Protein AF-B9XGZ7-F1 (afdb_monomer)

Mean predicted aligned error: 16.56 Å

Radius of gyration: 30.94 Å; Cα contacts (8 Å, |Δi|>4): 360; chains: 1; bounding box: 69×90×91 Å

Solvent-accessible surface area (backbone atoms only — not comparable to full-atom values): 24701 Å² total; per-residue (Å²): 139,69,86,73,66,74,72,62,71,79,73,74,83,82,88,84,80,87,83,79,88,77,85,83,76,73,77,78,79,81,51,74,65,54,72,62,46,52,61,54,53,57,54,57,64,63,63,78,74,72,73,87,71,70,52,71,37,70,64,49,62,44,77,95,45,77,44,45,62,28,33,46,76,46,80,56,97,56,37,34,35,32,38,34,85,92,44,76,50,79,44,51,52,88,45,44,49,60,69,59,31,50,74,74,71,43,76,75,71,73,80,78,74,78,69,74,85,70,87,80,76,94,78,85,84,82,88,83,82,89,86,88,90,82,84,91,77,89,76,84,84,56,76,74,57,52,54,62,68,49,48,57,61,50,52,52,48,54,53,48,51,54,52,48,53,56,54,54,61,59,48,63,67,57,70,76,46,78,81,67,80,84,76,79,79,75,64,62,64,58,51,66,67,66,70,61,56,52,69,60,50,50,75,76,31,82,88,57,83,51,72,66,59,53,49,52,47,36,51,52,53,20,62,74,27,61,60,86,78,61,64,36,8,73,85,78,64,41,65,64,40,34,31,34,36,34,40,34,33,34,26,73,49,74,56,84,81,78,76,46,72,64,60,58,56,40,58,76,66,77,73,66,85,81,82,77,71,65,50,74,51,69,38,51,34,48,44,36,28,19,64,70,59,50,51,52,53,50,52,31,37,55,50,21,56,53,40,44,52,51,20,50,52,40,31,54,54,14,48,53,37,24,52,53,15,47,47,49,43,52,50,29,56,73,72,71,44,82,67,57,66,68,33,52,52,39,21,51,53,8,52,53,34,39,51,52,18,55,49,32,52,56,48,25,59,58,44,58,46,58,76,77,53,46,70,74,50,34,73,76,33,40,83,74,48,74,51,74,78,44,73,44,75,72,77,68,72,71,83,75,74,78,77,86,83,128

Foldseek 3Di:
DDPPPPVVVVVDDPDPPPPPPDDPPPPPPPPPPVVVVVVVVVVVLVVPPDDPDFDWDQWFDFPPDIFGRWTFPDDDLFWTWIQGPVGIDIGTLVRGDQVVCVVVPHDGDDPPPPPPDDPDDDDDDDDDDDDDDDDDDDDDDDVVVVCVVPVVVVVVVVVVVVVVVVVVVLVVVVPVCPPPPPDDQDDLVVVLVVLDFCVVVCVSCVPDDDPVSVLVSQVSLQVVQVDPPDCAALQPRHSQFFFKKKWKKKFWDFPPPPPDVVVVVVVVVVPDPPPRPTDIRMHMGIGTHHPVRVVQLVVLLVVLVVLLSVLVVLLVVLVVLLCQLVVQQVVCVVVVHDRDVVSVVSNVSSVVSNVVSVVSNVVSQVSNDRPSCVSVQHPPIDTDDMDTPDGPPDPPPCVVVPPPDD

Secondary structure (DSSP, 8-state):
--TTTTTGGGS---SS-SS--S---------TTHHHHHHHHHHHHHHTT------EEEEEEETTEEEEEEEEEEE-SSEEEEEETTEEEEEEGGGB-HHHHHHTTPPPPP------------------------PPP-----HHHHHHHHHHHHHHHHHHHHHHHHHHHHHHHHHTTTTTTTS----HHHHHHTT--THHHHHH-TT---HHHHHHHHHHHHHHH--TT--S-TTT--S---EEEEEEEEEEE-------HHHHHHHHTT--------EEEEEEEEEEE-HHHHHHHHHHHHHHHHHHHHHHHHHHHHHHHHHHHHHHHHHHHHHTPPPPHHHHHHHHHHHHHHHHHHHHHHHHHHHHS-GGGGGTS-TT-EEEEEEEEEE------GGGSSS---

pLDDT: mean 76.34, std 19.9, range [31.64, 97.94]

Sequence (406 aa):
MDCVGLLEGLLIIPHFFGLVGQSWAIPSLKCRRLRRILPVVLLLGCIGSAVGANETLPFLQVGAQSYTNVVVTGKTATDIFIRHAQGMATVKVRHLDSATRARLGYPAAEPFKATAMVPTAPQLVTQATADAPTPLSETRNDPVQQLKRFGIPLLLLVIGLQVLKYLTRSKRACDDESTACAEGSPDLKSIIASNRPLKSLKELFPYGITDSSLMEYGKARHRRHTGAEQSHCEICHSTAVSQLQAYRWITMVQPKFTFTSFNFLMLFFGRIGITLQQTEISFETAHCVCQSCAVRTRIRRMLSVVAKGIAFFVLLLSLAVTVMGGGSVVYDSLQGNPVDHEFLWLFFAGLGGLFISWLGHKCERSLRIPSPFRSIGLHPFWLSRVYVIRKCESRVPVSERAGVSG

Structure (mmCIF, N/CA/C/O backbone):
data_AF-B9XGZ7-F1
#
_entry.id   AF-B9XGZ7-F1
#
loop_
_atom_site.group_PDB
_atom_site.id
_atom_site.type_symbol
_atom_site.label_atom_id
_atom_site.label_alt_id
_atom_site.label_comp_id
_atom_site.label_asym_id
_atom_site.label_entity_id
_atom_site.label_seq_id
_atom_site.pdbx_PDB_ins_code
_atom_site.Cartn_x
_atom_site.Cartn_y
_atom_site.Cartn_z
_atom_site.occupancy
_atom_site.B_iso_or_equiv
_atom_site.auth_seq_id
_atom_site.auth_comp_id
_atom_site.auth_asym_id
_atom_site.auth_atom_id
_atom_site.pdbx_PDB_model_num
ATOM 1 N N . MET A 1 1 ? 22.983 22.999 -12.418 1.00 42.03 1 MET A N 1
ATOM 2 C CA . MET A 1 1 ? 21.509 23.173 -12.422 1.00 42.03 1 MET A CA 1
ATOM 3 C C . MET A 1 1 ? 20.985 22.437 -11.211 1.00 42.03 1 MET A C 1
ATOM 5 O O . MET A 1 1 ? 20.908 21.211 -11.201 1.00 42.03 1 MET A O 1
ATOM 9 N N . ASP A 1 2 ? 20.776 23.200 -10.149 1.00 31.64 2 ASP A N 1
ATOM 10 C CA . ASP A 1 2 ? 21.106 22.756 -8.802 1.00 31.64 2 ASP A CA 1
ATOM 11 C C . ASP A 1 2 ? 19.872 22.244 -8.058 1.00 31.64 2 ASP A C 1
ATOM 13 O O . ASP A 1 2 ? 18.816 22.874 -8.030 1.00 31.64 2 ASP A O 1
ATOM 17 N N . CYS A 1 3 ? 20.006 21.065 -7.444 1.00 33.62 3 CYS A N 1
ATOM 18 C CA . CYS A 1 3 ? 18.934 20.358 -6.732 1.00 33.62 3 CYS A CA 1
ATOM 19 C C . CYS A 1 3 ? 18.533 20.999 -5.388 1.00 33.62 3 CYS A C 1
ATOM 21 O O . CYS A 1 3 ? 17.695 20.441 -4.682 1.00 33.62 3 CYS A O 1
ATOM 23 N N . VAL A 1 4 ? 19.088 22.164 -5.042 1.00 39.19 4 VAL A N 1
ATOM 24 C CA . VAL A 1 4 ? 18.777 22.892 -3.801 1.00 39.19 4 VAL A CA 1
ATOM 25 C C . VAL A 1 4 ? 17.492 23.733 -3.940 1.00 39.19 4 VAL A C 1
ATOM 27 O O . VAL A 1 4 ? 16.773 23.911 -2.964 1.00 39.19 4 VAL A O 1
ATOM 30 N N . GLY A 1 5 ? 17.092 24.125 -5.157 1.00 36.06 5 GLY A N 1
ATOM 31 C CA . GLY A 1 5 ? 15.914 24.984 -5.385 1.00 36.06 5 GLY A CA 1
ATOM 32 C C . GLY A 1 5 ? 14.535 24.304 -5.306 1.00 36.06 5 GLY A C 1
ATOM 33 O O . GLY A 1 5 ? 13.512 24.967 -5.438 1.00 36.06 5 GLY A O 1
ATOM 34 N N . LEU A 1 6 ? 14.462 22.983 -5.102 1.00 41.16 6 LEU A N 1
ATOM 35 C CA . LEU A 1 6 ? 13.186 22.243 -5.105 1.00 41.16 6 LEU A CA 1
ATOM 36 C C . LEU A 1 6 ? 12.567 22.049 -3.711 1.00 41.16 6 LEU A C 1
ATOM 38 O O . LEU A 1 6 ? 11.447 21.542 -3.627 1.00 41.16 6 LEU A O 1
ATOM 42 N N . LEU A 1 7 ? 13.256 22.462 -2.638 1.00 38.62 7 LEU A N 1
ATOM 43 C CA . LEU A 1 7 ? 12.672 22.525 -1.292 1.00 38.62 7 LEU A CA 1
ATOM 44 C C . LEU A 1 7 ? 12.052 23.895 -0.963 1.00 38.62 7 LEU A C 1
ATOM 46 O O . LEU A 1 7 ? 11.140 23.945 -0.145 1.00 38.62 7 LEU A O 1
ATOM 50 N N . GLU A 1 8 ? 12.462 24.977 -1.632 1.00 39.44 8 GLU A N 1
ATOM 51 C CA . GLU A 1 8 ? 11.914 26.323 -1.375 1.00 39.44 8 GLU A CA 1
ATOM 52 C C . GLU A 1 8 ? 10.613 26.618 -2.148 1.00 39.44 8 GLU A C 1
ATOM 54 O O . GLU A 1 8 ? 9.780 27.401 -1.699 1.00 39.44 8 GLU A O 1
ATOM 59 N N . GLY A 1 9 ? 10.346 25.910 -3.251 1.00 39.94 9 GLY A N 1
ATOM 60 C CA . GLY A 1 9 ? 9.131 26.095 -4.063 1.00 39.94 9 GLY A CA 1
ATOM 61 C C . GLY A 1 9 ? 7.823 25.546 -3.466 1.00 39.94 9 GLY A C 1
ATOM 62 O O . GLY A 1 9 ? 6.781 25.639 -4.107 1.00 39.94 9 GLY A O 1
ATOM 63 N N . LEU A 1 10 ? 7.851 24.955 -2.265 1.00 39.53 10 LEU A N 1
ATOM 64 C CA . LEU A 1 10 ? 6.659 24.472 -1.544 1.00 39.53 10 LEU A CA 1
ATOM 65 C C . LEU A 1 10 ? 6.195 25.425 -0.428 1.00 39.53 10 LEU A C 1
ATOM 67 O O . LEU A 1 10 ? 5.205 25.135 0.238 1.00 39.53 10 LEU A O 1
ATOM 71 N N . LEU A 1 11 ? 6.873 26.566 -0.253 1.00 40.47 11 LEU A N 1
ATOM 72 C CA . LEU A 1 11 ? 6.546 27.599 0.740 1.00 40.47 11 LEU A CA 1
ATOM 73 C C . LEU A 1 11 ? 5.981 28.898 0.137 1.00 40.47 11 LEU A C 1
ATOM 75 O O . LEU A 1 11 ? 5.771 29.862 0.866 1.00 40.47 11 LEU A O 1
ATOM 79 N N . ILE A 1 12 ? 5.669 28.932 -1.162 1.00 39.91 12 ILE A N 1
ATOM 80 C CA . ILE A 1 12 ? 5.136 30.130 -1.828 1.00 39.91 12 ILE A CA 1
ATOM 81 C C . ILE A 1 12 ? 3.737 29.837 -2.393 1.00 39.91 12 ILE A C 1
ATOM 83 O O . ILE A 1 12 ? 3.544 29.632 -3.586 1.00 39.91 12 ILE A O 1
ATOM 87 N N . ILE A 1 13 ? 2.747 29.826 -1.496 1.00 40.75 13 ILE A N 1
ATOM 88 C CA . ILE A 1 13 ? 1.373 30.253 -1.799 1.00 40.75 13 ILE A CA 1
ATOM 89 C C . ILE A 1 13 ? 1.067 31.440 -0.869 1.00 40.75 13 ILE A C 1
ATOM 91 O O . ILE A 1 13 ? 0.486 31.240 0.198 1.00 40.75 13 ILE A O 1
ATOM 95 N N . PRO A 1 14 ? 1.466 32.679 -1.198 1.00 44.47 14 PRO A N 1
ATOM 96 C CA . PRO A 1 14 ? 0.854 33.857 -0.611 1.00 44.47 14 PRO A CA 1
ATOM 97 C C . PRO A 1 14 ? -0.347 34.276 -1.481 1.00 44.47 14 PRO A C 1
ATOM 99 O O . PRO A 1 14 ? -0.341 34.065 -2.688 1.00 44.47 14 PRO A O 1
ATOM 102 N N . HIS A 1 15 ? -1.358 34.889 -0.859 1.00 38.91 15 HIS A N 1
ATOM 103 C CA . HIS A 1 15 ? -2.527 35.560 -1.469 1.00 38.91 15 HIS A CA 1
ATOM 104 C C . HIS A 1 15 ? -3.888 34.846 -1.582 1.00 38.91 15 HIS A C 1
ATOM 106 O O . HIS A 1 15 ? -4.751 35.337 -2.301 1.00 38.91 15 HIS A O 1
ATOM 112 N N . PHE A 1 16 ? -4.185 33.810 -0.788 1.00 38.50 16 PHE A N 1
ATOM 113 C CA . PHE A 1 16 ? -5.597 33.402 -0.578 1.00 38.50 16 PHE A CA 1
ATOM 114 C C . PHE A 1 16 ? -6.035 33.261 0.891 1.00 38.50 16 PHE A C 1
ATOM 116 O O . PHE A 1 16 ? -7.076 32.684 1.184 1.00 38.50 16 PHE A O 1
ATOM 123 N N . PHE A 1 17 ? -5.271 33.840 1.823 1.00 38.56 17 PHE A N 1
ATOM 124 C CA . PHE A 1 17 ? -5.575 33.883 3.263 1.00 38.56 17 PHE A CA 1
ATOM 125 C C . PHE A 1 17 ? -5.781 35.327 3.762 1.00 38.56 17 PHE A C 1
ATOM 127 O O . PHE A 1 17 ? -5.252 35.738 4.787 1.00 38.56 17 PHE A O 1
ATOM 134 N N . GLY A 1 18 ? -6.528 36.128 2.999 1.00 38.75 18 GLY A N 1
ATOM 135 C CA . GLY A 1 18 ? -6.755 37.550 3.287 1.00 38.75 18 GLY A CA 1
ATOM 136 C C . GLY A 1 18 ? -7.991 37.888 4.128 1.00 38.75 18 GLY A C 1
ATOM 137 O O . GLY A 1 18 ? -8.233 39.068 4.330 1.00 38.75 18 GLY A O 1
ATOM 138 N N . LEU A 1 19 ? -8.787 36.913 4.595 1.00 38.47 19 LEU A N 1
ATOM 139 C CA . LEU A 1 19 ? -10.054 37.180 5.310 1.00 38.47 19 LEU A CA 1
ATOM 140 C C . LEU A 1 19 ? -10.392 36.173 6.433 1.00 38.47 19 LEU A C 1
ATOM 142 O O . LEU A 1 19 ? -11.555 35.921 6.722 1.00 38.47 19 LEU A O 1
ATOM 146 N N . VAL A 1 20 ? -9.386 35.613 7.114 1.00 43.28 20 VAL A N 1
ATOM 147 C CA . VAL A 1 20 ? -9.585 34.937 8.419 1.00 43.28 20 VAL A CA 1
ATOM 148 C C . VAL A 1 20 ? -8.588 35.504 9.430 1.00 43.28 20 VAL A C 1
ATOM 150 O O . VAL A 1 20 ? -7.778 34.805 10.031 1.00 43.28 20 VAL A O 1
ATOM 153 N N . GLY A 1 21 ? -8.600 36.827 9.559 1.00 42.28 21 GLY A N 1
ATOM 154 C CA . GLY A 1 21 ? -7.929 37.537 10.636 1.00 42.28 21 GLY A CA 1
ATOM 155 C C . GLY A 1 21 ? -8.921 37.789 11.759 1.00 42.28 21 GLY A C 1
ATOM 156 O O . GLY A 1 21 ? -9.564 38.828 11.743 1.00 42.28 21 GLY A O 1
ATOM 157 N N . GLN A 1 22 ? -9.054 36.834 12.685 1.00 39.59 22 GLN A N 1
ATOM 158 C CA . GLN A 1 22 ? -9.253 37.062 14.125 1.00 39.59 22 GLN A CA 1
ATOM 159 C C . GLN A 1 22 ? -9.395 35.716 14.869 1.00 39.59 22 GLN A C 1
ATOM 161 O O . GLN A 1 22 ? -10.287 34.919 14.603 1.00 39.59 22 GLN A O 1
ATOM 166 N N . SER A 1 23 ? -8.484 35.503 15.824 1.00 39.34 23 SER A N 1
ATOM 167 C CA . SER A 1 23 ? -8.624 34.616 16.990 1.00 39.34 23 SER A CA 1
ATOM 168 C C . SER A 1 23 ? -8.671 33.094 16.782 1.00 39.34 23 SER A C 1
ATOM 170 O O . SER A 1 23 ? -9.621 32.433 17.182 1.00 39.34 23 SER A O 1
ATOM 172 N N . TRP A 1 24 ? -7.553 32.506 16.344 1.00 33.31 24 TRP A N 1
ATOM 173 C CA . TRP A 1 24 ? -7.137 31.181 16.839 1.00 33.31 24 TRP A CA 1
ATOM 174 C C . TRP A 1 24 ? -5.839 31.337 17.627 1.00 33.31 24 TRP A C 1
ATOM 176 O O . TRP A 1 24 ? -4.754 30.958 17.188 1.00 33.31 24 TRP A O 1
ATOM 186 N N . ALA A 1 25 ? -5.945 31.953 18.805 1.00 33.97 25 ALA A N 1
ATOM 187 C CA . ALA A 1 25 ? -4.917 31.811 19.820 1.00 33.97 25 ALA A CA 1
ATOM 188 C C . ALA A 1 25 ? -4.903 30.333 20.226 1.00 33.97 25 ALA A C 1
ATOM 190 O O . ALA A 1 25 ? -5.811 29.866 20.909 1.00 33.97 25 ALA A O 1
ATOM 191 N N . ILE A 1 26 ? -3.903 29.583 19.759 1.00 39.78 26 ILE A N 1
ATOM 192 C CA . ILE A 1 26 ? -3.613 28.242 20.266 1.00 39.78 26 ILE A CA 1
ATOM 193 C C . ILE A 1 26 ? -3.423 28.418 21.778 1.00 39.78 26 ILE A C 1
ATOM 195 O O . ILE A 1 26 ? -2.483 29.123 22.164 1.00 39.78 26 ILE A O 1
ATOM 199 N N . PRO A 1 27 ? -4.299 27.864 22.639 1.00 41.34 27 PRO A N 1
ATOM 200 C CA . PRO A 1 27 ? -4.150 28.019 24.074 1.00 41.34 27 PRO A CA 1
ATOM 201 C C . PRO A 1 27 ? -2.769 27.489 24.439 1.00 41.34 27 PRO A C 1
ATOM 203 O O . PRO A 1 27 ? -2.427 26.333 24.186 1.00 41.34 27 PRO A O 1
ATOM 206 N N . SER A 1 28 ? -1.935 28.390 24.951 1.00 45.59 28 SER A N 1
ATOM 207 C CA . SER A 1 28 ? -0.572 28.113 25.369 1.00 45.59 28 SER A CA 1
ATOM 208 C C . SER A 1 28 ? -0.582 26.895 26.291 1.00 45.59 28 SER A C 1
ATOM 210 O O . SER A 1 28 ? -1.031 26.985 27.434 1.00 45.59 28 SER A O 1
ATOM 212 N N . LEU A 1 29 ? -0.106 25.754 25.795 1.00 41.97 29 LEU A N 1
ATOM 213 C CA . LEU A 1 29 ? 0.056 24.534 26.577 1.00 41.97 29 LEU A CA 1
ATOM 214 C C . LEU A 1 29 ? 1.109 24.807 27.663 1.00 41.97 29 LEU A C 1
ATOM 216 O O . LEU A 1 29 ? 2.308 24.626 27.457 1.00 41.97 29 LEU A O 1
ATOM 220 N N . LYS A 1 30 ? 0.664 25.262 28.841 1.00 43.72 30 LYS A N 1
ATOM 221 C CA . LYS A 1 30 ? 1.490 25.547 30.031 1.00 43.72 30 LYS A CA 1
ATOM 222 C C . LYS A 1 30 ? 2.044 24.283 30.712 1.00 43.72 30 LYS A C 1
ATOM 224 O O . LYS A 1 30 ? 2.612 24.358 31.798 1.00 43.72 30 LYS A O 1
ATOM 229 N N . CYS A 1 31 ? 1.974 23.115 30.076 1.00 47.34 31 CYS A N 1
ATOM 230 C CA . CYS A 1 31 ? 2.605 21.898 30.577 1.00 47.34 31 CYS A CA 1
ATOM 231 C C . CYS A 1 31 ? 4.091 21.840 30.180 1.00 47.34 31 CYS A C 1
ATOM 233 O O . CYS A 1 31 ? 4.482 21.162 29.228 1.00 47.34 31 CYS A O 1
ATOM 235 N N . ARG A 1 32 ? 4.958 22.503 30.965 1.00 51.16 32 ARG A N 1
ATOM 236 C CA . ARG A 1 32 ? 6.437 22.421 30.852 1.00 51.16 32 ARG A CA 1
ATOM 237 C C . ARG A 1 32 ? 6.970 20.978 30.813 1.00 51.16 32 ARG A C 1
ATOM 239 O O . ARG A 1 32 ? 8.037 20.749 30.248 1.00 51.16 32 ARG A O 1
ATOM 246 N N . ARG A 1 33 ? 6.242 20.011 31.389 1.00 54.75 33 ARG A N 1
ATOM 247 C CA . ARG A 1 33 ? 6.605 18.583 31.364 1.00 54.75 33 ARG A CA 1
ATOM 248 C C . ARG A 1 33 ? 6.368 17.937 29.991 1.00 54.75 33 ARG A C 1
ATOM 250 O O . ARG A 1 33 ? 7.224 17.189 29.535 1.00 54.75 33 ARG A O 1
ATOM 257 N N . LEU A 1 34 ? 5.299 18.295 29.275 1.00 47.88 34 LEU A N 1
ATOM 258 C CA . LEU A 1 34 ? 4.948 17.673 27.990 1.00 47.88 34 LEU A CA 1
ATOM 259 C C . LEU A 1 34 ? 5.917 18.068 26.859 1.00 47.88 34 LEU A C 1
ATOM 261 O O . LEU A 1 34 ? 6.274 17.238 26.026 1.00 47.88 34 LEU A O 1
ATOM 265 N N . ARG A 1 35 ? 6.444 19.302 26.894 1.00 57.25 35 ARG A N 1
ATOM 266 C CA . ARG A 1 35 ? 7.463 19.789 25.940 1.00 57.25 35 ARG A CA 1
ATOM 267 C C . ARG A 1 35 ? 8.789 19.019 26.026 1.00 57.25 35 ARG A C 1
ATOM 269 O O . ARG A 1 35 ? 9.514 18.969 25.039 1.00 57.25 35 ARG A O 1
ATOM 276 N N . ARG A 1 36 ? 9.104 18.414 27.179 1.00 68.88 36 ARG A N 1
ATOM 277 C CA . ARG A 1 36 ? 10.299 17.567 27.351 1.00 68.88 36 ARG A CA 1
ATOM 278 C C . ARG A 1 36 ? 10.056 16.111 26.949 1.00 68.88 36 ARG A C 1
ATOM 280 O O . ARG A 1 36 ? 10.988 15.454 26.508 1.00 68.88 36 ARG A O 1
ATOM 287 N N . ILE A 1 37 ? 8.819 15.625 27.056 1.00 70.44 37 ILE A N 1
ATOM 288 C CA . ILE A 1 37 ? 8.468 14.228 26.755 1.00 70.44 37 ILE A CA 1
ATOM 289 C C . ILE A 1 37 ? 8.286 14.015 25.244 1.00 70.44 37 ILE A C 1
ATOM 291 O O . ILE A 1 37 ? 8.704 12.988 24.720 1.00 70.44 37 ILE A O 1
ATOM 295 N N . LEU A 1 38 ? 7.740 14.999 24.521 1.00 68.12 38 LEU A N 1
ATOM 2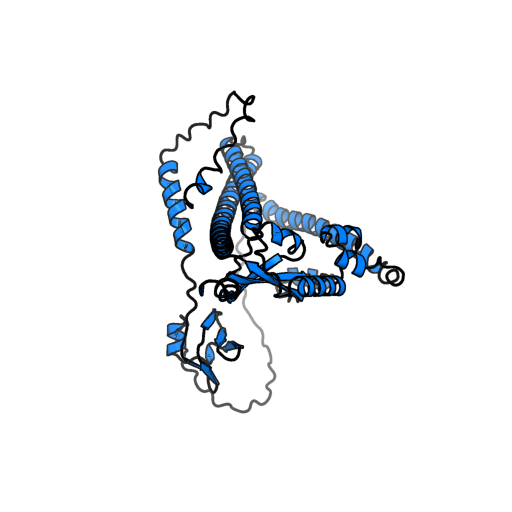96 C CA . LEU A 1 38 ? 7.467 14.891 23.084 1.00 68.12 38 LEU A CA 1
ATOM 297 C C . LEU A 1 38 ? 8.695 14.519 22.218 1.00 68.12 38 LEU A C 1
ATOM 299 O O . LEU A 1 38 ? 8.574 13.578 21.436 1.00 68.12 38 LEU A O 1
ATOM 303 N N . PRO A 1 39 ? 9.876 15.167 22.341 1.00 72.94 39 PRO A N 1
ATOM 304 C CA . PRO A 1 39 ? 11.040 14.772 21.549 1.00 72.94 39 PRO A CA 1
ATOM 305 C C . PRO A 1 39 ? 11.573 13.393 21.948 1.00 72.94 39 PRO A C 1
ATOM 307 O O . PRO A 1 39 ? 12.024 12.663 21.077 1.00 72.94 39 PRO A O 1
ATOM 310 N N . VAL A 1 40 ? 11.474 13.000 23.224 1.00 77.31 40 VAL A N 1
ATOM 311 C CA . VAL A 1 40 ? 11.923 11.680 23.705 1.00 77.31 40 VAL A CA 1
ATOM 312 C C . VAL A 1 40 ? 11.030 10.565 23.162 1.00 77.31 40 VAL A C 1
ATOM 314 O O . VAL A 1 40 ? 11.542 9.554 22.697 1.00 77.31 40 VAL A O 1
ATOM 317 N N . VAL A 1 41 ? 9.708 10.763 23.144 1.00 73.88 41 VAL A N 1
ATOM 318 C CA . VAL A 1 41 ? 8.752 9.807 22.558 1.00 73.88 41 VAL A CA 1
ATOM 319 C C . VAL A 1 41 ? 8.927 9.713 21.039 1.00 73.88 41 VAL A C 1
ATOM 321 O O . VAL A 1 41 ? 8.900 8.613 20.489 1.00 73.88 41 VAL 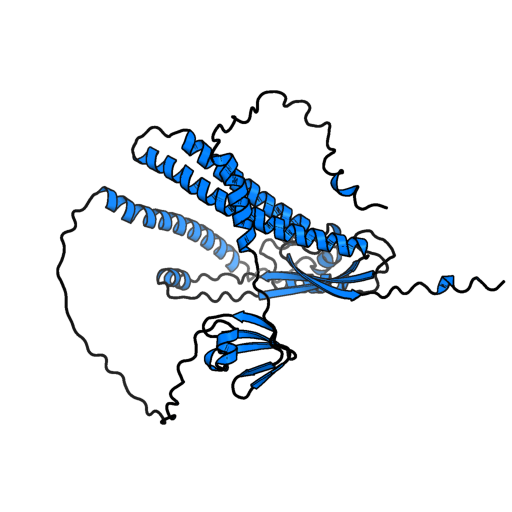A O 1
ATOM 324 N N . LEU A 1 42 ? 9.175 10.843 20.364 1.00 69.19 42 LEU A N 1
ATOM 325 C CA . LEU A 1 42 ? 9.473 10.865 18.929 1.00 69.19 42 LEU A CA 1
ATOM 326 C C . LEU A 1 42 ? 10.799 10.146 18.613 1.00 69.19 42 LEU A C 1
ATOM 328 O O . LEU A 1 42 ? 10.878 9.422 17.624 1.00 69.19 42 LEU A O 1
ATOM 332 N N . LEU A 1 43 ? 11.820 10.297 19.467 1.00 69.75 43 LEU A N 1
ATOM 333 C CA . LEU A 1 43 ? 13.107 9.608 19.328 1.00 69.75 43 LEU A CA 1
ATOM 334 C C . LEU A 1 43 ? 12.974 8.097 19.591 1.00 69.75 43 LEU A C 1
ATOM 336 O O . LEU A 1 43 ? 13.521 7.304 18.830 1.00 69.75 43 LEU A O 1
ATOM 340 N N . LEU A 1 44 ? 12.211 7.689 20.615 1.00 67.38 44 LEU A N 1
ATOM 341 C CA . LEU A 1 44 ? 11.964 6.274 20.935 1.00 67.38 44 LEU A CA 1
ATOM 342 C C . LEU A 1 44 ? 11.176 5.555 19.829 1.00 67.38 44 LEU A C 1
ATOM 344 O O . LEU A 1 44 ? 11.468 4.399 19.527 1.00 67.38 44 LEU A O 1
ATOM 348 N N . GLY A 1 45 ? 10.220 6.235 19.186 1.00 58.00 45 GLY A N 1
ATOM 349 C CA . GLY A 1 45 ? 9.445 5.674 18.072 1.00 58.00 45 GLY A CA 1
ATOM 350 C C . GLY A 1 45 ? 10.293 5.328 16.839 1.00 58.00 45 GLY A C 1
ATOM 351 O O . GLY A 1 45 ? 9.967 4.395 16.106 1.00 58.00 45 GLY A O 1
ATOM 352 N N . CYS A 1 46 ? 11.418 6.018 16.635 1.00 54.97 46 CYS A N 1
ATOM 353 C CA . CYS A 1 46 ? 12.326 5.770 15.512 1.00 54.97 46 CYS A CA 1
ATOM 354 C C . CYS A 1 46 ? 13.245 4.551 15.716 1.00 54.97 46 CYS A C 1
ATOM 356 O O . CYS A 1 46 ? 13.740 3.998 1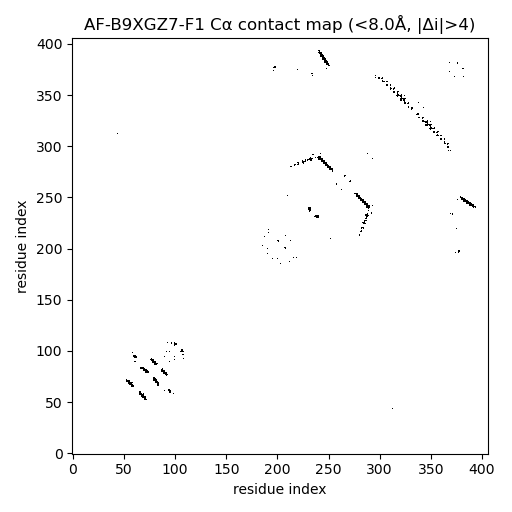4.734 1.00 54.97 46 CYS A O 1
ATOM 358 N N . ILE A 1 47 ? 13.456 4.093 16.956 1.00 58.19 47 ILE A N 1
ATOM 359 C CA . ILE A 1 47 ? 14.418 3.018 17.270 1.00 58.19 47 ILE A CA 1
ATOM 360 C C . ILE A 1 47 ? 13.843 1.620 16.949 1.00 58.19 47 ILE A C 1
ATOM 362 O O . ILE A 1 47 ? 14.590 0.699 16.633 1.00 58.19 47 ILE A O 1
ATOM 366 N N . GLY A 1 48 ? 12.514 1.458 16.920 1.00 53.81 48 GLY A N 1
ATOM 367 C CA . GLY A 1 48 ? 11.858 0.156 16.709 1.00 53.81 48 GLY A CA 1
ATOM 368 C C . GLY A 1 48 ? 11.770 -0.348 15.261 1.00 53.81 48 GLY A C 1
ATOM 369 O O . GLY A 1 48 ? 11.243 -1.432 15.034 1.00 53.81 48 GLY A O 1
ATOM 370 N N . SER A 1 49 ? 12.248 0.410 14.266 1.00 48.41 49 SER A N 1
ATOM 371 C CA . SER A 1 49 ? 12.153 0.014 12.842 1.00 48.41 49 SER A CA 1
ATOM 372 C C . SER A 1 49 ? 13.430 -0.635 12.296 1.00 48.41 49 SER A C 1
ATOM 374 O O . SER A 1 49 ? 13.540 -0.900 11.096 1.00 48.41 49 SER A O 1
ATOM 376 N N . ALA A 1 50 ? 14.414 -0.875 13.161 1.00 45.06 50 ALA A N 1
ATOM 377 C CA . ALA A 1 50 ? 15.691 -1.438 12.779 1.00 45.06 50 ALA A CA 1
ATOM 378 C C . ALA A 1 50 ? 15.618 -2.975 12.697 1.00 45.06 50 ALA A C 1
ATOM 380 O O . ALA A 1 50 ? 15.602 -3.673 13.701 1.00 45.06 50 ALA A O 1
ATOM 381 N N . VAL A 1 51 ? 15.697 -3.467 11.456 1.00 46.88 51 VAL A N 1
ATOM 382 C CA . VAL A 1 51 ? 16.451 -4.677 11.091 1.00 46.88 51 VAL A CA 1
ATOM 383 C C . VAL A 1 51 ? 15.744 -6.020 11.330 1.00 46.88 51 VAL A C 1
ATOM 385 O O . VAL A 1 51 ? 16.031 -6.765 12.257 1.00 46.88 51 VAL A O 1
ATOM 388 N N . GLY A 1 52 ? 14.940 -6.422 10.345 1.00 51.91 52 GLY A N 1
ATOM 389 C CA . GLY A 1 52 ? 15.003 -7.799 9.852 1.00 51.91 52 GLY A CA 1
ATOM 390 C C . GLY A 1 52 ? 16.060 -7.859 8.751 1.00 51.91 52 GLY A C 1
ATOM 391 O O . GLY A 1 52 ? 15.717 -7.785 7.573 1.00 51.91 52 GLY A O 1
ATOM 392 N N . ALA A 1 53 ? 17.350 -7.872 9.106 1.00 59.88 53 ALA A N 1
ATOM 393 C CA . ALA A 1 53 ? 18.393 -8.118 8.112 1.00 59.88 53 ALA A CA 1
ATOM 394 C C . ALA A 1 53 ? 18.140 -9.509 7.530 1.00 59.88 53 ALA A C 1
ATOM 396 O O . ALA A 1 53 ? 18.081 -10.487 8.270 1.00 59.88 53 ALA A O 1
ATOM 397 N N . ASN A 1 54 ? 17.960 -9.591 6.212 1.00 79.00 54 ASN A N 1
ATOM 398 C CA . ASN A 1 54 ? 17.871 -10.879 5.540 1.00 79.00 54 ASN A CA 1
ATOM 399 C C . ASN A 1 54 ? 19.203 -11.607 5.755 1.00 79.00 54 ASN A C 1
ATOM 401 O O . ASN A 1 54 ? 20.223 -11.226 5.178 1.00 79.00 54 ASN A O 1
ATOM 405 N N . GLU A 1 55 ? 19.202 -12.617 6.620 1.00 88.81 55 GLU A N 1
ATOM 406 C CA . GLU A 1 55 ? 20.373 -13.441 6.887 1.00 88.81 55 GLU A CA 1
ATOM 407 C C . GLU A 1 55 ? 20.688 -14.264 5.634 1.00 88.81 55 GLU A C 1
ATOM 409 O O . GLU A 1 55 ? 19.833 -14.978 5.098 1.00 88.81 55 GLU A O 1
ATOM 414 N N . THR A 1 56 ? 21.920 -14.131 5.147 1.00 95.31 56 THR A N 1
ATOM 415 C CA . THR A 1 56 ? 22.417 -14.905 4.009 1.00 95.31 56 THR A CA 1
ATOM 416 C C . THR A 1 56 ? 23.345 -16.005 4.506 1.00 95.31 56 THR A C 1
ATOM 418 O O . THR A 1 56 ? 24.210 -15.786 5.357 1.00 95.31 56 THR A O 1
ATOM 421 N N . LEU A 1 57 ? 23.130 -17.211 3.995 1.00 96.25 57 LEU A N 1
ATOM 422 C CA . LEU A 1 57 ? 23.914 -18.401 4.278 1.00 96.25 57 LEU A CA 1
ATOM 423 C C . LEU A 1 57 ? 24.501 -18.882 2.945 1.00 96.25 57 LEU A C 1
ATOM 425 O O . LEU A 1 57 ? 23.743 -19.133 2.005 1.00 96.25 57 LEU A O 1
ATOM 429 N N . PRO A 1 58 ? 25.833 -19.011 2.817 1.00 96.44 58 PRO A N 1
ATOM 430 C CA . PRO A 1 58 ? 26.436 -19.464 1.564 1.00 96.44 58 PRO A CA 1
ATOM 431 C C . PRO A 1 58 ? 25.994 -20.892 1.213 1.00 96.44 58 PRO A C 1
ATOM 433 O O . PRO A 1 58 ? 25.779 -21.208 0.042 1.00 96.44 58 PRO A O 1
ATOM 436 N N . PHE A 1 59 ? 25.793 -21.723 2.237 1.00 96.81 59 PHE A N 1
ATOM 437 C CA . PHE A 1 59 ? 25.401 -23.119 2.128 1.00 96.81 59 PHE A CA 1
ATOM 438 C C . PHE A 1 59 ? 24.469 -23.497 3.285 1.00 96.81 59 PHE A C 1
ATOM 440 O O . PHE A 1 59 ? 24.677 -23.048 4.413 1.00 96.81 59 PHE A O 1
ATO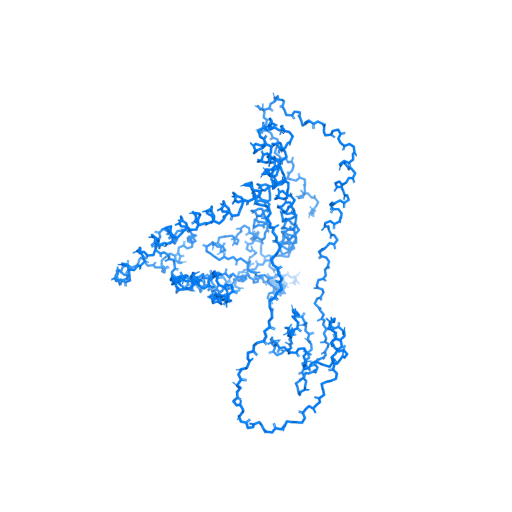M 447 N N . LEU A 1 60 ? 23.449 -24.307 3.003 1.00 97.38 60 LEU A N 1
ATOM 448 C CA . LEU A 1 60 ? 22.502 -24.835 3.982 1.00 97.38 60 LEU A CA 1
ATOM 449 C C . LEU A 1 60 ? 22.236 -26.312 3.683 1.00 97.38 60 LEU A C 1
ATOM 451 O O . LEU A 1 60 ? 21.709 -26.639 2.617 1.00 97.38 60 LEU A O 1
ATOM 455 N N . GLN A 1 61 ? 22.563 -27.191 4.627 1.00 96.50 61 GLN A N 1
ATOM 456 C CA . GLN A 1 61 ? 22.302 -28.623 4.513 1.00 96.50 61 GLN A CA 1
ATOM 457 C C . GLN A 1 61 ? 21.078 -29.007 5.346 1.00 96.50 61 GLN A C 1
ATOM 459 O O . GLN A 1 61 ? 20.960 -28.638 6.511 1.00 96.50 61 GLN A O 1
ATOM 464 N N . VAL A 1 62 ? 20.150 -29.735 4.729 1.00 96.50 62 VAL A N 1
ATOM 465 C CA . VAL A 1 62 ? 18.869 -30.130 5.320 1.00 96.50 62 VAL A CA 1
ATOM 466 C C . VAL A 1 62 ? 18.664 -31.616 5.061 1.00 96.50 62 VAL A C 1
ATOM 468 O O . VAL A 1 62 ? 18.168 -32.022 4.007 1.00 96.50 62 VAL A O 1
ATOM 471 N N . GLY A 1 63 ? 19.082 -32.450 6.011 1.00 91.69 63 GLY A N 1
ATOM 472 C CA . GLY A 1 63 ? 19.145 -33.897 5.799 1.00 91.69 63 GLY A CA 1
ATOM 473 C C . GLY A 1 63 ? 20.010 -34.242 4.579 1.00 91.69 63 GLY A C 1
ATOM 474 O O . GLY A 1 63 ? 21.198 -33.933 4.553 1.00 91.69 63 GLY A O 1
ATOM 475 N N . ALA A 1 64 ? 19.404 -34.859 3.560 1.00 93.94 64 ALA A N 1
ATOM 476 C CA . ALA A 1 64 ? 20.079 -35.239 2.315 1.00 93.94 64 ALA A CA 1
ATOM 477 C C . ALA A 1 64 ? 20.116 -34.128 1.244 1.00 93.94 64 ALA A C 1
ATOM 479 O O . ALA A 1 64 ? 20.737 -34.307 0.200 1.00 93.94 64 ALA A O 1
ATOM 480 N N . GLN A 1 65 ? 19.441 -32.996 1.465 1.00 96.88 65 GLN A N 1
ATOM 481 C CA . GLN A 1 65 ? 19.366 -31.901 0.495 1.00 96.88 65 GLN A CA 1
ATOM 482 C C . GLN A 1 65 ? 20.348 -30.783 0.845 1.00 96.88 65 GLN A C 1
ATOM 484 O O . GLN A 1 65 ? 20.500 -30.418 2.011 1.00 96.88 65 GLN A O 1
ATOM 489 N N . SER A 1 66 ? 20.980 -30.202 -0.172 1.00 97.06 66 SER A N 1
ATOM 490 C CA . SER A 1 66 ? 21.905 -29.078 -0.027 1.00 97.06 66 SER A CA 1
ATOM 491 C C . SER A 1 66 ? 21.442 -27.874 -0.840 1.00 97.06 66 SER A C 1
ATOM 493 O O . SER A 1 66 ? 21.160 -28.000 -2.031 1.00 97.06 66 SER A O 1
ATOM 495 N N . TYR A 1 67 ? 21.427 -26.701 -0.216 1.00 97.81 67 TYR A N 1
ATOM 496 C CA . TYR A 1 67 ? 21.042 -25.436 -0.833 1.00 97.81 67 TYR A CA 1
ATOM 497 C C . TYR A 1 67 ? 22.226 -24.459 -0.824 1.00 97.81 67 TYR A C 1
ATOM 499 O O . TYR A 1 67 ? 22.931 -24.345 0.176 1.00 97.81 67 TYR A O 1
ATOM 507 N N . THR A 1 68 ? 22.435 -23.724 -1.920 1.00 97.81 68 THR A N 1
ATOM 508 C CA . THR A 1 68 ? 23.503 -22.715 -2.067 1.00 97.81 68 THR A CA 1
ATOM 509 C C . THR A 1 68 ? 22.930 -21.310 -2.257 1.00 97.81 68 THR A C 1
ATOM 511 O O . THR A 1 68 ? 21.826 -21.143 -2.787 1.00 97.81 68 THR A O 1
ATOM 514 N N . ASN A 1 69 ? 23.692 -20.290 -1.836 1.00 96.94 69 ASN A N 1
ATOM 515 C CA . ASN A 1 69 ? 23.311 -18.870 -1.902 1.00 96.94 69 ASN A CA 1
ATOM 516 C C . ASN A 1 69 ? 21.945 -18.599 -1.260 1.00 96.94 69 ASN A C 1
ATOM 518 O O . ASN A 1 69 ? 21.054 -17.981 -1.849 1.00 96.94 69 ASN A O 1
ATOM 522 N N . VAL A 1 70 ? 21.776 -19.124 -0.052 1.00 97.62 70 VAL A N 1
ATOM 523 C CA . VAL A 1 70 ? 20.510 -19.123 0.663 1.00 97.62 70 VAL A CA 1
ATOM 524 C C . VAL A 1 70 ? 20.278 -17.766 1.313 1.00 97.62 70 VAL A C 1
ATOM 526 O O . VAL A 1 70 ? 21.105 -17.264 2.065 1.00 97.62 70 VAL A O 1
ATOM 529 N N . VAL A 1 71 ? 19.115 -17.182 1.053 1.00 97.25 71 VAL A N 1
ATOM 530 C CA . VAL A 1 71 ? 18.614 -15.985 1.727 1.00 97.25 71 VAL A CA 1
ATOM 531 C C . VAL A 1 71 ? 17.385 -16.388 2.527 1.00 97.25 71 VAL A C 1
ATOM 533 O O . VAL A 1 71 ? 16.382 -16.815 1.949 1.00 97.25 71 VAL A O 1
ATOM 536 N N . VAL A 1 72 ? 17.444 -16.261 3.851 1.00 96.75 72 VAL A N 1
ATOM 537 C CA . VAL A 1 72 ? 16.290 -16.539 4.713 1.00 96.75 72 VAL A CA 1
ATOM 538 C C . VAL A 1 72 ? 15.310 -15.374 4.595 1.00 96.75 72 VAL A C 1
ATOM 540 O O . VAL A 1 72 ? 15.622 -14.244 4.956 1.00 96.75 72 VAL A O 1
ATOM 543 N N . THR A 1 73 ? 14.128 -15.651 4.050 1.00 95.25 73 THR A N 1
ATOM 544 C CA . THR A 1 73 ? 13.077 -14.650 3.793 1.00 95.25 73 THR A CA 1
ATOM 545 C C . THR A 1 73 ? 12.033 -14.580 4.905 1.00 95.25 73 THR A C 1
ATOM 547 O O . THR A 1 73 ? 11.372 -13.557 5.058 1.00 95.25 73 THR A O 1
ATOM 550 N N . GLY A 1 74 ? 11.890 -15.648 5.696 1.00 93.56 74 GLY A N 1
ATOM 551 C CA . GLY A 1 74 ? 10.974 -15.707 6.831 1.00 93.56 74 GLY A CA 1
ATOM 552 C C . GLY A 1 74 ? 11.282 -16.883 7.755 1.00 93.56 74 GLY A C 1
ATOM 553 O O . GLY A 1 74 ? 11.820 -17.901 7.315 1.00 93.56 74 GLY A O 1
ATOM 554 N N . LYS A 1 75 ? 10.936 -16.734 9.035 1.00 95.62 75 LYS A N 1
ATOM 555 C CA . LYS A 1 75 ? 11.137 -17.726 10.100 1.00 95.62 75 LYS A CA 1
ATOM 556 C C . LYS A 1 75 ? 9.803 -17.959 10.818 1.00 95.62 75 LYS A C 1
ATOM 558 O O . LYS A 1 75 ? 9.110 -17.001 11.148 1.00 95.62 75 LYS A O 1
ATOM 563 N N . THR A 1 76 ? 9.446 -19.215 11.059 1.00 95.19 76 THR A N 1
ATOM 564 C CA . THR A 1 76 ? 8.330 -19.631 11.930 1.00 95.19 76 THR A CA 1
ATOM 565 C C . THR A 1 76 ? 8.853 -20.612 12.977 1.00 95.19 76 THR A C 1
ATOM 567 O O . THR A 1 76 ? 10.013 -21.009 12.904 1.00 95.19 76 THR A O 1
ATOM 570 N N . ALA A 1 77 ? 8.036 -21.022 13.950 1.00 94.75 77 ALA A N 1
ATOM 571 C CA . ALA A 1 77 ? 8.472 -21.965 14.985 1.00 94.75 77 ALA A CA 1
ATOM 572 C C . ALA A 1 77 ? 8.923 -23.327 14.416 1.00 94.75 77 ALA A C 1
ATOM 574 O O . ALA A 1 77 ? 9.836 -23.947 14.958 1.00 94.75 77 ALA A O 1
ATOM 575 N N . THR A 1 78 ? 8.309 -23.785 13.321 1.00 96.25 78 THR A N 1
ATOM 576 C CA . THR A 1 78 ? 8.547 -25.117 12.742 1.00 96.25 78 THR A CA 1
ATOM 577 C C . THR A 1 78 ? 9.289 -25.093 11.421 1.00 96.25 78 THR A C 1
ATOM 579 O O . THR A 1 78 ? 9.932 -26.088 11.092 1.00 96.25 78 THR A O 1
ATOM 582 N N . ASP A 1 79 ? 9.227 -23.985 10.680 1.00 97.25 79 ASP A N 1
ATOM 583 C CA . ASP A 1 79 ? 9.699 -23.898 9.299 1.00 97.25 79 ASP A CA 1
ATOM 584 C C . ASP A 1 79 ? 10.436 -22.581 9.015 1.00 97.25 79 ASP A C 1
ATOM 586 O O . ASP A 1 79 ? 10.106 -21.524 9.563 1.00 97.25 79 ASP A O 1
ATOM 590 N N . ILE A 1 80 ? 11.403 -22.634 8.102 1.00 97.00 80 ILE A N 1
ATOM 591 C CA . ILE A 1 80 ? 12.061 -21.467 7.512 1.00 97.00 80 ILE A CA 1
ATOM 592 C C . ILE A 1 80 ? 11.727 -21.381 6.020 1.00 97.00 80 ILE A C 1
ATOM 594 O O . ILE A 1 80 ? 11.670 -22.392 5.316 1.00 97.00 80 ILE A O 1
ATOM 598 N N . PHE A 1 81 ? 11.523 -20.159 5.531 1.00 97.12 81 PHE A N 1
ATOM 599 C CA . PHE A 1 81 ? 11.290 -19.873 4.118 1.00 97.12 81 PHE A CA 1
ATOM 600 C C . PHE A 1 81 ? 12.567 -19.319 3.510 1.00 97.12 81 PHE A C 1
ATOM 602 O O . PHE A 1 81 ? 13.012 -18.221 3.865 1.00 97.12 81 PHE A O 1
ATOM 609 N N . ILE A 1 82 ? 13.151 -20.066 2.584 1.00 97.75 82 ILE A N 1
ATOM 610 C CA . ILE A 1 82 ? 14.427 -19.721 1.969 1.00 97.75 82 ILE A CA 1
ATOM 611 C C . ILE A 1 82 ? 14.267 -19.408 0.486 1.00 97.75 82 ILE A C 1
ATOM 613 O O . ILE A 1 82 ? 13.487 -20.047 -0.218 1.00 97.75 82 ILE A O 1
ATOM 617 N N . ARG A 1 83 ? 15.056 -18.445 0.005 1.00 96.88 83 ARG A N 1
ATOM 618 C CA . ARG A 1 83 ? 15.318 -18.227 -1.419 1.00 96.88 83 ARG A CA 1
ATOM 619 C C . ARG A 1 83 ? 16.729 -18.708 -1.727 1.00 96.88 83 ARG A C 1
ATOM 621 O O . ARG A 1 83 ? 17.668 -18.243 -1.093 1.00 96.88 83 ARG A O 1
ATOM 628 N N . HIS A 1 84 ? 16.882 -19.605 -2.686 1.00 97.56 84 HIS A N 1
ATOM 629 C CA . HIS A 1 84 ? 18.165 -20.161 -3.120 1.00 97.56 84 HIS A CA 1
ATOM 630 C C . HIS A 1 84 ? 18.277 -20.098 -4.649 1.00 97.56 84 HIS A C 1
ATOM 632 O O . HIS A 1 84 ? 17.361 -19.629 -5.326 1.00 97.56 84 HIS A O 1
ATOM 638 N N . ALA A 1 85 ? 19.393 -20.571 -5.210 1.00 92.00 85 ALA A N 1
ATOM 639 C CA . ALA A 1 85 ? 19.651 -20.492 -6.652 1.00 92.00 85 ALA A CA 1
ATOM 640 C C . ALA A 1 85 ? 18.587 -21.180 -7.538 1.00 92.00 85 ALA A C 1
ATOM 642 O O . ALA A 1 85 ? 18.375 -20.743 -8.664 1.00 92.00 85 ALA A O 1
ATOM 643 N N . GLN A 1 86 ? 17.902 -22.221 -7.042 1.00 94.62 86 GLN A N 1
ATOM 644 C CA . GLN A 1 86 ? 16.882 -22.959 -7.808 1.00 94.62 86 GLN A CA 1
ATOM 645 C C . GLN A 1 86 ? 15.439 -22.508 -7.507 1.00 94.62 86 GLN A C 1
ATOM 647 O O . GLN A 1 86 ? 14.508 -23.055 -8.090 1.00 94.62 86 GLN A O 1
ATOM 652 N N . GLY A 1 87 ? 15.223 -21.526 -6.622 1.00 95.06 87 GLY A N 1
ATOM 653 C CA . GLY A 1 87 ? 13.884 -21.006 -6.328 1.00 95.06 87 GLY A CA 1
ATOM 654 C C . GLY A 1 87 ? 13.618 -20.717 -4.851 1.00 95.06 87 GLY A C 1
ATOM 655 O O . GLY A 1 87 ? 14.506 -20.313 -4.099 1.00 95.06 87 GLY A O 1
ATOM 656 N N . MET A 1 88 ? 12.351 -20.860 -4.456 1.00 96.19 88 MET A N 1
ATOM 657 C CA . MET A 1 88 ? 11.891 -20.743 -3.071 1.00 96.19 88 MET A CA 1
ATOM 658 C C . MET A 1 88 ? 11.645 -22.143 -2.508 1.00 96.19 88 MET A C 1
ATOM 660 O O . MET A 1 88 ? 10.983 -22.947 -3.162 1.00 96.19 88 MET A O 1
ATOM 664 N N . ALA A 1 89 ? 12.114 -22.410 -1.293 1.00 97.50 89 ALA A N 1
ATOM 665 C CA . ALA A 1 89 ? 11.865 -23.668 -0.595 1.00 97.50 89 ALA A CA 1
ATOM 666 C C . ALA A 1 89 ? 11.442 -23.422 0.859 1.00 97.50 89 ALA A C 1
ATOM 668 O O . ALA A 1 89 ? 11.808 -22.415 1.476 1.00 97.50 89 ALA A O 1
ATOM 669 N N . THR A 1 90 ? 10.673 -24.362 1.405 1.00 97.75 90 THR A N 1
ATOM 670 C CA . THR A 1 90 ? 10.291 -24.392 2.819 1.00 97.75 90 THR A CA 1
ATOM 671 C C . THR A 1 90 ? 11.019 -25.544 3.493 1.00 97.75 90 THR A C 1
ATOM 673 O O . THR A 1 90 ? 10.872 -26.698 3.096 1.00 97.75 90 THR A O 1
ATOM 676 N N . VAL A 1 91 ? 11.810 -25.227 4.513 1.00 97.69 91 VAL A N 1
ATOM 677 C CA . VAL A 1 91 ? 12.643 -26.190 5.239 1.00 97.69 91 VAL A CA 1
ATOM 678 C C . VAL A 1 91 ? 12.146 -26.299 6.673 1.00 97.69 91 VAL A C 1
ATOM 680 O O . VAL A 1 91 ? 12.034 -25.285 7.360 1.00 97.69 91 VAL A O 1
ATOM 683 N N . LYS A 1 92 ? 11.895 -27.521 7.158 1.00 97.38 92 LYS A N 1
ATOM 684 C CA . LYS A 1 92 ? 11.498 -27.721 8.559 1.00 97.38 92 LYS A CA 1
ATOM 685 C C . LYS A 1 92 ? 12.701 -27.565 9.488 1.00 97.38 92 LYS A C 1
ATOM 687 O O . LYS A 1 92 ? 13.732 -28.201 9.278 1.00 97.38 92 LYS A O 1
ATOM 692 N N . VAL A 1 93 ? 12.535 -26.821 10.578 1.00 96.94 93 VAL A N 1
ATOM 693 C CA . VAL A 1 93 ? 13.562 -26.527 11.596 1.00 96.94 93 VAL A CA 1
ATOM 694 C C . VAL A 1 93 ? 14.135 -27.798 12.232 1.00 96.94 93 VAL A C 1
ATOM 696 O O . VAL A 1 93 ? 15.303 -27.841 12.603 1.00 96.94 93 VAL A O 1
ATOM 699 N N . ARG A 1 94 ? 13.349 -28.878 12.312 1.00 94.81 94 ARG A N 1
ATOM 700 C CA . ARG A 1 94 ? 13.812 -30.184 12.816 1.00 94.81 94 ARG A CA 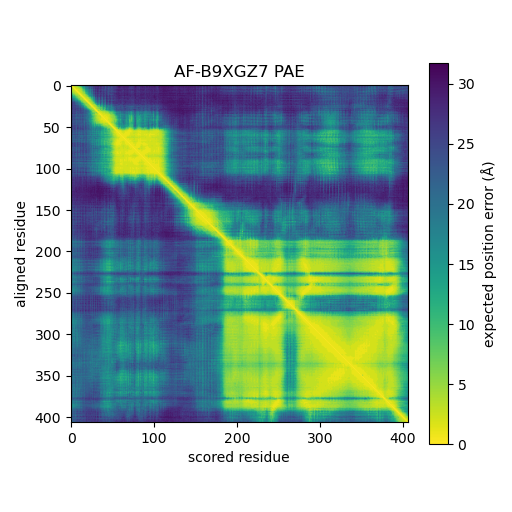1
ATOM 701 C C . ARG A 1 94 ? 14.842 -30.886 11.921 1.00 94.81 94 ARG A C 1
ATOM 703 O O . ARG A 1 94 ? 15.488 -31.813 12.384 1.00 94.81 94 ARG A O 1
ATOM 710 N N . HIS A 1 95 ? 14.958 -30.483 10.655 1.00 95.50 95 HIS A N 1
ATOM 711 C CA . HIS A 1 95 ? 15.923 -31.041 9.702 1.00 95.50 95 HIS A CA 1
ATOM 712 C C . HIS A 1 95 ? 17.166 -30.154 9.531 1.00 95.50 95 HIS A C 1
ATOM 714 O O . HIS A 1 95 ? 18.039 -30.494 8.738 1.00 95.50 95 HIS A O 1
ATOM 720 N N . LEU A 1 96 ? 17.235 -29.029 10.252 1.00 95.88 96 LEU A N 1
ATOM 721 C CA . LEU A 1 96 ? 18.409 -28.164 10.300 1.00 95.88 96 LEU A CA 1
ATOM 722 C C . LEU A 1 96 ? 19.443 -28.718 11.275 1.00 95.88 96 LEU A C 1
ATOM 724 O O . LEU A 1 96 ? 19.089 -29.229 12.341 1.00 95.88 96 LEU A O 1
ATOM 728 N N . ASP A 1 97 ? 20.716 -28.543 10.938 1.00 94.25 97 ASP A N 1
ATOM 729 C CA . ASP A 1 97 ? 21.808 -28.805 11.861 1.00 94.25 97 ASP A CA 1
ATOM 730 C C . ASP A 1 97 ? 21.748 -27.860 13.077 1.00 94.25 97 ASP A C 1
ATOM 732 O O . ASP A 1 97 ? 21.176 -26.762 13.040 1.00 94.25 97 ASP A O 1
ATOM 736 N N . SER A 1 98 ? 22.325 -28.302 14.193 1.00 93.50 98 SER A N 1
ATOM 737 C CA . SER A 1 98 ? 22.282 -27.568 15.460 1.00 93.50 98 SER A CA 1
ATOM 738 C C . SER A 1 98 ? 22.972 -26.201 15.377 1.00 93.50 98 SER A C 1
ATOM 740 O O . SER A 1 98 ? 22.484 -25.246 15.987 1.00 93.50 98 SER A O 1
ATOM 742 N N . ALA A 1 99 ? 24.049 -26.075 14.595 1.00 93.62 99 ALA A N 1
ATOM 743 C CA . ALA A 1 99 ? 24.788 -24.825 14.436 1.00 93.62 99 ALA A CA 1
ATOM 744 C C . ALA A 1 99 ? 23.973 -23.787 13.649 1.00 93.62 99 ALA A C 1
ATOM 746 O O . ALA A 1 99 ? 23.859 -22.633 14.070 1.00 93.62 99 ALA A O 1
ATOM 747 N N . THR A 1 100 ? 23.324 -24.198 12.559 1.00 95.81 100 THR A N 1
ATOM 748 C CA . THR A 1 100 ? 22.416 -23.335 11.801 1.00 95.81 100 THR A CA 1
ATOM 749 C C . THR A 1 100 ? 21.201 -22.945 12.634 1.00 95.81 100 THR A C 1
ATOM 751 O O . THR A 1 100 ? 20.809 -21.779 12.613 1.00 95.81 100 THR A O 1
ATOM 754 N N . ARG A 1 101 ? 20.620 -23.862 13.422 1.00 95.94 101 ARG A N 1
ATOM 755 C CA . ARG A 1 101 ? 19.517 -23.522 14.341 1.00 95.94 101 ARG A CA 1
ATOM 756 C C . ARG A 1 101 ? 19.908 -22.412 15.310 1.00 95.94 101 ARG A C 1
ATOM 758 O O . ARG A 1 101 ? 19.168 -21.435 15.416 1.00 95.94 101 ARG A O 1
ATOM 765 N N . ALA A 1 102 ? 21.073 -22.533 15.945 1.00 94.75 102 ALA A N 1
ATOM 766 C CA . ALA A 1 102 ? 21.587 -21.515 16.856 1.00 94.75 102 ALA A CA 1
ATOM 767 C C . ALA A 1 102 ? 21.800 -20.173 16.138 1.00 94.75 102 ALA A C 1
ATOM 769 O O . ALA A 1 102 ? 21.355 -19.136 16.626 1.00 94.75 102 ALA A O 1
ATOM 770 N N . ARG A 1 103 ? 22.389 -20.194 14.933 1.00 94.38 103 ARG A N 1
ATOM 771 C CA . ARG A 1 103 ? 22.607 -18.987 14.119 1.00 94.38 103 ARG A CA 1
ATOM 772 C C . ARG A 1 103 ? 21.303 -18.292 13.725 1.00 94.38 103 ARG A C 1
ATOM 774 O O . ARG A 1 103 ? 21.268 -17.070 13.657 1.00 94.38 103 ARG A O 1
ATOM 781 N N . LEU A 1 104 ? 20.241 -19.059 13.481 1.00 94.94 104 LEU A N 1
ATOM 782 C CA . LEU A 1 104 ? 18.927 -18.526 13.131 1.00 94.94 104 LEU A CA 1
ATOM 783 C C . LEU A 1 104 ? 18.082 -18.116 14.354 1.00 94.94 104 LEU A C 1
ATOM 785 O O . LEU A 1 104 ? 16.995 -17.572 14.146 1.00 94.94 104 LEU A O 1
ATOM 789 N N . GLY A 1 105 ? 18.558 -18.340 15.586 1.00 95.38 105 GLY A N 1
ATOM 790 C CA . GLY A 1 105 ? 17.858 -17.992 16.828 1.00 95.38 105 GLY A CA 1
ATOM 791 C C . GLY A 1 105 ? 16.850 -19.039 17.316 1.00 95.38 105 GLY A C 1
ATOM 792 O O . GLY A 1 105 ? 15.961 -18.712 18.099 1.00 95.38 105 GLY A O 1
ATOM 793 N N . TYR A 1 106 ? 16.953 -20.289 16.858 1.00 95.75 106 TYR A N 1
ATOM 794 C CA . TYR A 1 106 ? 16.137 -21.393 17.365 1.00 95.75 106 TYR A CA 1
ATOM 795 C C . TYR A 1 106 ? 16.777 -22.035 18.601 1.00 95.75 106 TYR A C 1
ATOM 797 O O . TYR A 1 106 ? 18.005 -22.149 18.655 1.00 95.75 106 TYR A O 1
ATOM 805 N N . PRO A 1 107 ? 15.974 -22.530 19.565 1.00 93.50 107 PRO A N 1
ATOM 806 C CA . PRO A 1 107 ? 16.504 -23.298 20.686 1.00 93.50 107 PRO A CA 1
ATOM 807 C C . PRO A 1 107 ? 17.260 -24.528 20.170 1.00 93.50 107 PRO A C 1
ATOM 809 O O . PRO A 1 107 ? 16.909 -25.082 19.116 1.00 93.50 107 PRO A O 1
ATOM 812 N N . ALA A 1 108 ? 18.296 -24.954 20.897 1.00 88.56 108 ALA A N 1
ATOM 813 C CA . ALA A 1 108 ? 19.045 -26.164 20.575 1.00 88.56 108 ALA A CA 1
ATOM 814 C C . ALA A 1 108 ? 18.072 -27.343 20.434 1.00 88.56 108 ALA A C 1
ATOM 816 O O . ALA A 1 108 ? 17.139 -27.488 21.223 1.00 88.56 108 ALA A O 1
ATOM 817 N N . ALA A 1 109 ? 18.230 -28.139 19.374 1.00 82.88 109 ALA A N 1
ATOM 818 C CA . ALA A 1 109 ? 17.422 -29.338 19.218 1.00 82.88 109 ALA A CA 1
ATOM 819 C C . ALA A 1 109 ? 17.728 -30.269 20.392 1.00 82.88 109 ALA A C 1
ATOM 821 O O . ALA A 1 109 ? 18.894 -30.603 20.604 1.00 82.88 109 ALA A O 1
ATOM 822 N N . GLU A 1 110 ? 16.708 -30.706 21.126 1.00 81.44 110 GLU A N 1
ATOM 823 C CA . GLU A 1 110 ? 16.891 -31.878 21.972 1.00 81.44 110 GLU A CA 1
ATOM 824 C C . GLU A 1 110 ? 17.307 -33.039 21.060 1.00 81.44 110 GLU A C 1
ATOM 826 O O . GLU A 1 110 ? 16.732 -33.182 19.970 1.00 81.44 110 GLU A O 1
ATOM 831 N N . PRO A 1 111 ? 18.345 -33.813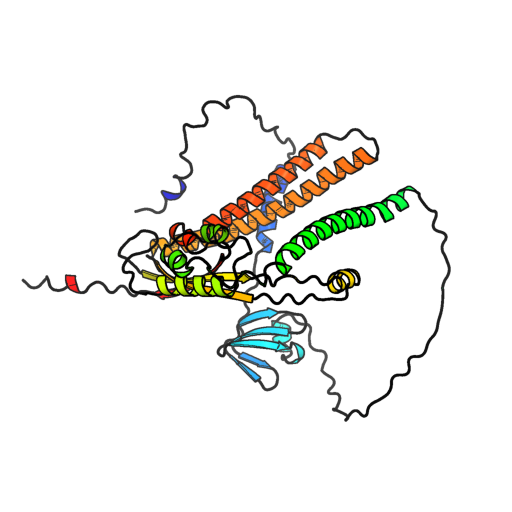 21.431 1.00 73.50 111 PRO A N 1
ATOM 832 C CA . PRO A 1 111 ? 18.842 -34.897 20.602 1.00 73.50 111 PRO A CA 1
ATOM 833 C C . PRO A 1 111 ? 17.665 -35.806 20.285 1.00 73.50 111 PRO A C 1
ATOM 835 O O . PRO A 1 111 ? 17.053 -36.378 21.189 1.00 73.50 111 PRO A O 1
ATOM 838 N N . PHE A 1 112 ? 17.309 -35.881 18.999 1.00 65.31 112 PHE A N 1
ATOM 839 C CA . PHE A 1 112 ? 16.225 -36.731 18.540 1.00 65.31 112 PHE A CA 1
ATOM 840 C C . PHE A 1 112 ? 16.625 -38.153 18.905 1.00 65.31 112 PHE A C 1
ATOM 842 O O . PHE A 1 112 ? 17.483 -38.750 18.254 1.00 65.31 112 PHE A O 1
ATOM 849 N N . LYS A 1 113 ? 16.070 -38.658 20.011 1.00 67.25 113 LYS A N 1
ATOM 850 C CA . LYS A 1 113 ? 16.286 -40.021 20.470 1.00 67.25 113 LYS A CA 1
ATOM 851 C C . LYS A 1 113 ? 15.737 -40.878 19.347 1.00 67.25 113 LYS A C 1
ATOM 853 O O . LYS A 1 113 ? 14.518 -40.937 19.178 1.00 67.25 113 LYS A O 1
ATOM 858 N N . ALA A 1 114 ? 16.643 -41.401 18.519 1.00 59.38 114 ALA A N 1
ATOM 859 C CA . ALA A 1 114 ? 16.335 -42.185 17.338 1.00 59.38 114 ALA A CA 1
ATOM 860 C C . ALA A 1 114 ? 15.502 -43.369 17.808 1.00 59.38 114 ALA A C 1
ATOM 862 O O . ALA A 1 114 ? 16.015 -44.386 18.267 1.00 59.38 114 ALA A O 1
ATOM 863 N N . THR A 1 115 ? 14.190 -43.171 17.801 1.00 60.19 115 THR A N 1
ATOM 864 C CA . THR A 1 115 ? 13.245 -44.203 18.156 1.00 60.19 115 THR A CA 1
ATOM 865 C C . THR A 1 115 ? 13.266 -45.079 16.931 1.00 60.19 115 THR A C 1
ATOM 867 O O . THR A 1 115 ? 12.734 -44.698 15.887 1.00 60.19 115 THR A O 1
ATOM 870 N N . ALA A 1 116 ? 14.034 -46.166 17.028 1.00 55.94 116 ALA A N 1
ATOM 871 C CA . ALA A 1 116 ? 14.071 -47.212 16.032 1.00 55.94 116 ALA A CA 1
ATOM 872 C C . ALA A 1 116 ? 12.629 -47.472 15.601 1.00 55.94 116 ALA A C 1
ATOM 874 O O . ALA A 1 116 ? 11.746 -47.687 16.432 1.00 55.94 116 ALA A O 1
ATOM 875 N N . MET A 1 117 ? 12.397 -47.310 14.307 1.00 47.19 117 MET A N 1
ATOM 876 C CA . MET A 1 117 ? 11.100 -47.414 13.670 1.00 47.19 117 MET A CA 1
ATOM 877 C C . MET A 1 117 ? 10.606 -48.855 13.844 1.00 47.19 117 MET A C 1
ATOM 879 O O . MET A 1 117 ? 10.934 -49.732 13.053 1.00 47.19 117 MET A O 1
ATOM 883 N N . VAL A 1 118 ? 9.875 -49.108 14.932 1.00 57.91 118 VAL A N 1
ATOM 884 C CA . VAL A 1 118 ? 9.156 -50.362 15.165 1.00 57.91 118 VAL A CA 1
ATOM 885 C C . VAL A 1 118 ? 7.897 -50.326 14.286 1.00 57.91 118 VAL A C 1
ATOM 887 O O . VAL A 1 118 ? 7.145 -49.348 14.356 1.00 57.91 118 VAL A O 1
ATOM 890 N N . PRO A 1 119 ? 7.646 -51.343 13.440 1.00 52.44 119 PRO A N 1
ATOM 891 C CA . PRO A 1 119 ? 6.444 -51.400 12.615 1.00 52.44 119 PRO A CA 1
ATOM 892 C C . PRO A 1 119 ? 5.211 -51.436 13.526 1.00 52.44 119 PRO A C 1
ATOM 894 O O . PRO A 1 119 ? 5.068 -52.322 14.365 1.00 52.44 119 PRO A O 1
ATOM 897 N N . THR A 1 120 ? 4.341 -50.436 13.397 1.00 48.03 120 THR A N 1
ATOM 898 C CA . THR A 1 120 ? 3.160 -50.262 14.252 1.00 48.03 120 THR A CA 1
ATOM 899 C C . THR A 1 120 ? 1.998 -51.108 13.730 1.00 48.03 120 THR A C 1
ATOM 901 O O . THR A 1 120 ? 1.494 -50.860 12.637 1.00 48.03 120 THR A O 1
ATOM 904 N N . ALA A 1 121 ? 1.565 -52.086 14.530 1.00 47.41 121 ALA A N 1
ATOM 905 C CA . ALA A 1 121 ? 0.251 -52.721 14.434 1.00 47.41 121 ALA A CA 1
ATOM 906 C C . ALA A 1 121 ? -0.828 -51.815 15.081 1.00 47.41 121 ALA A C 1
ATOM 908 O O . ALA A 1 121 ? -0.510 -51.064 16.007 1.00 47.41 121 ALA A O 1
ATOM 909 N N . PRO A 1 122 ? -2.092 -51.848 14.621 1.00 54.31 122 PRO A N 1
ATOM 910 C CA . PRO A 1 122 ? -3.122 -50.903 15.052 1.00 54.31 122 PRO A CA 1
ATOM 911 C C . PRO A 1 122 ? -3.635 -51.230 16.462 1.00 54.31 122 PRO A C 1
ATOM 913 O O . PRO A 1 122 ? -4.161 -52.318 16.691 1.00 54.31 122 PRO A O 1
ATOM 916 N N . GLN A 1 123 ? -3.527 -50.280 17.398 1.00 41.09 123 GLN A N 1
ATOM 917 C CA . GLN A 1 123 ? -4.207 -50.365 18.692 1.00 41.09 123 GLN A CA 1
ATOM 918 C C . GLN A 1 123 ? -5.373 -49.381 18.810 1.00 41.09 123 GLN A C 1
ATOM 920 O O . GLN A 1 123 ? -5.265 -48.182 18.555 1.00 41.09 123 GLN A O 1
ATOM 925 N N . LEU A 1 124 ? -6.487 -49.984 19.216 1.00 55.19 124 LEU A N 1
ATOM 926 C CA . LEU A 1 124 ? -7.773 -49.448 19.626 1.00 55.19 124 LEU A CA 1
ATOM 927 C C . LEU A 1 124 ? -7.618 -48.708 20.965 1.00 55.19 124 LEU A C 1
ATOM 929 O O . LEU A 1 124 ? -7.150 -49.292 21.941 1.00 55.19 124 LEU A O 1
ATOM 933 N N . VAL A 1 125 ? -8.007 -47.434 21.018 1.00 51.88 125 VAL A N 1
ATOM 934 C CA . VAL A 1 125 ? -7.963 -46.629 22.246 1.00 51.88 125 VAL A CA 1
ATOM 935 C C . VAL A 1 125 ? -9.324 -46.673 22.934 1.00 51.88 125 VAL A C 1
ATOM 937 O O . VAL A 1 125 ? -10.296 -46.092 22.454 1.00 51.88 125 VAL A O 1
ATOM 940 N N . THR A 1 126 ? -9.358 -47.342 24.083 1.00 39.25 126 THR A N 1
ATOM 941 C CA . THR A 1 126 ? -10.424 -47.277 25.086 1.00 39.25 126 THR A CA 1
ATOM 942 C C . THR A 1 126 ? -10.193 -46.046 25.967 1.00 39.25 126 THR A C 1
ATOM 944 O O . THR A 1 126 ? -9.152 -45.936 26.612 1.00 39.25 126 THR A O 1
ATOM 947 N N . GLN A 1 127 ? -11.145 -45.111 25.995 1.00 43.72 127 GLN A N 1
ATOM 948 C CA . GLN A 1 127 ? -11.178 -44.012 26.967 1.00 43.72 127 GLN A CA 1
ATOM 949 C C . GLN A 1 127 ? -11.868 -44.480 28.252 1.00 43.72 127 GLN A C 1
ATOM 951 O O . GLN A 1 127 ? -12.977 -45.008 28.199 1.00 43.72 127 GLN A O 1
ATOM 956 N N . ALA A 1 128 ? -11.215 -44.250 29.392 1.00 43.28 128 ALA A N 1
ATOM 957 C CA . ALA A 1 128 ? -11.764 -44.447 30.728 1.00 43.28 128 ALA A CA 1
ATOM 958 C C . ALA A 1 128 ? -11.826 -43.116 31.498 1.00 43.28 128 ALA A C 1
ATOM 960 O O . ALA A 1 128 ? -11.013 -42.212 31.305 1.00 43.28 128 ALA A O 1
ATOM 961 N N . THR A 1 129 ? -12.866 -43.054 32.319 1.00 44.31 129 THR A N 1
ATOM 962 C CA . THR A 1 129 ? -13.508 -41.975 33.082 1.00 44.31 129 THR A CA 1
ATOM 963 C C . THR A 1 129 ? -12.893 -41.681 34.463 1.00 44.31 129 THR A C 1
ATOM 965 O O . THR A 1 129 ? -12.104 -42.480 34.959 1.00 44.31 129 THR A O 1
ATOM 968 N N . ALA A 1 130 ? -13.428 -40.609 35.089 1.00 44.69 130 ALA A N 1
ATOM 969 C CA . ALA A 1 130 ? -13.486 -40.269 36.532 1.00 44.69 130 ALA A CA 1
ATOM 970 C C . ALA A 1 130 ? -12.253 -39.569 37.150 1.00 44.69 130 ALA A C 1
ATOM 972 O O . ALA A 1 130 ? -11.126 -39.865 36.780 1.00 44.69 130 ALA A O 1
ATOM 973 N N . ASP A 1 131 ? -12.335 -38.654 38.126 1.00 40.78 131 ASP A N 1
ATOM 974 C CA . ASP A 1 131 ? -13.406 -37.900 38.813 1.00 40.78 131 ASP A CA 1
ATOM 975 C C . ASP A 1 131 ? -12.720 -36.821 39.692 1.00 40.78 131 ASP A C 1
ATOM 977 O O . ASP A 1 131 ? -11.555 -36.996 40.051 1.00 40.78 131 ASP A O 1
ATOM 981 N N . ALA A 1 132 ? -13.438 -35.745 40.061 1.00 39.28 132 ALA A N 1
ATOM 982 C CA . ALA A 1 132 ? -13.520 -35.166 41.427 1.00 39.28 132 ALA A CA 1
ATOM 983 C C . ALA A 1 132 ? -13.965 -33.677 41.425 1.00 39.28 132 ALA A C 1
ATOM 985 O O . ALA A 1 132 ? -13.316 -32.845 40.786 1.00 39.28 132 ALA A O 1
ATOM 986 N N . PRO A 1 133 ? -15.025 -33.303 42.176 1.00 55.12 133 PRO A N 1
ATOM 987 C CA . PRO A 1 133 ? -15.461 -31.918 42.361 1.00 55.12 133 PRO A CA 1
ATOM 988 C C . PRO A 1 133 ? -14.930 -31.299 43.673 1.00 55.12 133 PRO A C 1
ATOM 990 O O . PRO A 1 133 ? -14.712 -31.983 44.670 1.00 55.12 133 PRO A O 1
ATOM 993 N N . THR A 1 134 ? -14.739 -29.977 43.693 1.00 43.50 134 THR A N 1
ATOM 994 C CA . THR A 1 134 ? -14.288 -29.178 44.858 1.00 43.50 134 THR A CA 1
ATOM 995 C C . THR A 1 134 ? -15.164 -27.909 44.950 1.00 43.50 134 THR A C 1
ATOM 997 O O . THR A 1 134 ? -15.695 -27.482 43.922 1.00 43.50 134 THR A O 1
ATOM 1000 N N . PRO A 1 135 ? -15.430 -27.361 46.156 1.00 47.62 135 PRO A N 1
ATOM 1001 C CA . PRO A 1 135 ? -16.741 -26.828 46.509 1.00 47.62 135 PRO A CA 1
ATOM 1002 C C . PRO A 1 135 ? -16.961 -25.357 46.144 1.00 47.62 135 PRO A C 1
ATOM 1004 O O . PRO A 1 135 ? -16.037 -24.564 45.968 1.00 47.62 135 PRO A O 1
ATOM 1007 N N . LEU A 1 136 ? -18.251 -25.034 46.067 1.00 47.72 136 LEU A N 1
ATOM 1008 C CA . LEU A 1 136 ? -18.843 -23.740 45.756 1.00 47.72 136 LEU A CA 1
ATOM 1009 C C . LEU A 1 136 ? -18.450 -22.666 46.779 1.00 47.72 136 LEU A C 1
ATOM 1011 O O . LEU A 1 136 ? -18.758 -22.784 47.964 1.00 47.72 136 LEU A O 1
ATOM 1015 N N . SER A 1 137 ? -17.834 -21.589 46.290 1.00 45.88 137 SER A N 1
ATOM 1016 C CA . SER A 1 137 ? -17.729 -20.312 46.990 1.00 45.88 137 SER A CA 1
ATOM 1017 C C . SER A 1 137 ? -18.880 -19.391 46.571 1.00 45.88 137 SER A C 1
ATOM 1019 O O . SER A 1 137 ? -19.156 -19.165 45.391 1.00 45.88 137 SER A O 1
ATOM 1021 N N . GLU A 1 138 ? -19.585 -18.890 47.579 1.00 44.81 138 GLU A N 1
ATOM 1022 C CA . GLU A 1 138 ? -20.759 -18.035 47.466 1.00 44.81 138 GLU A CA 1
ATOM 1023 C C . GLU A 1 138 ? -20.365 -16.645 46.950 1.00 44.81 138 GLU A C 1
ATOM 1025 O O . GLU A 1 138 ? -19.687 -15.863 47.618 1.00 44.81 138 GLU A O 1
ATOM 1030 N N . THR A 1 139 ? -20.755 -16.351 45.710 1.00 44.03 139 THR A N 1
ATOM 1031 C CA . THR A 1 139 ? -20.506 -15.064 45.058 1.00 44.03 139 THR A CA 1
ATOM 1032 C C . THR A 1 139 ? -21.713 -14.155 45.253 1.00 44.03 139 THR A C 1
ATOM 1034 O O . THR A 1 139 ? -22.781 -14.344 44.673 1.00 44.03 139 THR A O 1
ATOM 1037 N N . ARG A 1 140 ? -21.521 -13.143 46.102 1.00 47.12 140 ARG A N 1
ATOM 1038 C CA . ARG A 1 140 ? -22.436 -12.024 46.328 1.00 47.12 140 ARG A CA 1
ATOM 1039 C C . ARG A 1 140 ? -22.680 -11.290 45.003 1.00 47.12 140 ARG A C 1
ATOM 1041 O O . ARG A 1 140 ? -21.763 -10.704 44.436 1.00 47.12 140 ARG A O 1
ATOM 1048 N N . ASN A 1 141 ? -23.910 -11.364 44.500 1.00 46.53 141 ASN A N 1
ATOM 1049 C CA . ASN A 1 141 ? -24.320 -10.761 43.234 1.00 46.53 141 ASN A CA 1
ATOM 1050 C C . ASN A 1 141 ? -24.478 -9.239 43.370 1.00 46.53 141 ASN A C 1
ATOM 1052 O O . ASN A 1 141 ? -25.486 -8.767 43.891 1.00 46.53 141 ASN A O 1
ATOM 1056 N N . ASP A 1 142 ? -23.512 -8.482 42.844 1.00 50.19 142 ASP A N 1
ATOM 1057 C CA . ASP A 1 142 ? -23.663 -7.045 42.602 1.00 50.19 142 ASP A CA 1
ATOM 1058 C C . ASP A 1 142 ? -24.498 -6.809 41.326 1.00 50.19 142 ASP A C 1
ATOM 1060 O O . ASP A 1 142 ? -24.081 -7.212 40.230 1.00 50.19 142 ASP A O 1
ATOM 1064 N N . PRO A 1 143 ? -25.651 -6.114 41.399 1.00 55.34 143 PRO A N 1
ATOM 1065 C CA . PRO A 1 143 ? -26.527 -5.886 40.243 1.00 55.34 143 PRO A CA 1
ATOM 1066 C C . PRO A 1 143 ? -25.849 -5.079 39.119 1.00 55.34 143 PRO A C 1
ATOM 1068 O O . PRO A 1 143 ? -26.213 -5.198 37.949 1.00 55.34 143 PRO A O 1
ATOM 1071 N N . VAL A 1 144 ? -24.787 -4.328 39.434 1.00 56.25 144 VAL A N 1
ATOM 1072 C CA . VAL A 1 144 ? -24.002 -3.547 38.462 1.00 56.25 144 VAL A CA 1
ATOM 1073 C C . VAL A 1 144 ? -23.103 -4.435 37.578 1.00 56.25 144 VAL A C 1
ATOM 1075 O O . VAL A 1 144 ? -22.804 -4.074 36.436 1.00 56.25 144 VAL A O 1
ATOM 1078 N N . GLN A 1 145 ? -22.709 -5.633 38.033 1.00 54.38 145 GLN A N 1
ATOM 1079 C CA . GLN A 1 145 ? -21.937 -6.579 37.210 1.00 54.38 145 GLN A CA 1
ATOM 1080 C C . GLN A 1 145 ? -22.804 -7.342 36.201 1.00 54.38 145 GLN A C 1
ATOM 1082 O O . GLN A 1 145 ? -22.311 -7.692 35.125 1.00 54.38 145 GLN A O 1
ATOM 1087 N N . GLN A 1 146 ? -24.093 -7.559 36.489 1.00 55.56 146 GLN A N 1
ATOM 1088 C CA . GLN A 1 146 ? -24.984 -8.245 35.549 1.00 55.56 146 GLN A CA 1
ATOM 1089 C C . GLN A 1 146 ? -25.243 -7.411 34.287 1.00 55.56 146 GLN A C 1
ATOM 1091 O O . GLN A 1 146 ? -25.196 -7.950 33.182 1.00 55.56 146 GLN A O 1
ATOM 1096 N N . LEU A 1 147 ? -25.386 -6.086 34.407 1.00 50.97 147 LEU A N 1
ATOM 1097 C CA . LEU A 1 147 ? -25.602 -5.223 33.239 1.00 50.97 147 LEU A CA 1
ATOM 1098 C C . LEU A 1 147 ? -24.375 -5.179 32.302 1.00 50.97 147 LEU A C 1
ATOM 1100 O O . LEU A 1 147 ? -24.528 -5.156 31.081 1.00 50.97 147 LEU A O 1
ATOM 1104 N N . LYS A 1 148 ? -23.150 -5.278 32.847 1.00 50.16 148 LYS A N 1
ATOM 1105 C CA . LYS A 1 148 ? -21.915 -5.406 32.045 1.00 50.16 148 LYS A CA 1
ATOM 1106 C C . LYS A 1 148 ? -21.780 -6.776 31.372 1.00 50.16 148 LYS A C 1
ATOM 1108 O O . LYS A 1 148 ? -21.249 -6.850 30.265 1.00 50.16 148 LYS A O 1
ATOM 1113 N N . ARG A 1 149 ? -22.282 -7.848 32.000 1.00 57.44 149 ARG A N 1
ATOM 1114 C CA . ARG A 1 149 ? -22.241 -9.214 31.446 1.00 57.44 149 ARG A CA 1
ATOM 1115 C C . ARG A 1 149 ? -23.196 -9.413 30.267 1.00 57.44 149 ARG A C 1
ATOM 1117 O O . ARG A 1 149 ? -22.868 -10.187 29.376 1.00 57.44 149 ARG A O 1
ATOM 1124 N N . PHE A 1 150 ? -24.324 -8.698 30.228 1.00 60.88 150 PHE A N 1
ATOM 1125 C CA . PHE A 1 150 ? -25.334 -8.850 29.168 1.00 60.88 150 PHE A CA 1
ATOM 1126 C C . PHE A 1 150 ? -25.366 -7.710 28.140 1.00 60.88 150 PHE A C 1
ATOM 1128 O O . PHE A 1 150 ? -25.736 -7.951 26.991 1.00 60.88 150 PHE A O 1
ATOM 1135 N N . GLY A 1 151 ? -24.919 -6.498 28.487 1.00 63.81 151 GLY A N 1
ATOM 1136 C CA . GLY A 1 151 ? -24.955 -5.351 27.571 1.00 63.81 151 GLY A CA 1
ATOM 1137 C C . GLY A 1 151 ? -24.026 -5.489 26.360 1.00 63.81 151 GLY A C 1
ATOM 1138 O O . GLY A 1 151 ? -24.422 -5.182 25.238 1.00 63.81 151 GLY A O 1
ATOM 1139 N N . ILE A 1 152 ? -22.807 -6.005 26.557 1.00 63.53 152 ILE A N 1
ATOM 1140 C CA . ILE A 1 152 ? -21.820 -6.152 25.472 1.00 63.53 152 ILE A CA 1
ATOM 1141 C C . ILE A 1 152 ? -22.220 -7.260 24.475 1.00 63.53 152 ILE A C 1
ATOM 1143 O O . ILE A 1 152 ? -22.207 -6.987 23.273 1.00 63.53 152 ILE A O 1
ATOM 1147 N N . PRO A 1 153 ? -22.638 -8.472 24.904 1.00 66.94 153 PRO A N 1
ATOM 1148 C CA . PRO A 1 153 ? -23.137 -9.492 23.980 1.00 66.94 153 PRO A CA 1
ATOM 1149 C C . PRO A 1 153 ? -24.373 -9.036 23.202 1.00 66.94 153 PRO A C 1
ATOM 1151 O O . PRO A 1 153 ? -24.459 -9.291 22.004 1.00 66.94 153 PRO A O 1
ATOM 1154 N N . LEU A 1 154 ? -25.307 -8.331 23.851 1.00 72.94 154 LEU A N 1
ATOM 1155 C CA . LEU A 1 154 ? -26.528 -7.851 23.204 1.00 72.94 154 LEU A CA 1
ATOM 1156 C C . LEU A 1 154 ? -26.222 -6.768 22.159 1.00 72.94 154 LEU A C 1
ATOM 1158 O O . LEU A 1 154 ? -26.755 -6.817 21.053 1.00 72.94 154 LEU A O 1
ATOM 1162 N N . LEU A 1 155 ? -25.313 -5.835 22.466 1.00 68.62 155 LEU A N 1
ATOM 1163 C CA . LEU A 1 155 ? -24.865 -4.812 21.518 1.00 68.62 155 LEU A CA 1
ATOM 1164 C C . LEU A 1 155 ? -24.156 -5.438 20.306 1.00 68.62 155 LEU A C 1
ATOM 1166 O O . LEU A 1 155 ? -24.458 -5.084 19.167 1.00 68.62 155 LEU A O 1
ATOM 1170 N N . LEU A 1 156 ? -23.262 -6.407 20.532 1.00 68.06 156 LEU A N 1
ATOM 1171 C CA . LEU A 1 156 ? -22.597 -7.148 19.454 1.00 68.06 156 LEU A CA 1
ATOM 1172 C C . LEU A 1 156 ? -23.590 -7.969 18.620 1.00 68.06 156 LEU A C 1
ATOM 1174 O O . LEU A 1 156 ? -23.438 -8.046 17.403 1.00 68.06 156 LEU A O 1
ATOM 1178 N N . LEU A 1 157 ? -24.630 -8.531 19.242 1.00 78.38 157 LEU A N 1
ATOM 1179 C CA . LEU A 1 157 ? -25.692 -9.268 18.559 1.00 78.38 157 LEU A CA 1
ATOM 1180 C C . LEU A 1 157 ? -26.562 -8.341 17.698 1.00 78.38 157 LEU A C 1
ATOM 1182 O O . LEU A 1 157 ? -26.852 -8.677 16.553 1.00 78.38 157 LEU A O 1
ATOM 1186 N N . VAL A 1 158 ? -26.908 -7.144 18.183 1.00 75.38 158 VAL A N 1
ATOM 1187 C CA . VAL A 1 158 ? -27.647 -6.136 17.401 1.00 75.38 158 VAL A CA 1
ATOM 1188 C C . VAL A 1 158 ? -26.815 -5.641 16.214 1.00 75.38 158 VAL A C 1
ATOM 1190 O O . VAL A 1 158 ? -27.323 -5.601 15.091 1.00 75.38 158 VAL A O 1
ATOM 1193 N N . ILE A 1 159 ? -25.529 -5.331 16.419 1.00 74.50 159 ILE A N 1
ATOM 1194 C CA . ILE A 1 159 ? -24.613 -4.943 15.331 1.00 74.50 159 ILE A CA 1
ATOM 1195 C C . ILE A 1 159 ? -24.462 -6.097 14.325 1.00 74.50 159 ILE A C 1
ATOM 1197 O O . ILE A 1 159 ? -24.576 -5.884 13.117 1.00 74.50 159 ILE A O 1
ATOM 1201 N N . GLY A 1 160 ? -24.283 -7.329 14.809 1.00 77.00 160 GLY A N 1
ATOM 1202 C CA . GLY A 1 160 ? -24.183 -8.531 13.983 1.00 77.00 160 GLY A CA 1
ATOM 1203 C C . GLY A 1 160 ? -25.433 -8.785 13.136 1.00 77.00 160 GLY A C 1
ATOM 1204 O O . GLY A 1 160 ? -25.314 -9.066 11.944 1.00 77.00 160 GLY A O 1
ATOM 1205 N N . LEU A 1 161 ? -26.632 -8.614 13.703 1.00 79.56 161 LEU A N 1
ATOM 1206 C CA . LEU A 1 161 ? -27.903 -8.760 12.983 1.00 79.56 161 LEU A CA 1
ATOM 1207 C C . LEU A 1 161 ? -28.090 -7.694 11.895 1.00 79.56 161 LEU A C 1
ATOM 1209 O O . LEU A 1 161 ? -28.611 -8.010 10.823 1.00 79.56 161 LEU A O 1
ATOM 1213 N N . GLN A 1 162 ? -27.646 -6.454 12.125 1.00 74.06 162 GLN A N 1
ATOM 1214 C CA . GLN A 1 162 ? -27.704 -5.400 11.104 1.00 74.06 162 GLN A CA 1
ATOM 1215 C C . GLN A 1 162 ? -26.740 -5.675 9.945 1.00 74.06 162 GLN A C 1
ATOM 1217 O O . GLN A 1 162 ? -27.121 -5.553 8.778 1.00 74.06 162 GLN A O 1
ATOM 1222 N N . VAL A 1 163 ? -25.520 -6.131 10.247 1.00 66.62 163 VAL A N 1
ATOM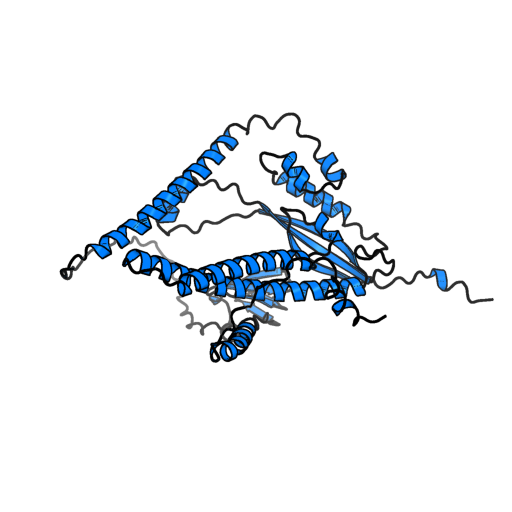 1223 C CA . VAL A 1 163 ? -24.553 -6.556 9.223 1.00 66.62 163 VAL A CA 1
ATOM 1224 C C . VAL A 1 163 ? -25.084 -7.768 8.449 1.00 66.62 163 VAL A C 1
ATOM 1226 O O . VAL A 1 163 ? -25.012 -7.788 7.222 1.00 66.62 163 VAL A O 1
ATOM 1229 N N . LEU A 1 164 ? -25.705 -8.744 9.119 1.00 69.94 164 LEU A N 1
ATOM 1230 C CA . LEU A 1 164 ? -26.287 -9.922 8.468 1.00 69.94 164 LEU A CA 1
ATOM 1231 C C . LEU A 1 164 ? -27.467 -9.563 7.549 1.00 69.94 164 LEU A C 1
ATOM 1233 O O . LEU A 1 164 ? -27.563 -10.089 6.437 1.00 69.94 164 LEU A O 1
ATOM 1237 N N . LYS A 1 165 ? -28.342 -8.633 7.957 1.00 73.75 165 LYS A N 1
ATOM 1238 C CA . LYS A 1 165 ? -29.406 -8.095 7.087 1.00 73.75 165 LYS A CA 1
ATOM 1239 C C . LYS A 1 165 ? -28.832 -7.388 5.858 1.00 73.75 165 LYS A C 1
ATOM 1241 O O . LYS A 1 165 ? -29.342 -7.582 4.757 1.00 73.75 165 LYS A O 1
ATOM 1246 N N . TYR A 1 166 ? -27.759 -6.615 6.023 1.00 70.12 166 TYR A N 1
ATOM 1247 C CA . TYR A 1 166 ? -27.080 -5.953 4.908 1.00 70.12 166 TYR A CA 1
ATOM 1248 C C . TYR A 1 166 ? -26.472 -6.968 3.922 1.00 70.12 166 TYR A C 1
ATOM 1250 O O . TYR A 1 166 ? -26.687 -6.873 2.714 1.00 70.12 166 TYR A O 1
ATOM 1258 N N . LEU A 1 167 ? -25.791 -7.998 4.434 1.00 57.88 167 LEU A N 1
ATOM 1259 C CA . LEU A 1 167 ? -25.157 -9.038 3.616 1.00 57.88 167 LEU A CA 1
ATOM 1260 C C . LEU A 1 167 ? -26.175 -9.941 2.899 1.00 57.88 167 LEU A C 1
ATOM 1262 O O . LEU A 1 167 ? -25.993 -10.270 1.729 1.00 57.88 167 LEU A O 1
ATOM 1266 N N . THR A 1 168 ? -27.273 -10.316 3.560 1.00 63.03 168 THR A N 1
ATOM 1267 C CA . THR A 1 168 ? -28.316 -11.165 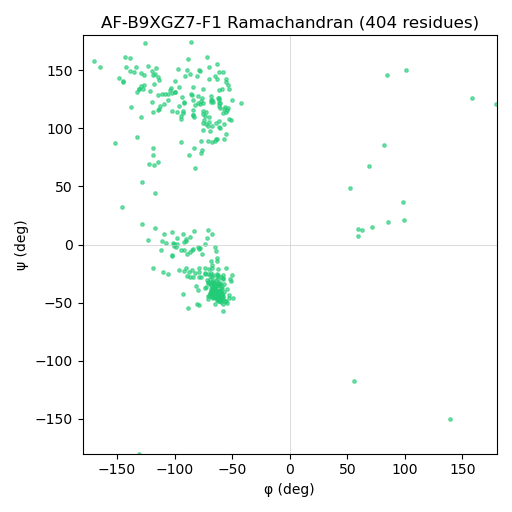2.950 1.00 63.03 168 THR A CA 1
ATOM 1268 C C . THR A 1 168 ? -29.106 -10.438 1.865 1.00 63.03 168 THR A C 1
ATOM 1270 O O . THR A 1 168 ? -29.467 -11.056 0.862 1.00 63.03 168 THR A O 1
ATOM 1273 N N . ARG A 1 169 ? -29.313 -9.120 1.999 1.00 66.75 169 ARG A N 1
ATOM 1274 C CA . ARG A 1 169 ? -29.935 -8.292 0.953 1.00 66.75 169 ARG A CA 1
ATOM 1275 C C . ARG A 1 169 ? -29.054 -8.186 -0.297 1.00 66.75 169 ARG A C 1
ATOM 1277 O O . ARG A 1 169 ? -29.587 -8.155 -1.398 1.00 66.75 169 ARG A O 1
ATOM 1284 N N . SER A 1 170 ? -27.728 -8.222 -0.134 1.00 44.88 170 SER A N 1
ATOM 1285 C CA . SER A 1 170 ? -26.776 -8.251 -1.254 1.00 44.88 170 SER A CA 1
ATOM 1286 C C . SER A 1 170 ? -26.768 -9.580 -2.017 1.00 44.88 170 SER A C 1
ATOM 1288 O O . SER A 1 170 ? -26.393 -9.587 -3.183 1.00 44.88 170 SER A O 1
ATOM 1290 N N . LYS A 1 171 ? -27.148 -10.700 -1.383 1.00 46.53 171 LYS A N 1
ATOM 1291 C CA . LYS A 1 171 ? -27.079 -12.033 -2.003 1.00 46.53 171 LYS A CA 1
ATOM 1292 C C . LYS A 1 171 ? -28.239 -12.311 -2.961 1.00 46.53 171 LYS A C 1
ATOM 1294 O O . LYS A 1 171 ? -28.000 -12.857 -4.028 1.00 46.53 171 LYS A O 1
ATOM 1299 N N . ARG A 1 172 ? -29.466 -11.887 -2.627 1.00 51.00 172 ARG A N 1
ATOM 1300 C CA . ARG A 1 172 ? -30.636 -12.101 -3.508 1.00 51.00 172 ARG A CA 1
ATOM 1301 C C . ARG A 1 172 ? -30.504 -11.394 -4.859 1.00 51.00 172 ARG A C 1
ATOM 1303 O O . ARG A 1 172 ? -31.041 -11.881 -5.835 1.00 51.00 172 ARG A O 1
ATOM 1310 N N . ALA A 1 173 ? -29.735 -10.309 -4.925 1.00 50.19 173 ALA A N 1
ATOM 1311 C CA . ALA A 1 173 ? -29.430 -9.643 -6.188 1.00 50.19 173 ALA A CA 1
ATOM 1312 C C . ALA A 1 173 ? -28.499 -10.463 -7.107 1.00 50.19 173 ALA A C 1
ATOM 1314 O O . ALA A 1 173 ? -28.481 -10.221 -8.302 1.00 50.19 173 ALA A O 1
ATOM 1315 N N . CYS A 1 174 ? -27.727 -11.419 -6.575 1.00 46.50 174 CYS A N 1
ATOM 1316 C CA . CYS A 1 174 ? -26.773 -12.202 -7.367 1.00 46.50 174 CYS A CA 1
ATOM 1317 C C . CYS A 1 174 ? -27.372 -13.479 -7.971 1.00 46.50 174 CYS A C 1
ATOM 1319 O O . CYS A 1 174 ? -26.850 -13.960 -8.975 1.00 46.50 174 CYS A O 1
ATOM 1321 N N . ASP A 1 175 ? -28.406 -14.052 -7.348 1.00 47.66 175 ASP A N 1
ATOM 1322 C CA . ASP A 1 175 ? -28.940 -15.361 -7.749 1.00 47.66 175 ASP A CA 1
ATOM 1323 C C . ASP A 1 175 ? -29.943 -15.240 -8.920 1.00 47.66 175 ASP A C 1
ATOM 1325 O O . ASP A 1 175 ? -29.994 -16.134 -9.762 1.00 47.66 175 ASP A O 1
ATOM 1329 N N . ASP A 1 176 ? -30.644 -14.106 -9.058 1.00 51.56 176 ASP A N 1
ATOM 1330 C CA . ASP A 1 176 ? -31.588 -13.857 -10.166 1.00 51.56 176 ASP A CA 1
ATOM 1331 C C . ASP A 1 176 ? -30.895 -13.525 -11.510 1.00 51.56 176 ASP A C 1
ATOM 1333 O O . ASP A 1 176 ? -31.540 -13.476 -12.557 1.00 51.56 176 ASP A O 1
ATOM 1337 N N . GLU A 1 177 ? -29.571 -13.330 -11.518 1.00 44.56 177 GLU A N 1
ATOM 1338 C CA . GLU A 1 177 ? -28.847 -12.735 -12.652 1.00 44.56 177 GLU A CA 1
ATOM 1339 C C . GLU A 1 177 ? -27.906 -13.695 -13.400 1.00 44.56 177 GLU A C 1
ATOM 1341 O O . GLU A 1 177 ? -27.378 -13.375 -14.467 1.00 44.56 177 GLU A O 1
ATOM 1346 N N . SER A 1 178 ? -27.746 -14.932 -12.917 1.00 49.94 178 SER A N 1
ATOM 1347 C CA . SER A 1 178 ? -26.967 -15.958 -13.632 1.00 49.94 178 SER A CA 1
ATOM 1348 C C . SER A 1 178 ? -27.573 -16.340 -14.992 1.00 49.94 178 SER A C 1
ATOM 1350 O O . SER A 1 178 ? -26.893 -16.974 -15.800 1.00 49.94 178 SER A O 1
ATOM 1352 N N . THR A 1 179 ? -28.823 -15.963 -15.257 1.00 53.69 179 THR A N 1
ATOM 1353 C CA . THR A 1 179 ? -29.567 -16.346 -16.466 1.00 53.69 179 THR A CA 1
ATOM 1354 C C . THR A 1 179 ? -29.642 -15.227 -17.515 1.00 53.69 179 THR A C 1
ATOM 1356 O O . THR A 1 179 ? -30.031 -15.498 -18.645 1.00 53.69 179 THR A O 1
ATOM 1359 N N . ALA A 1 180 ? -29.238 -13.988 -17.190 1.00 51.00 180 ALA A N 1
ATOM 1360 C CA . ALA A 1 180 ? -29.397 -12.820 -18.073 1.00 51.00 180 ALA A CA 1
ATOM 1361 C C . ALA A 1 180 ? -28.111 -12.380 -18.813 1.00 51.00 180 ALA A C 1
ATOM 1363 O O . ALA A 1 180 ? -28.166 -11.546 -19.711 1.00 51.00 180 ALA A O 1
ATOM 1364 N N . CYS A 1 181 ? -26.944 -12.945 -18.487 1.00 48.38 181 CYS A N 1
ATOM 1365 C CA . CYS A 1 181 ? -25.642 -12.470 -18.988 1.00 48.38 181 CYS A CA 1
ATOM 1366 C C . CYS A 1 181 ? -25.223 -12.982 -20.385 1.00 48.38 181 CYS A C 1
ATOM 1368 O O . CYS A 1 181 ? -24.055 -12.836 -20.751 1.00 48.38 181 CYS A O 1
ATOM 1370 N N . ALA A 1 182 ? -26.114 -13.603 -21.163 1.00 51.56 182 ALA A N 1
ATOM 1371 C CA . ALA A 1 182 ? -25.730 -14.252 -22.422 1.00 51.56 182 ALA A CA 1
ATOM 1372 C C . ALA A 1 182 ? -25.792 -13.350 -23.670 1.00 51.56 182 ALA A C 1
ATOM 1374 O O . ALA A 1 182 ? -25.109 -13.652 -24.646 1.00 51.56 182 ALA A O 1
ATOM 1375 N N . GLU A 1 183 ? -26.523 -12.231 -23.666 1.00 48.03 183 GLU A N 1
ATOM 1376 C CA . GLU A 1 183 ? -26.707 -11.429 -24.884 1.00 48.03 183 GLU A CA 1
ATOM 1377 C C . GLU A 1 183 ? -26.384 -9.945 -24.662 1.00 48.03 183 GLU A C 1
ATOM 1379 O O . GLU A 1 183 ? -27.114 -9.213 -24.004 1.00 48.03 183 GLU A O 1
ATOM 1384 N N . GLY A 1 184 ? -25.268 -9.492 -25.250 1.00 55.62 184 GLY A N 1
ATOM 1385 C CA . GLY A 1 184 ? -25.036 -8.067 -25.518 1.00 55.62 184 GLY A CA 1
ATOM 1386 C C . GLY A 1 184 ? -24.175 -7.285 -24.522 1.00 55.62 184 GLY A C 1
ATOM 1387 O O . GLY A 1 184 ? -24.433 -6.103 -24.308 1.00 55.62 184 GLY A O 1
ATOM 1388 N N . SER A 1 185 ? -23.127 -7.880 -23.939 1.00 56.38 185 SER A N 1
ATOM 1389 C CA . SER A 1 185 ? -22.136 -7.091 -23.187 1.00 56.38 185 SER A CA 1
ATOM 1390 C C . SER A 1 185 ? -21.444 -6.077 -24.122 1.00 56.38 185 SER A C 1
ATOM 1392 O O . SER A 1 185 ? -20.895 -6.495 -25.148 1.00 56.38 185 SER A O 1
ATOM 1394 N N . PRO A 1 186 ? -21.464 -4.763 -23.816 1.00 60.12 186 PRO A N 1
ATOM 1395 C CA . PRO A 1 186 ? -20.794 -3.743 -24.619 1.00 60.12 186 PRO A CA 1
ATOM 1396 C C . PRO A 1 186 ? -19.319 -4.104 -24.820 1.00 60.12 186 PRO A C 1
ATOM 1398 O O . PRO A 1 186 ? -18.656 -4.556 -23.888 1.00 60.12 186 PRO A O 1
ATOM 1401 N N . ASP A 1 187 ? -18.818 -3.916 -26.045 1.00 76.38 187 ASP A N 1
ATOM 1402 C CA . ASP A 1 187 ? -17.532 -4.444 -26.508 1.00 76.38 187 ASP A CA 1
ATOM 1403 C C . ASP A 1 187 ? -16.369 -4.022 -25.592 1.00 76.38 187 ASP A C 1
ATOM 1405 O O . ASP A 1 187 ? -15.796 -2.938 -25.728 1.00 76.38 187 ASP A O 1
ATOM 1409 N N . LEU A 1 188 ? -16.010 -4.890 -24.642 1.00 75.06 188 LEU A N 1
ATOM 1410 C CA . LEU A 1 188 ? -14.926 -4.705 -23.673 1.00 75.06 188 LEU A CA 1
ATOM 1411 C C . LEU A 1 188 ? -13.613 -4.315 -24.369 1.00 75.06 188 LEU A C 1
ATOM 1413 O O . LEU A 1 188 ? -12.824 -3.531 -23.833 1.00 75.06 188 LEU A O 1
ATOM 1417 N N . LYS A 1 189 ? -13.409 -4.798 -25.601 1.00 79.62 189 LYS A N 1
ATOM 1418 C CA . LYS A 1 189 ? -12.247 -4.474 -26.431 1.00 79.62 189 LYS A CA 1
ATOM 1419 C C . LYS A 1 189 ? -12.199 -2.992 -26.780 1.00 79.62 189 LYS A C 1
ATOM 1421 O O . LYS A 1 189 ? -11.125 -2.397 -26.697 1.00 79.62 189 LYS A O 1
ATOM 1426 N N . SER A 1 190 ? -13.338 -2.374 -27.087 1.00 82.81 190 SER A N 1
ATOM 1427 C CA . SER A 1 190 ? -13.425 -0.937 -27.370 1.00 82.81 190 SER A CA 1
ATOM 1428 C C . SER A 1 190 ? -13.016 -0.089 -26.158 1.00 82.81 190 SER A C 1
ATOM 1430 O O . SER A 1 190 ? -12.260 0.876 -26.290 1.00 82.81 190 SER A O 1
ATOM 1432 N N . ILE A 1 191 ? -13.409 -0.492 -24.945 1.00 75.88 191 ILE A N 1
ATOM 1433 C CA . ILE A 1 191 ? -13.056 0.220 -23.710 1.00 75.88 191 ILE A CA 1
ATOM 1434 C C . ILE A 1 191 ? -11.572 0.043 -23.392 1.00 75.88 191 ILE A C 1
ATOM 1436 O O . ILE A 1 191 ? -10.881 1.023 -23.101 1.00 75.88 191 ILE A O 1
ATOM 1440 N N . ILE A 1 192 ? -11.061 -1.182 -23.516 1.00 78.56 192 ILE A N 1
ATOM 1441 C CA . ILE A 1 192 ? -9.636 -1.495 -23.379 1.00 78.56 192 ILE A CA 1
ATOM 1442 C C . ILE A 1 192 ? -8.799 -0.673 -24.380 1.00 78.56 192 ILE A C 1
ATOM 1444 O O . ILE A 1 192 ? -7.743 -0.123 -24.027 1.00 78.56 192 ILE A O 1
ATOM 1448 N N . ALA A 1 193 ? -9.292 -0.521 -25.611 1.00 80.75 193 ALA A N 1
ATOM 1449 C CA . ALA A 1 193 ? -8.658 0.296 -26.636 1.00 80.75 193 ALA A CA 1
ATOM 1450 C C . ALA A 1 193 ? -8.678 1.790 -26.270 1.00 80.75 193 ALA A C 1
ATOM 1452 O O . ALA A 1 193 ? -7.631 2.436 -26.357 1.00 80.75 193 ALA A O 1
ATOM 1453 N N . SER A 1 194 ? -9.810 2.299 -25.766 1.00 80.75 194 SER A N 1
ATOM 1454 C CA . SER A 1 194 ? -10.090 3.727 -25.516 1.00 80.75 194 SER A CA 1
ATOM 1455 C C . SER A 1 194 ? -9.222 4.416 -24.454 1.00 80.75 194 SER A C 1
ATOM 1457 O O . SER A 1 194 ? -9.379 5.610 -24.210 1.00 80.75 194 SER A O 1
ATOM 1459 N N . ASN A 1 195 ? -8.315 3.690 -23.792 1.00 74.69 195 ASN A N 1
ATOM 1460 C CA . ASN A 1 195 ? -7.444 4.208 -22.730 1.00 74.69 195 ASN A CA 1
ATOM 1461 C C . ASN A 1 195 ? -8.194 4.799 -21.521 1.00 74.69 195 ASN A C 1
ATOM 1463 O O . ASN A 1 195 ? -7.555 5.346 -20.619 1.00 74.69 195 ASN A O 1
ATOM 1467 N N . ARG A 1 196 ? -9.525 4.658 -21.471 1.00 77.00 196 ARG A N 1
ATOM 1468 C CA . ARG A 1 196 ? -10.356 5.215 -20.412 1.00 77.00 196 ARG A CA 1
ATOM 1469 C C . ARG A 1 196 ? -9.973 4.631 -19.053 1.00 77.00 196 ARG A C 1
ATOM 1471 O O . ARG A 1 196 ? -9.524 3.482 -18.955 1.00 77.00 196 ARG A O 1
ATOM 1478 N N . PRO A 1 197 ? -10.125 5.422 -17.981 1.00 72.19 197 PRO A N 1
ATOM 1479 C CA . PRO A 1 197 ? -9.817 4.950 -16.651 1.00 72.19 197 PRO A CA 1
ATOM 1480 C C . PRO A 1 197 ? -10.764 3.818 -16.246 1.00 72.19 197 PRO A C 1
ATOM 1482 O O . PRO A 1 197 ? -11.956 3.879 -16.533 1.00 72.19 197 PRO A O 1
ATOM 1485 N N . LEU A 1 198 ? -10.267 2.833 -15.493 1.00 71.50 198 LEU A N 1
ATOM 1486 C CA . LEU A 1 198 ? -11.050 1.692 -15.005 1.00 71.50 198 LEU A CA 1
ATOM 1487 C C . LEU A 1 198 ? -12.302 2.081 -14.206 1.00 71.50 198 LEU A C 1
ATOM 1489 O O . LEU A 1 198 ? -13.236 1.300 -14.092 1.00 71.50 198 LEU A O 1
ATOM 1493 N N . LYS A 1 199 ? -12.358 3.309 -13.680 1.00 72.06 199 LYS A N 1
ATOM 1494 C CA . LYS A 1 199 ? -13.569 3.843 -13.050 1.00 72.06 199 LYS A CA 1
ATOM 1495 C C . LYS A 1 199 ? -14.771 3.828 -14.010 1.00 72.06 199 LYS A C 1
ATOM 1497 O O . LYS A 1 199 ? -15.870 3.540 -13.560 1.00 72.06 199 LYS A O 1
ATOM 1502 N N . SER A 1 200 ? -14.540 4.042 -15.308 1.00 74.69 200 SER A N 1
ATOM 1503 C CA . SER A 1 200 ? -15.572 3.927 -16.351 1.00 74.69 200 SER A CA 1
ATOM 1504 C C . SER A 1 200 ? -16.031 2.484 -16.587 1.00 74.69 200 SER A C 1
ATOM 1506 O O . SER A 1 200 ? -17.181 2.264 -16.939 1.00 74.69 200 SER A O 1
ATOM 1508 N N . LEU A 1 201 ? -15.188 1.481 -16.306 1.00 71.62 201 LEU A N 1
ATOM 1509 C CA . LEU A 1 201 ? -15.608 0.074 -16.343 1.00 71.62 201 LEU A CA 1
ATOM 1510 C C . LEU A 1 201 ? -16.618 -0.237 -15.232 1.00 71.62 201 LEU A C 1
ATOM 1512 O O . LEU A 1 201 ? -17.472 -1.090 -15.422 1.00 71.62 201 LEU A O 1
ATOM 1516 N N . LYS A 1 202 ? -16.589 0.477 -14.098 1.00 75.62 202 LYS A N 1
ATOM 1517 C CA . LYS A 1 202 ? -17.601 0.291 -13.046 1.00 75.62 202 LYS A CA 1
ATOM 1518 C C . LYS A 1 202 ? -19.004 0.694 -13.512 1.00 75.62 202 LYS A C 1
ATOM 1520 O O . LYS A 1 202 ? -19.974 0.089 -13.078 1.00 75.62 202 LYS A O 1
ATOM 1525 N N . GLU A 1 203 ? -19.102 1.697 -14.382 1.00 80.94 203 GLU A N 1
ATOM 1526 C CA . GLU A 1 203 ? -20.379 2.129 -14.968 1.00 80.94 203 GLU A CA 1
ATOM 1527 C C . GLU A 1 203 ? -20.928 1.081 -15.945 1.00 80.94 203 GLU A C 1
ATOM 1529 O O . GLU A 1 203 ? -22.136 0.932 -16.070 1.00 80.94 203 GLU A O 1
ATOM 1534 N N . LEU A 1 204 ? -20.038 0.323 -16.589 1.00 74.88 204 LEU A N 1
ATOM 1535 C CA . LEU A 1 204 ? -20.380 -0.708 -17.570 1.00 74.88 204 LEU A CA 1
ATOM 1536 C C . LEU A 1 204 ? -20.657 -2.078 -16.942 1.00 74.88 204 LEU A C 1
ATOM 1538 O O . LEU A 1 204 ? -21.358 -2.891 -17.531 1.00 74.88 204 LEU A O 1
ATOM 1542 N N . PHE A 1 205 ? -20.116 -2.328 -15.749 1.00 77.69 205 PHE A N 1
ATOM 1543 C CA . PHE A 1 205 ? -20.290 -3.573 -15.004 1.00 77.69 205 PHE A CA 1
ATOM 1544 C C . PHE A 1 205 ? -20.903 -3.290 -13.624 1.00 77.69 205 PHE A C 1
ATOM 1546 O O . PHE A 1 205 ? -20.213 -3.434 -12.605 1.00 77.69 205 PHE A O 1
ATOM 1553 N N . PRO A 1 206 ? -22.187 -2.881 -13.558 1.00 76.06 206 PRO A N 1
ATOM 1554 C CA . PRO A 1 206 ? -22.858 -2.578 -12.290 1.00 76.06 206 PRO A CA 1
ATOM 1555 C C . PRO A 1 206 ? -22.869 -3.773 -11.322 1.00 76.06 206 PRO A C 1
ATOM 1557 O O . PRO A 1 206 ? -22.825 -3.582 -10.107 1.00 76.06 206 PRO A O 1
ATOM 1560 N N . TYR A 1 207 ? -22.813 -4.992 -11.860 1.00 77.19 207 TYR A N 1
ATOM 1561 C CA . TYR A 1 207 ? -22.869 -6.260 -11.123 1.00 77.19 207 TYR A CA 1
ATOM 1562 C C . TYR A 1 207 ? -21.495 -6.833 -10.740 1.00 77.19 207 TYR A C 1
ATOM 1564 O O . TYR A 1 207 ? -21.383 -7.942 -10.218 1.00 77.19 207 TYR A O 1
ATOM 1572 N N . GLY A 1 208 ? -20.433 -6.052 -10.947 1.00 79.19 208 GLY A N 1
ATOM 1573 C CA . GLY A 1 208 ? -19.064 -6.425 -10.611 1.00 79.19 208 GLY A CA 1
ATOM 1574 C C . GLY A 1 208 ? -18.257 -6.892 -11.819 1.00 79.19 208 GLY A C 1
ATOM 1575 O O . GLY A 1 208 ? -18.770 -7.433 -12.794 1.00 79.19 208 GLY A O 1
ATOM 1576 N N . ILE A 1 209 ? -16.951 -6.649 -11.756 1.00 83.94 209 ILE A N 1
ATOM 1577 C CA . ILE A 1 209 ? -16.014 -7.001 -12.822 1.00 83.94 209 ILE A CA 1
ATOM 1578 C C . ILE A 1 209 ? -15.623 -8.469 -12.639 1.00 83.94 209 ILE A C 1
ATOM 1580 O O . ILE A 1 209 ? -15.141 -8.838 -11.568 1.00 83.94 209 ILE A O 1
ATOM 1584 N N . THR A 1 210 ? -15.810 -9.298 -13.667 1.00 87.88 210 THR A N 1
ATOM 1585 C CA . THR A 1 210 ? -15.389 -10.706 -13.615 1.00 87.88 210 THR A CA 1
ATOM 1586 C C . THR A 1 210 ? -13.862 -10.837 -13.643 1.00 87.88 210 THR A C 1
ATOM 1588 O O . THR A 1 210 ? -13.160 -10.012 -14.238 1.00 87.88 210 THR A O 1
ATOM 1591 N N . ASP A 1 211 ? -13.338 -11.915 -13.059 1.00 88.88 211 ASP A N 1
ATOM 1592 C CA . ASP A 1 211 ? -11.907 -12.253 -13.061 1.00 88.88 211 ASP A CA 1
ATOM 1593 C C . ASP A 1 211 ? -11.341 -12.299 -14.486 1.00 88.88 211 ASP A C 1
ATOM 1595 O O . ASP A 1 211 ? -10.233 -11.825 -14.744 1.00 88.88 211 ASP A O 1
ATOM 1599 N N . SER A 1 212 ? -12.137 -12.811 -15.432 1.00 87.44 212 SER A N 1
ATOM 1600 C CA . SER A 1 212 ? -11.776 -12.881 -16.849 1.00 87.44 212 SER A CA 1
ATOM 1601 C C . SER A 1 212 ? -11.577 -11.490 -17.465 1.00 87.44 212 SER A C 1
ATOM 1603 O O . SER A 1 212 ? -10.566 -11.256 -18.130 1.00 87.44 212 SER A O 1
ATOM 1605 N N . SER A 1 213 ? -12.459 -10.533 -17.155 1.00 86.81 213 SER A N 1
ATOM 1606 C CA . SER A 1 213 ? -12.369 -9.151 -17.637 1.00 86.81 213 SER A CA 1
ATOM 1607 C C . SER A 1 213 ? -11.177 -8.408 -17.024 1.00 86.81 213 SER A C 1
ATOM 1609 O O . SER A 1 213 ? -10.491 -7.658 -17.720 1.00 86.81 213 SER A O 1
ATOM 1611 N N . LEU A 1 214 ? -10.874 -8.639 -15.737 1.00 89.50 214 LEU A N 1
ATOM 1612 C CA . LEU A 1 214 ? -9.672 -8.093 -15.088 1.00 89.50 214 LEU A CA 1
ATOM 1613 C C . LEU A 1 214 ? -8.389 -8.657 -15.702 1.00 89.50 214 LEU A C 1
ATOM 1615 O O . LEU A 1 214 ? -7.435 -7.911 -15.935 1.00 89.50 214 LEU A O 1
ATOM 1619 N N . MET A 1 215 ? -8.370 -9.960 -15.988 1.00 90.69 215 MET A N 1
ATOM 1620 C CA . MET A 1 215 ? -7.247 -10.625 -16.641 1.00 90.69 215 MET A CA 1
ATOM 1621 C C . MET A 1 215 ? -7.034 -10.095 -18.065 1.00 90.69 215 MET A C 1
ATOM 1623 O O . MET A 1 215 ? -5.901 -9.805 -18.452 1.00 90.69 215 MET A O 1
ATOM 1627 N N . GLU A 1 216 ? -8.103 -9.928 -18.846 1.00 90.06 216 GLU A N 1
ATOM 1628 C CA . GLU A 1 216 ? -8.027 -9.375 -20.201 1.00 90.06 216 GLU A CA 1
ATOM 1629 C C . GLU A 1 216 ? -7.546 -7.918 -20.195 1.00 90.06 216 GLU A C 1
ATOM 1631 O O . GLU A 1 216 ? -6.635 -7.565 -20.950 1.00 90.06 216 GLU A O 1
ATOM 1636 N N . TYR A 1 217 ? -8.056 -7.096 -19.271 1.00 88.88 217 TYR A N 1
ATOM 1637 C CA . TYR A 1 217 ? -7.568 -5.733 -19.064 1.00 88.88 217 TYR A CA 1
ATOM 1638 C C . TYR A 1 217 ? -6.072 -5.704 -18.715 1.00 88.88 217 TYR A C 1
ATOM 1640 O O . TYR A 1 217 ? -5.309 -4.938 -19.310 1.00 88.88 217 TYR A O 1
ATOM 1648 N N . GLY A 1 218 ? -5.634 -6.560 -17.785 1.00 91.06 218 GLY A N 1
ATOM 1649 C CA . GLY A 1 218 ? -4.228 -6.684 -17.398 1.00 91.06 218 GLY A CA 1
ATOM 1650 C C . GLY A 1 218 ? -3.338 -7.073 -18.580 1.00 91.06 218 GLY A C 1
ATOM 1651 O O . GLY A 1 218 ? -2.318 -6.427 -18.823 1.00 91.06 218 GLY A O 1
ATOM 1652 N N . LYS A 1 219 ? -3.760 -8.058 -19.385 1.00 91.75 219 LYS A N 1
ATOM 1653 C CA . LYS A 1 219 ? -3.062 -8.467 -20.617 1.00 91.75 219 LYS A CA 1
ATOM 1654 C C . LYS A 1 219 ? -2.964 -7.324 -21.623 1.00 91.75 219 LYS A C 1
ATOM 1656 O O . LYS A 1 219 ? -1.908 -7.131 -22.221 1.00 91.75 219 LYS A O 1
ATOM 1661 N N . ALA A 1 220 ? -4.031 -6.558 -21.816 1.00 89.88 220 ALA A N 1
ATOM 1662 C CA . ALA A 1 220 ? -4.018 -5.438 -22.746 1.00 89.88 220 ALA A CA 1
ATOM 1663 C C . ALA A 1 220 ? -3.107 -4.293 -22.276 1.00 89.88 220 ALA A C 1
ATOM 1665 O O . ALA A 1 220 ? -2.341 -3.741 -23.069 1.00 89.88 220 ALA A O 1
ATOM 1666 N N . ARG A 1 221 ? -3.126 -3.971 -20.975 1.00 90.31 221 ARG A N 1
ATOM 1667 C CA . ARG A 1 221 ? -2.206 -2.988 -20.381 1.00 90.31 221 ARG A CA 1
ATOM 1668 C C . ARG A 1 221 ? -0.756 -3.443 -20.448 1.00 90.31 221 ARG A C 1
ATOM 1670 O O . ARG A 1 221 ? 0.093 -2.612 -20.764 1.00 90.31 221 ARG A O 1
ATOM 1677 N N . HIS A 1 222 ? -0.494 -4.727 -20.213 1.00 92.38 222 HIS A N 1
ATOM 1678 C CA . HIS A 1 222 ? 0.823 -5.327 -20.391 1.00 92.38 222 HIS A CA 1
ATOM 1679 C C . HIS A 1 222 ? 1.298 -5.138 -21.834 1.00 92.38 222 HIS A C 1
ATOM 1681 O O . HIS A 1 222 ? 2.295 -4.458 -22.044 1.00 92.38 222 HIS A O 1
ATOM 1687 N N . ARG A 1 223 ? 0.544 -5.599 -22.844 1.00 90.25 223 ARG A N 1
ATOM 1688 C CA . ARG A 1 223 ? 0.928 -5.451 -24.266 1.00 90.25 223 ARG A CA 1
ATOM 1689 C C . ARG A 1 223 ? 1.250 -4.004 -24.648 1.00 90.25 223 ARG A C 1
ATOM 1691 O O . ARG A 1 223 ? 2.262 -3.763 -25.293 1.00 90.25 223 ARG A O 1
ATOM 1698 N N . ARG A 1 224 ? 0.440 -3.041 -24.194 1.00 88.62 224 ARG A N 1
ATOM 1699 C CA . ARG A 1 224 ? 0.635 -1.609 -24.486 1.00 88.62 224 ARG A CA 1
ATOM 1700 C C . ARG A 1 224 ? 1.932 -1.033 -23.898 1.00 88.62 224 ARG A C 1
ATOM 1702 O O . ARG A 1 224 ? 2.487 -0.117 -24.488 1.00 88.62 224 ARG A O 1
ATOM 1709 N N . HIS A 1 225 ? 2.416 -1.554 -22.770 1.00 90.38 225 HIS A N 1
ATOM 1710 C CA . HIS A 1 225 ? 3.601 -1.028 -22.071 1.00 90.38 225 HIS A CA 1
ATOM 1711 C C . HIS A 1 225 ? 4.763 -2.027 -22.002 1.00 90.38 225 HIS A C 1
ATOM 1713 O O . HIS A 1 225 ? 5.673 -1.854 -21.201 1.00 90.38 225 HIS A O 1
ATOM 1719 N N . THR A 1 226 ? 4.734 -3.101 -22.790 1.00 84.81 226 THR A N 1
ATOM 1720 C CA . THR A 1 226 ? 5.851 -4.066 -22.872 1.00 84.81 226 THR A CA 1
ATOM 1721 C C . THR A 1 226 ? 6.731 -3.802 -24.100 1.00 84.81 226 THR A C 1
ATOM 1723 O O . THR A 1 226 ? 7.766 -4.436 -24.274 1.00 84.81 226 THR A O 1
ATOM 1726 N N . GLY A 1 227 ? 6.378 -2.813 -24.928 1.00 66.38 227 GLY A N 1
ATOM 1727 C CA . GLY A 1 227 ? 7.197 -2.367 -26.054 1.00 66.38 227 GLY A CA 1
ATOM 1728 C C . GLY A 1 227 ? 8.404 -1.552 -25.587 1.00 66.38 227 GLY A C 1
ATOM 1729 O O . GLY A 1 227 ? 8.264 -0.394 -25.203 1.00 66.38 227 GLY A O 1
ATOM 1730 N N . ALA A 1 228 ? 9.595 -2.145 -25.658 1.00 60.31 228 ALA A N 1
ATOM 1731 C CA . ALA A 1 228 ? 10.884 -1.529 -25.328 1.00 60.31 228 ALA A CA 1
ATOM 1732 C C . ALA A 1 228 ? 11.329 -0.405 -26.296 1.00 60.31 228 ALA A C 1
ATOM 1734 O O . ALA A 1 228 ? 12.464 0.057 -26.216 1.00 60.31 228 ALA A O 1
ATOM 1735 N N . GLU A 1 229 ? 10.464 0.033 -27.211 1.00 74.12 229 GLU A N 1
ATOM 1736 C CA . GLU A 1 229 ? 10.803 0.970 -28.291 1.00 74.12 229 GLU A CA 1
ATOM 1737 C C . GLU A 1 229 ? 10.609 2.444 -27.926 1.00 74.12 229 GLU A C 1
ATOM 1739 O O . GLU A 1 229 ? 10.798 3.328 -28.758 1.00 74.12 229 GLU A O 1
ATOM 1744 N N . GLN A 1 230 ? 10.263 2.753 -26.676 1.00 82.12 230 GLN A N 1
ATOM 1745 C CA . GLN A 1 230 ? 10.175 4.147 -26.262 1.00 82.12 230 GLN A CA 1
ATOM 1746 C C . GLN A 1 230 ? 11.576 4.755 -26.116 1.00 82.12 230 GLN A C 1
ATOM 1748 O O . GLN A 1 230 ? 12.323 4.439 -25.189 1.00 82.12 230 GLN A O 1
ATOM 1753 N N . SER A 1 231 ? 11.913 5.676 -27.016 1.00 87.25 231 SER A N 1
ATOM 1754 C CA . SER A 1 231 ? 13.149 6.471 -26.998 1.00 87.25 231 SER A CA 1
ATOM 1755 C C . SER A 1 231 ? 13.111 7.646 -26.012 1.00 87.25 231 SER A C 1
ATOM 1757 O O . SER A 1 231 ? 14.111 8.338 -25.837 1.00 87.25 231 SER A O 1
ATOM 1759 N N . HIS A 1 232 ? 11.974 7.882 -25.353 1.00 93.31 232 HIS A N 1
ATOM 1760 C CA . HIS A 1 232 ? 11.765 9.021 -24.463 1.00 93.31 232 HIS A CA 1
ATOM 1761 C C . HIS A 1 232 ? 11.449 8.571 -23.034 1.00 93.31 232 HIS A C 1
ATOM 1763 O O . HIS A 1 232 ? 10.845 7.529 -22.793 1.00 93.31 232 HIS A O 1
ATOM 1769 N N . CYS A 1 233 ? 11.851 9.385 -22.061 1.00 93.50 233 CYS A N 1
ATOM 1770 C CA . CYS A 1 233 ? 11.504 9.208 -20.659 1.00 93.50 233 CYS A CA 1
ATOM 1771 C C . CYS A 1 233 ? 10.006 9.461 -20.456 1.00 93.50 233 CYS A C 1
ATOM 1773 O O . CYS A 1 233 ? 9.543 10.573 -20.683 1.00 93.50 233 CYS A O 1
ATOM 1775 N N . GLU A 1 234 ? 9.254 8.501 -19.929 1.00 92.62 234 GLU A N 1
ATOM 1776 C CA . GLU A 1 234 ? 7.800 8.663 -19.749 1.00 92.62 234 GLU A CA 1
ATOM 1777 C C . GLU A 1 234 ? 7.398 9.699 -18.684 1.00 92.62 234 GLU A C 1
ATOM 1779 O O . GLU A 1 234 ? 6.238 10.095 -18.594 1.00 92.62 234 GLU A O 1
ATOM 1784 N N . ILE A 1 235 ? 8.342 10.134 -17.843 1.00 93.62 235 ILE A N 1
ATOM 1785 C CA . ILE A 1 235 ? 8.062 11.071 -16.746 1.00 93.62 235 ILE A CA 1
ATOM 1786 C C . ILE A 1 235 ? 8.280 12.525 -17.163 1.00 93.62 235 ILE A C 1
ATOM 1788 O O . ILE A 1 235 ? 7.502 13.393 -16.776 1.00 93.62 235 ILE A O 1
ATOM 1792 N N . CYS A 1 236 ? 9.360 12.801 -17.893 1.00 95.19 236 CYS A N 1
ATOM 1793 C CA . CYS A 1 236 ? 9.749 14.160 -18.279 1.00 95.19 236 CYS A CA 1
ATOM 1794 C C . CYS A 1 236 ? 9.889 14.350 -19.793 1.00 95.19 236 CYS A C 1
ATOM 1796 O O . CYS A 1 236 ? 10.344 15.403 -20.220 1.00 95.19 236 CYS A O 1
ATOM 1798 N N . HIS A 1 237 ? 9.570 13.327 -20.589 1.00 94.88 237 HIS A N 1
ATOM 1799 C CA . HIS A 1 237 ? 9.644 13.306 -22.055 1.00 94.88 237 HIS A CA 1
ATOM 1800 C C . HIS A 1 237 ? 11.038 13.566 -22.662 1.00 94.88 237 HIS A C 1
ATOM 1802 O O . HIS A 1 237 ? 11.170 13.747 -23.868 1.00 94.88 237 HIS A O 1
ATOM 1808 N N . SER A 1 238 ? 12.109 13.516 -21.861 1.00 93.12 238 SER A N 1
ATOM 1809 C CA . SER A 1 238 ? 13.485 13.673 -22.355 1.00 93.12 238 SER A CA 1
ATOM 1810 C C . SER A 1 238 ? 13.928 12.470 -23.194 1.00 93.12 238 SER A C 1
ATOM 1812 O O . SER A 1 238 ? 13.684 11.337 -22.788 1.00 93.12 238 SER A O 1
ATOM 1814 N N . THR A 1 239 ? 14.686 12.688 -24.266 1.00 89.62 239 THR A N 1
ATOM 1815 C CA . THR A 1 239 ? 15.305 11.628 -25.098 1.00 89.62 239 THR A CA 1
ATOM 1816 C C . THR A 1 239 ? 16.405 10.833 -24.381 1.00 89.62 239 THR A C 1
ATOM 1818 O O . THR A 1 239 ? 16.736 9.718 -24.771 1.00 89.62 239 THR A O 1
ATOM 1821 N N . ALA A 1 240 ? 16.979 11.376 -23.304 1.00 83.38 240 ALA A N 1
ATOM 1822 C CA . ALA A 1 240 ? 18.036 10.725 -22.533 1.00 83.38 240 ALA A CA 1
ATOM 1823 C C . ALA A 1 240 ? 17.484 9.613 -21.617 1.00 83.38 240 ALA A C 1
ATOM 1825 O O . ALA A 1 240 ? 17.298 9.808 -20.413 1.00 83.38 240 ALA A O 1
ATOM 1826 N N . VAL A 1 241 ? 17.197 8.436 -22.174 1.00 84.94 241 VAL A N 1
ATOM 1827 C CA . VAL A 1 241 ? 16.783 7.250 -21.407 1.00 84.94 241 VAL A CA 1
ATOM 1828 C C . VAL A 1 241 ? 18.012 6.505 -20.888 1.00 84.94 241 VAL A C 1
ATOM 1830 O O . VAL A 1 241 ? 18.902 6.163 -21.658 1.00 84.94 241 VAL A O 1
ATOM 1833 N N . SER A 1 242 ? 18.052 6.208 -19.585 1.00 88.06 242 SER A N 1
ATOM 1834 C CA . SER A 1 242 ? 19.175 5.477 -18.974 1.00 88.06 242 SER A CA 1
ATOM 1835 C C . SER A 1 242 ? 18.779 4.150 -18.333 1.00 88.06 242 SER A C 1
ATOM 1837 O O . SER A 1 242 ? 19.635 3.294 -18.105 1.00 88.06 242 SER A O 1
ATOM 1839 N N . GLN A 1 243 ? 17.502 3.948 -17.995 1.00 92.81 243 GLN A N 1
ATOM 1840 C CA . GLN A 1 243 ? 17.044 2.744 -17.300 1.00 92.81 243 GLN A CA 1
ATOM 1841 C C . GLN A 1 243 ? 15.651 2.321 -17.760 1.00 92.81 243 GLN A C 1
ATOM 1843 O O . GLN A 1 243 ? 14.754 3.153 -17.893 1.00 92.81 243 GLN A O 1
ATOM 1848 N N . LEU A 1 244 ? 15.464 1.009 -17.907 1.00 93.44 244 LEU A N 1
ATOM 1849 C CA . LEU A 1 244 ? 14.162 0.381 -18.101 1.00 93.44 244 LEU A CA 1
ATOM 1850 C C . LEU A 1 244 ? 13.655 -0.143 -16.750 1.00 93.44 244 LEU A C 1
ATOM 1852 O O . LEU A 1 244 ? 14.256 -1.043 -16.151 1.00 93.44 244 LEU A O 1
ATOM 1856 N N . GLN A 1 245 ? 12.568 0.441 -16.244 1.00 94.62 245 GLN A N 1
ATOM 1857 C CA . GLN A 1 245 ? 11.957 0.073 -14.963 1.00 94.62 245 GLN A CA 1
ATOM 1858 C C . GLN A 1 245 ? 10.658 -0.706 -15.180 1.00 94.62 245 GLN A C 1
ATOM 1860 O O . GLN A 1 245 ? 9.775 -0.227 -15.885 1.00 94.62 245 GLN A O 1
ATOM 1865 N N . ALA A 1 246 ? 10.515 -1.859 -14.526 1.00 94.75 246 ALA A N 1
ATOM 1866 C CA . ALA A 1 246 ? 9.273 -2.628 -14.501 1.00 94.75 246 ALA A CA 1
ATOM 1867 C C . ALA A 1 246 ? 8.446 -2.318 -13.252 1.00 94.75 246 ALA A C 1
ATOM 1869 O O . ALA A 1 246 ? 8.966 -2.307 -12.134 1.00 94.75 246 ALA A O 1
ATOM 1870 N N . TYR A 1 247 ? 7.146 -2.126 -13.447 1.00 94.94 247 TYR A N 1
ATOM 1871 C CA . TYR A 1 247 ? 6.148 -1.887 -12.416 1.00 94.94 247 TYR A CA 1
ATOM 1872 C C . TYR A 1 247 ? 5.193 -3.079 -12.399 1.00 94.94 247 TYR A C 1
ATOM 1874 O O . TYR A 1 247 ? 4.500 -3.338 -13.380 1.00 94.94 247 TYR A O 1
ATOM 1882 N N . ARG A 1 248 ? 5.170 -3.814 -11.283 1.00 95.62 248 ARG A N 1
ATOM 1883 C CA . ARG A 1 248 ? 4.273 -4.954 -11.080 1.00 95.62 248 ARG A CA 1
ATOM 1884 C C . ARG A 1 248 ? 3.002 -4.487 -10.392 1.00 95.62 248 ARG A C 1
ATOM 1886 O O . ARG A 1 248 ? 3.030 -4.057 -9.232 1.00 95.62 248 ARG A O 1
ATOM 1893 N N . TRP A 1 249 ? 1.900 -4.602 -11.110 1.00 95.56 249 TRP A N 1
ATOM 1894 C CA . TRP A 1 249 ? 0.561 -4.262 -10.664 1.00 95.56 249 TRP A CA 1
ATOM 1895 C C . TRP A 1 249 ? -0.143 -5.537 -10.240 1.00 95.56 249 TRP A C 1
ATOM 1897 O O . TRP A 1 249 ? -0.112 -6.531 -10.962 1.00 95.56 249 TRP A O 1
ATOM 1907 N N . ILE A 1 250 ? -0.758 -5.516 -9.064 1.00 94.56 250 ILE A N 1
ATOM 1908 C CA . ILE A 1 250 ? -1.517 -6.656 -8.560 1.00 94.56 250 ILE A CA 1
ATOM 1909 C C . ILE A 1 250 ? -2.913 -6.193 -8.185 1.00 94.56 250 ILE A C 1
ATOM 1911 O O . ILE A 1 250 ? -3.105 -5.068 -7.723 1.00 94.56 250 ILE A O 1
ATOM 1915 N N . THR A 1 251 ? -3.882 -7.067 -8.384 1.00 93.12 251 THR A N 1
ATOM 1916 C CA . THR A 1 251 ? -5.196 -6.952 -7.779 1.00 93.12 251 THR A CA 1
ATOM 1917 C C . THR A 1 251 ? -5.520 -8.276 -7.110 1.00 93.12 251 THR A C 1
ATOM 1919 O O . THR A 1 251 ? -5.237 -9.345 -7.654 1.00 93.12 251 THR A O 1
ATOM 1922 N N . MET A 1 252 ? -6.066 -8.201 -5.902 1.00 89.88 252 MET A N 1
ATOM 1923 C CA . MET A 1 252 ? -6.645 -9.363 -5.244 1.00 89.88 252 MET A CA 1
ATOM 1924 C C . MET A 1 252 ? -8.113 -9.353 -5.597 1.00 89.88 252 MET A C 1
ATOM 1926 O O . MET A 1 252 ? -8.855 -8.463 -5.166 1.00 89.88 252 MET A O 1
ATOM 1930 N N . VAL A 1 253 ? -8.523 -10.345 -6.369 1.00 87.38 253 VAL A N 1
ATOM 1931 C CA . VAL A 1 253 ? -9.938 -10.630 -6.499 1.00 87.38 253 VAL A CA 1
ATOM 1932 C C . VAL A 1 253 ? -10.329 -11.311 -5.199 1.00 87.38 253 VAL A C 1
ATOM 1934 O O . VAL A 1 253 ? -9.839 -12.394 -4.872 1.00 87.38 253 VAL A O 1
ATOM 1937 N N . GLN A 1 254 ? -11.149 -10.627 -4.400 1.00 75.06 254 GLN A N 1
ATOM 1938 C CA . GLN A 1 254 ? -11.740 -11.282 -3.246 1.00 75.06 254 GLN A CA 1
ATOM 1939 C C . GLN A 1 254 ? -12.599 -12.431 -3.777 1.00 75.06 254 GLN A C 1
ATOM 1941 O O . GLN A 1 254 ? -13.453 -12.177 -4.632 1.00 75.06 254 GLN A O 1
ATOM 1946 N N . PRO A 1 255 ? -12.403 -13.673 -3.301 1.00 67.00 255 PRO A N 1
ATOM 1947 C CA . PRO A 1 255 ? -13.340 -14.732 -3.628 1.00 67.00 255 PRO A CA 1
ATOM 1948 C C . PRO A 1 255 ? -14.731 -14.255 -3.210 1.00 67.00 255 PRO A C 1
ATOM 1950 O O . PRO A 1 255 ? -14.875 -13.617 -2.160 1.00 67.00 255 PRO A O 1
ATOM 1953 N N . LYS A 1 256 ? -15.756 -14.532 -4.028 1.00 63.12 256 LYS A N 1
ATOM 1954 C CA . LYS A 1 256 ? -17.147 -14.311 -3.618 1.00 63.12 256 LYS A CA 1
ATOM 1955 C C . LYS A 1 256 ? -17.322 -15.026 -2.281 1.00 63.12 256 LYS A C 1
ATOM 1957 O O . LYS A 1 256 ? -17.265 -16.251 -2.222 1.00 63.12 256 LYS A O 1
ATOM 1962 N N . PHE A 1 257 ? -17.440 -14.255 -1.203 1.00 62.16 257 PHE A N 1
ATOM 1963 C CA . PHE A 1 257 ? -17.497 -14.790 0.149 1.00 62.16 257 PHE A CA 1
ATOM 1964 C C . PHE A 1 257 ? -18.854 -15.475 0.299 1.00 62.16 257 PHE A C 1
ATOM 1966 O O . PHE A 1 257 ? -19.849 -14.856 0.674 1.00 62.16 257 PHE A O 1
ATOM 1973 N N . THR A 1 258 ? -18.934 -16.759 -0.041 1.00 56.81 258 THR A N 1
ATOM 1974 C CA . THR A 1 258 ? -20.119 -17.557 0.248 1.00 56.81 258 THR A CA 1
ATOM 1975 C C . THR A 1 258 ? -20.081 -17.892 1.731 1.00 56.81 258 THR A C 1
ATOM 1977 O O . THR A 1 258 ? -19.644 -18.967 2.143 1.00 56.81 258 THR A O 1
ATOM 1980 N N . PHE A 1 259 ? -20.516 -16.939 2.557 1.00 59.12 259 PHE A N 1
ATOM 1981 C CA . PHE A 1 259 ? -20.922 -17.227 3.926 1.00 59.12 259 PHE A CA 1
ATOM 1982 C C . PHE A 1 259 ? -22.157 -18.124 3.847 1.00 59.12 259 PHE A C 1
ATOM 1984 O O . PHE A 1 259 ? -23.295 -17.662 3.776 1.00 59.12 259 PHE A O 1
ATOM 1991 N N . THR A 1 260 ? -21.936 -19.434 3.799 1.00 69.44 260 THR A N 1
ATOM 1992 C CA . THR A 1 260 ? -22.967 -20.379 4.207 1.00 69.44 260 THR A CA 1
ATOM 1993 C C . THR A 1 260 ? -23.237 -20.140 5.690 1.00 69.44 260 THR A C 1
ATOM 1995 O O . THR A 1 260 ? -22.317 -19.848 6.460 1.00 69.44 260 THR A O 1
ATOM 1998 N N . SER A 1 261 ? -24.497 -20.246 6.111 1.00 71.69 261 SER A N 1
ATOM 1999 C CA . SER A 1 261 ? -24.908 -20.043 7.509 1.00 71.69 261 SER A CA 1
ATOM 2000 C C . SER A 1 261 ? -24.080 -20.897 8.484 1.00 71.69 261 SER A C 1
ATOM 2002 O O . SER A 1 261 ? -23.800 -20.484 9.605 1.00 71.69 261 SER A O 1
ATOM 2004 N N . PHE A 1 262 ? -23.604 -22.051 8.012 1.00 71.44 262 PHE A N 1
ATOM 2005 C CA . PHE A 1 262 ? -22.706 -22.954 8.724 1.00 71.44 262 PHE A CA 1
ATOM 2006 C C . PHE A 1 262 ? -21.312 -22.360 9.014 1.00 71.44 262 PHE A C 1
ATOM 2008 O O . PHE A 1 262 ? -20.821 -22.488 10.132 1.00 71.44 262 PHE A O 1
ATOM 2015 N N . ASN A 1 263 ? -20.693 -21.646 8.062 1.00 67.06 263 ASN A N 1
ATOM 2016 C CA . ASN A 1 263 ? -19.393 -20.987 8.269 1.00 67.06 263 ASN A CA 1
ATOM 2017 C C . ASN A 1 263 ? -19.481 -19.854 9.301 1.00 67.06 263 ASN A C 1
ATOM 2019 O O . ASN A 1 263 ? -18.544 -19.638 10.067 1.00 67.06 263 ASN A O 1
ATOM 2023 N N . PHE A 1 264 ? -20.615 -19.147 9.344 1.00 72.31 264 PHE A N 1
ATOM 2024 C CA . PHE A 1 264 ? -20.872 -18.132 10.365 1.00 72.31 264 PHE A CA 1
ATOM 2025 C C . PHE A 1 264 ? -21.029 -18.763 11.753 1.00 72.31 264 PHE A C 1
ATOM 2027 O O . PHE A 1 264 ? -20.411 -18.295 12.704 1.00 72.31 264 PHE A O 1
ATOM 2034 N N . LEU A 1 265 ? -21.782 -19.866 11.858 1.00 74.00 265 LEU A N 1
ATOM 2035 C CA . LEU A 1 265 ? -21.948 -20.616 13.106 1.00 74.00 265 LEU A CA 1
ATOM 2036 C C . LEU A 1 265 ? -20.597 -21.117 13.644 1.00 74.00 265 LEU A C 1
ATOM 2038 O O . LEU A 1 265 ? -20.286 -20.957 14.820 1.00 74.00 265 LEU A O 1
ATOM 2042 N N . MET A 1 266 ? -19.759 -21.665 12.768 1.00 71.19 266 MET A N 1
ATOM 2043 C CA . MET A 1 266 ? -18.448 -22.196 13.137 1.00 71.19 266 MET A CA 1
ATOM 2044 C C . MET A 1 266 ? -17.426 -21.128 13.566 1.00 71.19 266 MET A C 1
ATOM 2046 O O . MET A 1 266 ? -16.514 -21.435 14.336 1.00 71.19 266 MET A O 1
ATOM 2050 N N . LEU A 1 267 ? -17.590 -19.876 13.125 1.00 74.44 267 LEU A N 1
ATOM 2051 C CA . LEU A 1 267 ? -16.778 -18.733 13.562 1.00 74.44 267 LEU A CA 1
ATOM 2052 C C . LEU A 1 267 ? -16.934 -18.462 15.069 1.00 74.44 267 LEU A C 1
ATOM 2054 O O . LEU A 1 267 ? -15.963 -18.095 15.727 1.00 74.44 267 LEU A O 1
ATOM 2058 N N . PHE A 1 268 ? -18.119 -18.720 15.636 1.00 70.12 268 PHE A N 1
ATOM 2059 C CA . PHE A 1 268 ? -18.370 -18.589 17.079 1.00 70.12 268 PHE A CA 1
ATOM 2060 C C . PHE A 1 268 ? -17.727 -19.699 17.913 1.00 70.12 268 PHE A C 1
ATOM 2062 O O . PHE A 1 268 ? -17.424 -19.482 19.083 1.00 70.12 268 PHE A O 1
ATOM 2069 N N . PHE A 1 269 ? -17.467 -20.867 17.324 1.00 74.81 269 PHE A N 1
ATOM 2070 C CA . PHE A 1 269 ? -16.866 -21.999 18.033 1.00 74.81 269 PHE A CA 1
ATOM 2071 C C . PHE A 1 269 ? -15.329 -21.976 18.044 1.00 74.81 269 PHE A C 1
ATOM 2073 O O . PHE A 1 269 ? -14.706 -22.939 18.488 1.00 74.81 269 PHE A O 1
ATOM 2080 N N . GLY A 1 270 ? -14.698 -20.898 17.553 1.00 58.84 270 GLY A N 1
ATOM 2081 C CA . GLY A 1 270 ? -13.248 -20.675 17.657 1.00 58.84 270 GLY A CA 1
ATOM 2082 C C . GLY A 1 270 ? -12.377 -21.717 16.945 1.00 58.84 270 GLY A C 1
ATOM 2083 O O . GLY A 1 270 ? -11.171 -21.765 17.175 1.00 58.84 270 GLY A O 1
ATOM 2084 N N . ARG A 1 271 ? -12.971 -22.571 16.099 1.00 55.47 271 ARG A N 1
ATOM 2085 C CA . ARG A 1 271 ? -12.323 -23.774 15.550 1.00 55.47 271 ARG A CA 1
ATOM 2086 C C . ARG A 1 271 ? -12.013 -23.742 14.058 1.00 55.47 271 ARG A C 1
ATOM 2088 O O . ARG A 1 271 ? -11.494 -24.731 13.551 1.00 55.47 271 ARG A O 1
ATOM 2095 N N . ILE A 1 272 ? -12.270 -22.645 13.347 1.00 58.19 272 ILE A N 1
ATOM 2096 C CA . ILE A 1 272 ? -11.998 -22.594 11.904 1.00 58.19 272 ILE A CA 1
ATOM 2097 C C . ILE A 1 272 ? -10.977 -21.515 11.557 1.00 58.19 272 ILE A C 1
ATOM 2099 O O . ILE A 1 272 ? -11.248 -20.318 11.635 1.00 58.19 272 ILE A O 1
ATOM 2103 N N . GLY A 1 273 ? -9.813 -21.972 11.087 1.00 59.25 273 GLY A N 1
ATOM 2104 C CA . GLY A 1 273 ? -8.947 -21.183 10.222 1.00 59.25 273 GLY A CA 1
ATOM 2105 C C . GLY A 1 273 ? -9.618 -21.063 8.858 1.00 59.25 273 GLY A C 1
ATOM 2106 O O . GLY A 1 273 ? -9.635 -22.017 8.086 1.00 59.25 273 GLY A O 1
ATOM 2107 N N . ILE A 1 274 ? -10.224 -19.911 8.577 1.00 62.16 274 ILE A N 1
ATOM 2108 C CA . ILE A 1 274 ? -10.818 -19.645 7.267 1.00 62.16 274 ILE A CA 1
ATOM 2109 C C . ILE A 1 274 ? -9.664 -19.491 6.271 1.00 62.16 274 ILE A C 1
ATOM 2111 O O . ILE A 1 274 ? -8.970 -18.472 6.263 1.00 62.16 274 ILE A O 1
ATOM 2115 N N . THR A 1 275 ? -9.442 -20.504 5.433 1.00 61.03 275 THR A N 1
ATOM 2116 C CA . THR A 1 275 ? -8.483 -20.435 4.328 1.00 61.03 275 THR A CA 1
ATOM 2117 C C . THR A 1 275 ? -9.097 -19.628 3.189 1.00 61.03 275 THR A C 1
ATOM 2119 O O . THR A 1 275 ? -9.775 -20.135 2.300 1.00 61.03 275 THR A O 1
ATOM 2122 N N . LEU A 1 276 ? -8.875 -18.318 3.230 1.00 71.62 276 LEU A N 1
ATOM 2123 C CA . LEU A 1 276 ? -9.224 -17.415 2.141 1.00 71.62 276 LEU A CA 1
ATOM 2124 C C . LEU A 1 276 ? -8.302 -17.679 0.946 1.00 71.62 276 LEU A C 1
ATOM 2126 O O . LEU A 1 276 ? -7.181 -17.174 0.907 1.00 71.62 276 LEU A O 1
ATOM 2130 N N . GLN A 1 277 ? -8.769 -18.463 -0.031 1.00 74.69 277 GLN A N 1
ATOM 2131 C CA . GLN A 1 277 ? -8.111 -18.541 -1.335 1.00 74.69 277 GLN A CA 1
ATOM 2132 C C . GLN A 1 277 ? -8.282 -17.197 -2.047 1.00 74.69 277 GLN A C 1
ATOM 2134 O O . GLN A 1 277 ? -9.353 -16.871 -2.551 1.00 74.69 277 GLN A O 1
ATOM 2139 N N . GLN A 1 278 ? -7.230 -16.383 -2.031 1.00 85.88 278 GLN A N 1
ATOM 2140 C CA . GLN A 1 278 ? -7.175 -15.132 -2.777 1.00 85.88 278 GLN A CA 1
ATOM 2141 C C . GLN A 1 278 ? -6.560 -15.402 -4.147 1.00 85.88 278 GLN A C 1
ATOM 2143 O O . GLN A 1 278 ? -5.433 -15.889 -4.235 1.00 85.88 278 GLN A O 1
ATOM 2148 N N . THR A 1 279 ? -7.287 -15.064 -5.210 1.00 88.94 279 THR A N 1
ATOM 2149 C CA . THR A 1 279 ? -6.741 -15.106 -6.567 1.00 88.94 279 THR A CA 1
ATOM 2150 C C . THR A 1 279 ? -5.987 -13.806 -6.824 1.00 88.94 279 THR A C 1
ATOM 2152 O O . THR A 1 279 ? -6.581 -12.726 -6.901 1.00 88.94 279 THR A O 1
ATOM 2155 N N . GLU A 1 280 ? -4.662 -13.895 -6.939 1.00 93.50 280 GLU A N 1
ATOM 2156 C CA . GLU A 1 280 ? -3.820 -12.765 -7.332 1.00 93.50 280 GLU A CA 1
ATOM 2157 C C . GLU A 1 280 ? -3.802 -12.661 -8.860 1.00 93.50 280 GLU A C 1
ATOM 2159 O O . GLU A 1 280 ? -3.218 -13.499 -9.547 1.00 93.50 280 GLU A O 1
ATOM 2164 N N . ILE A 1 281 ? -4.408 -11.606 -9.406 1.00 93.94 281 ILE A N 1
ATOM 2165 C CA . ILE A 1 281 ? -4.234 -11.247 -10.815 1.00 93.94 281 ILE A CA 1
ATOM 2166 C C . ILE A 1 281 ? -3.143 -10.182 -10.872 1.00 93.94 281 ILE A C 1
ATOM 2168 O O . ILE A 1 281 ? -3.278 -9.104 -10.288 1.00 93.94 281 ILE A O 1
ATOM 2172 N N . SER A 1 282 ? -2.050 -10.473 -11.577 1.00 94.88 282 SER A N 1
ATOM 2173 C CA . SER A 1 282 ? -0.927 -9.545 -11.708 1.00 94.88 282 SER A CA 1
ATOM 2174 C C . SER A 1 282 ? -0.510 -9.333 -13.154 1.00 94.88 282 SER A C 1
ATOM 2176 O O . SER A 1 282 ? -0.613 -10.239 -13.979 1.00 94.88 282 SER A O 1
ATOM 2178 N N . PHE A 1 283 ? -0.042 -8.126 -13.455 1.00 95.31 283 PHE A N 1
ATOM 2179 C CA . PHE A 1 283 ? 0.580 -7.792 -14.731 1.00 95.31 283 PHE A CA 1
ATOM 2180 C C . PHE A 1 283 ? 1.740 -6.820 -14.520 1.00 95.31 283 PHE A C 1
ATOM 2182 O O . PHE A 1 283 ? 1.846 -6.153 -13.487 1.00 95.31 283 PHE A O 1
ATOM 2189 N N . GLU A 1 284 ? 2.617 -6.736 -15.511 1.00 95.69 284 GLU A N 1
ATOM 2190 C CA . GLU A 1 284 ? 3.816 -5.903 -15.459 1.00 95.69 284 GLU A CA 1
ATOM 2191 C C . GLU A 1 284 ? 3.784 -4.854 -16.569 1.00 95.69 284 GLU A C 1
ATOM 2193 O O . GLU A 1 284 ? 3.268 -5.103 -17.657 1.00 95.69 284 GLU A O 1
ATOM 2198 N N . THR A 1 285 ? 4.317 -3.668 -16.299 1.00 94.56 285 THR A N 1
ATOM 2199 C CA . THR A 1 285 ? 4.536 -2.629 -17.312 1.00 94.56 285 THR A CA 1
ATOM 2200 C C . THR A 1 285 ? 5.986 -2.176 -17.263 1.00 94.56 285 THR A C 1
ATOM 2202 O O . THR A 1 285 ? 6.538 -2.022 -16.173 1.00 94.56 285 THR A O 1
ATOM 2205 N N . ALA A 1 286 ? 6.624 -1.990 -18.417 1.00 94.19 286 ALA A N 1
ATOM 2206 C CA . ALA A 1 286 ? 8.015 -1.568 -18.518 1.00 94.19 286 ALA A CA 1
ATOM 2207 C C . ALA A 1 286 ? 8.082 -0.140 -19.068 1.00 94.19 286 ALA A C 1
ATOM 2209 O O . ALA A 1 286 ? 7.464 0.169 -20.078 1.00 94.19 286 ALA A O 1
ATOM 2210 N N . HIS A 1 287 ? 8.830 0.729 -18.392 1.00 93.75 287 HIS A N 1
ATOM 2211 C CA . HIS A 1 287 ? 8.882 2.153 -18.710 1.00 93.75 287 HIS A CA 1
ATOM 2212 C C . HIS A 1 287 ? 10.324 2.638 -18.804 1.00 93.75 287 HIS A C 1
ATOM 2214 O O . HIS A 1 287 ? 11.153 2.358 -17.926 1.00 93.75 287 HIS A O 1
ATOM 2220 N N . CYS A 1 288 ? 10.611 3.395 -19.859 1.00 93.38 288 CYS A N 1
ATOM 2221 C CA . CYS A 1 288 ? 11.885 4.070 -20.059 1.00 93.38 288 CYS A CA 1
ATOM 2222 C C . CYS A 1 288 ? 11.955 5.315 -19.168 1.00 93.38 288 CYS A C 1
ATOM 2224 O O . CYS A 1 288 ? 11.092 6.193 -19.223 1.00 93.38 288 CYS A O 1
ATOM 2226 N N . VAL A 1 289 ? 12.981 5.399 -18.319 1.00 94.50 289 VAL A N 1
ATOM 2227 C CA . VAL A 1 289 ? 13.152 6.504 -17.367 1.00 94.50 289 VAL A CA 1
ATOM 2228 C C . VAL A 1 289 ? 14.580 7.047 -17.449 1.00 94.50 289 VAL A C 1
ATOM 2230 O O . VAL A 1 289 ? 15.555 6.293 -17.465 1.00 94.50 289 VAL A O 1
ATOM 2233 N N . CYS A 1 290 ? 14.716 8.373 -17.495 1.00 94.50 290 CYS A N 1
ATOM 2234 C CA . CYS A 1 290 ? 16.014 9.041 -17.411 1.00 94.50 290 CYS A CA 1
ATOM 2235 C C . CYS A 1 290 ? 16.599 8.958 -15.991 1.00 94.50 290 CYS A C 1
ATOM 2237 O O . CYS A 1 290 ? 15.883 8.743 -15.009 1.00 94.50 290 CYS A O 1
ATOM 2239 N N . GLN A 1 291 ? 17.909 9.171 -15.851 1.00 94.56 291 GLN A N 1
ATOM 2240 C CA . GLN A 1 291 ? 18.603 8.994 -14.570 1.00 94.56 291 GLN A CA 1
ATOM 2241 C C . GLN A 1 291 ? 18.070 9.932 -13.478 1.00 94.56 291 GLN A C 1
ATOM 2243 O O . GLN A 1 291 ? 17.864 9.500 -12.344 1.00 94.56 291 GLN A O 1
ATOM 2248 N N . SER A 1 292 ? 17.782 11.191 -13.819 1.00 95.06 292 SER A N 1
ATOM 2249 C CA . SER A 1 292 ? 17.237 12.177 -12.879 1.00 95.06 292 SER A CA 1
ATOM 2250 C C . SER A 1 292 ? 15.844 11.777 -12.378 1.00 95.06 292 SER A C 1
ATOM 2252 O O . SER A 1 292 ? 15.589 11.779 -11.171 1.00 95.06 292 SER A O 1
ATOM 2254 N N . CYS A 1 293 ? 14.956 11.332 -13.272 1.00 95.69 293 CYS A N 1
ATOM 2255 C CA . CYS A 1 293 ? 13.639 10.821 -12.892 1.00 95.69 293 CYS A CA 1
ATOM 2256 C C . CYS A 1 293 ? 13.731 9.508 -12.094 1.00 95.69 293 CYS A C 1
ATOM 2258 O O . CYS A 1 293 ? 12.983 9.320 -11.131 1.00 95.69 293 CYS A O 1
ATOM 2260 N N . ALA A 1 294 ? 14.675 8.621 -12.413 1.00 94.19 294 ALA A N 1
ATOM 2261 C CA . ALA A 1 294 ? 14.907 7.391 -11.656 1.00 94.19 294 ALA A CA 1
ATOM 2262 C C . ALA A 1 294 ? 15.360 7.675 -10.209 1.00 94.19 294 ALA A C 1
ATOM 2264 O O . ALA A 1 294 ? 14.875 7.042 -9.269 1.00 94.19 294 ALA A O 1
ATOM 2265 N N . VAL A 1 295 ? 16.228 8.669 -9.996 1.00 94.12 295 VAL A N 1
ATOM 2266 C CA . VAL A 1 295 ? 16.624 9.111 -8.647 1.00 94.12 295 VAL A CA 1
ATOM 2267 C C . VAL A 1 295 ? 15.439 9.745 -7.915 1.00 94.12 295 VAL A C 1
ATOM 2269 O O . VAL A 1 295 ? 15.141 9.368 -6.780 1.00 94.12 295 VAL A O 1
ATOM 2272 N N . ARG A 1 296 ? 14.690 10.638 -8.576 1.00 94.38 296 ARG A N 1
ATOM 2273 C CA . ARG A 1 296 ? 13.515 11.302 -7.984 1.00 94.38 296 ARG A CA 1
ATOM 2274 C C . ARG A 1 296 ? 12.444 10.307 -7.537 1.00 94.38 296 ARG A C 1
ATOM 2276 O O . ARG A 1 296 ? 11.876 10.449 -6.456 1.00 94.38 296 ARG A O 1
ATOM 2283 N N . THR A 1 297 ? 12.174 9.286 -8.349 1.00 93.62 297 THR A N 1
ATOM 2284 C CA . THR A 1 297 ? 11.215 8.218 -8.018 1.00 93.62 297 THR A CA 1
ATOM 2285 C C . THR A 1 297 ? 11.701 7.363 -6.848 1.00 93.62 297 THR A C 1
ATOM 2287 O O . THR A 1 297 ? 10.900 7.028 -5.976 1.00 93.62 297 THR A O 1
ATOM 2290 N N . ARG A 1 298 ? 13.006 7.069 -6.761 1.00 93.50 298 ARG A N 1
ATOM 2291 C CA . ARG A 1 298 ? 13.605 6.367 -5.614 1.00 93.50 298 ARG A CA 1
ATOM 2292 C C . ARG A 1 298 ? 13.457 7.162 -4.314 1.00 93.50 298 ARG A C 1
ATOM 2294 O O . ARG A 1 298 ? 12.996 6.597 -3.325 1.00 93.50 298 ARG A O 1
ATOM 2301 N N . ILE A 1 299 ? 13.772 8.459 -4.332 1.00 91.56 299 ILE A N 1
ATOM 2302 C CA . ILE A 1 299 ? 13.627 9.342 -3.161 1.00 91.56 299 ILE A CA 1
ATOM 2303 C C . ILE A 1 299 ? 12.163 9.399 -2.714 1.00 91.56 299 ILE A C 1
ATOM 2305 O O . ILE A 1 299 ? 11.867 9.176 -1.543 1.00 91.56 299 ILE A O 1
ATOM 2309 N N . ARG A 1 300 ? 11.221 9.612 -3.644 1.00 93.44 300 ARG A N 1
ATOM 2310 C CA . ARG A 1 300 ? 9.783 9.631 -3.320 1.00 93.44 300 ARG A CA 1
ATOM 2311 C C . ARG A 1 300 ? 9.292 8.322 -2.700 1.00 93.44 300 ARG A C 1
ATOM 2313 O O . ARG A 1 300 ? 8.468 8.361 -1.791 1.00 93.44 300 ARG A O 1
ATOM 2320 N N . ARG A 1 301 ? 9.817 7.169 -3.132 1.00 91.94 301 ARG A N 1
ATOM 2321 C CA . ARG A 1 301 ? 9.503 5.874 -2.506 1.00 91.94 301 ARG A CA 1
ATOM 2322 C C . ARG A 1 301 ? 10.043 5.776 -1.086 1.00 91.94 301 ARG A C 1
ATOM 2324 O O . ARG A 1 301 ? 9.291 5.368 -0.207 1.00 91.94 301 ARG A O 1
ATOM 2331 N N . MET A 1 302 ? 11.287 6.183 -0.843 1.00 90.56 302 MET A N 1
ATOM 2332 C CA . MET A 1 302 ? 11.834 6.229 0.519 1.00 90.56 302 MET A CA 1
ATOM 2333 C C . MET A 1 302 ? 10.989 7.137 1.422 1.00 90.56 302 MET A C 1
ATOM 2335 O O . MET A 1 302 ? 10.566 6.708 2.493 1.00 90.56 302 MET A O 1
ATOM 2339 N N . LEU A 1 303 ? 10.628 8.332 0.941 1.00 89.62 303 LEU A N 1
ATOM 2340 C CA . LEU A 1 303 ? 9.731 9.243 1.656 1.00 89.62 303 LEU A CA 1
ATOM 2341 C C . LEU A 1 303 ? 8.351 8.625 1.915 1.00 89.62 303 LEU A C 1
ATOM 2343 O O . LEU A 1 303 ? 7.804 8.819 2.993 1.00 89.62 303 LEU A O 1
ATOM 2347 N N . SER A 1 304 ? 7.798 7.846 0.978 1.00 91.94 304 SER A N 1
ATOM 2348 C CA . SER A 1 304 ? 6.512 7.164 1.187 1.00 91.94 304 SER A CA 1
ATOM 2349 C C . SER A 1 304 ? 6.570 6.121 2.310 1.00 91.94 304 SER A C 1
ATOM 2351 O O . SER A 1 304 ? 5.619 6.003 3.077 1.00 91.94 304 SER A O 1
ATOM 2353 N N . VAL A 1 305 ? 7.694 5.410 2.467 1.00 90.44 305 VAL A N 1
ATOM 2354 C CA . VAL A 1 305 ? 7.885 4.441 3.562 1.00 90.44 305 VAL A CA 1
ATOM 2355 C C . VAL A 1 305 ? 7.943 5.161 4.909 1.00 90.44 305 VAL A C 1
ATOM 2357 O O . VAL A 1 305 ? 7.251 4.761 5.843 1.00 90.44 305 VAL A O 1
ATOM 2360 N N . VAL A 1 306 ? 8.698 6.260 4.990 1.00 88.94 306 VAL A N 1
ATOM 2361 C CA . VAL A 1 306 ? 8.784 7.088 6.204 1.00 88.94 306 VAL A CA 1
ATOM 2362 C C . VAL A 1 306 ? 7.424 7.703 6.543 1.00 88.94 306 VAL A C 1
ATOM 2364 O O . VAL A 1 306 ? 6.955 7.575 7.671 1.00 88.94 306 VAL A O 1
ATOM 2367 N N . ALA A 1 307 ? 6.741 8.296 5.559 1.00 88.19 307 ALA A N 1
ATOM 2368 C CA . ALA A 1 307 ? 5.410 8.871 5.733 1.00 88.19 307 ALA A CA 1
ATOM 2369 C C . ALA A 1 307 ? 4.388 7.828 6.209 1.00 88.19 307 ALA A C 1
ATOM 2371 O O . ALA A 1 307 ? 3.567 8.133 7.073 1.00 88.19 307 ALA A O 1
ATOM 2372 N N . LYS A 1 308 ? 4.463 6.585 5.707 1.00 92.56 308 LYS A N 1
ATOM 2373 C CA . LYS A 1 308 ? 3.632 5.472 6.185 1.00 92.56 308 LYS A CA 1
ATOM 2374 C C . LYS A 1 308 ? 3.887 5.167 7.660 1.00 92.56 308 LYS A C 1
ATOM 2376 O O . LYS A 1 308 ? 2.928 4.993 8.406 1.00 92.56 308 LYS A O 1
ATOM 2381 N N . GLY A 1 309 ? 5.156 5.100 8.064 1.00 88.94 309 GLY A N 1
ATOM 2382 C CA . GLY A 1 309 ? 5.544 4.866 9.456 1.00 88.94 309 GLY A CA 1
ATOM 2383 C C . GLY A 1 309 ? 5.008 5.953 10.387 1.00 88.94 309 GLY A C 1
ATOM 2384 O O . GLY A 1 309 ? 4.350 5.643 11.376 1.00 88.94 309 GLY A O 1
ATOM 2385 N N . ILE A 1 310 ? 5.192 7.224 10.014 1.00 89.12 310 ILE A N 1
ATOM 2386 C CA . ILE A 1 310 ? 4.680 8.373 10.776 1.00 89.12 310 ILE A CA 1
ATOM 2387 C C . ILE A 1 310 ? 3.149 8.335 10.857 1.00 89.12 310 ILE A C 1
ATOM 2389 O O . ILE A 1 310 ? 2.594 8.448 11.946 1.00 89.12 310 ILE A O 1
ATOM 2393 N N . ALA A 1 311 ? 2.453 8.138 9.733 1.00 90.88 311 ALA A N 1
ATOM 2394 C CA . ALA A 1 311 ? 0.992 8.091 9.711 1.00 90.88 311 ALA A CA 1
ATOM 2395 C C . ALA A 1 311 ? 0.439 6.951 10.580 1.00 90.88 311 ALA A C 1
ATOM 2397 O O . ALA A 1 311 ? -0.542 7.151 11.295 1.00 90.88 311 ALA A O 1
ATOM 2398 N N . PHE A 1 312 ? 1.077 5.777 10.555 1.00 92.56 312 PHE A N 1
ATOM 2399 C CA . PHE A 1 312 ? 0.706 4.643 11.400 1.00 92.56 312 PHE A CA 1
ATOM 2400 C C . PHE A 1 312 ? 0.945 4.929 12.886 1.00 92.56 312 PHE A C 1
ATOM 2402 O O . PHE A 1 312 ? 0.080 4.653 13.710 1.00 92.56 312 PHE A O 1
ATOM 2409 N N . PHE A 1 313 ? 2.078 5.539 13.236 1.00 91.75 313 PHE A N 1
ATOM 2410 C CA . PHE A 1 313 ? 2.356 5.928 14.616 1.00 91.75 313 PHE A CA 1
ATOM 2411 C C . PHE A 1 313 ? 1.338 6.950 15.141 1.00 91.75 313 PHE A C 1
ATOM 2413 O O . PHE A 1 313 ? 0.781 6.769 16.223 1.00 91.75 313 PHE A O 1
ATOM 2420 N N . VAL A 1 314 ? 1.033 7.982 14.344 1.00 92.44 314 VAL A N 1
ATOM 2421 C CA . VAL A 1 314 ? -0.015 8.962 14.663 1.00 92.44 314 VAL A CA 1
ATOM 2422 C C . VAL A 1 314 ? -1.362 8.262 14.833 1.00 92.44 314 VAL A C 1
ATOM 2424 O O . VAL A 1 314 ? -2.050 8.544 15.803 1.00 92.44 314 VAL A O 1
ATOM 2427 N N . LEU A 1 315 ? -1.707 7.295 13.972 1.00 94.12 315 LEU A N 1
ATOM 2428 C CA . LEU A 1 315 ? -2.941 6.511 14.107 1.00 94.12 315 LEU A CA 1
ATOM 2429 C C . LEU A 1 315 ? -3.049 5.848 15.480 1.00 94.12 315 LEU A C 1
ATOM 2431 O O . LEU A 1 315 ? -4.079 5.971 16.135 1.00 94.12 315 LEU A O 1
ATOM 2435 N N . LEU A 1 316 ? -1.995 5.146 15.906 1.00 93.25 316 LEU A N 1
ATOM 2436 C CA . LEU A 1 316 ? -1.982 4.415 17.172 1.00 93.25 316 LEU A CA 1
ATOM 2437 C C . LEU A 1 316 ? -2.105 5.358 18.368 1.00 93.25 316 LEU A C 1
ATOM 2439 O O . LEU A 1 316 ? -2.913 5.114 19.264 1.00 93.25 316 LEU A O 1
ATOM 2443 N N . LEU A 1 317 ? -1.342 6.454 18.361 1.00 95.06 317 LEU A N 1
ATOM 2444 C CA . LEU A 1 317 ? -1.392 7.450 19.426 1.00 95.06 317 LEU A CA 1
ATOM 2445 C C . LEU A 1 317 ? -2.777 8.103 19.502 1.00 95.06 317 LEU A C 1
ATOM 2447 O O . LEU A 1 317 ? -3.360 8.210 20.578 1.00 95.06 317 LEU A O 1
ATOM 2451 N N . SER A 1 318 ? -3.330 8.497 18.358 1.00 95.38 318 SER A N 1
ATOM 2452 C CA . SER A 1 318 ? -4.651 9.112 18.264 1.00 95.38 318 SER A CA 1
ATOM 2453 C C . SER A 1 318 ? -5.769 8.162 18.667 1.00 95.38 318 SER A C 1
ATOM 2455 O O . SER A 1 318 ? -6.700 8.587 19.346 1.00 95.38 318 SER A O 1
ATOM 2457 N N . LEU A 1 319 ? -5.668 6.876 18.326 1.00 95.31 319 LEU A N 1
ATOM 2458 C CA . LEU A 1 319 ? -6.611 5.856 18.774 1.00 95.31 319 LEU A CA 1
ATOM 2459 C C . LEU A 1 319 ? -6.585 5.721 20.301 1.00 95.31 319 LEU A C 1
ATOM 2461 O O . LEU A 1 319 ? -7.641 5.762 20.925 1.00 95.31 319 LEU A O 1
ATOM 2465 N N . ALA A 1 320 ? -5.397 5.631 20.908 1.00 93.44 320 ALA A N 1
ATOM 2466 C CA . ALA A 1 320 ? -5.255 5.551 22.361 1.00 93.44 320 ALA A CA 1
ATOM 2467 C C . ALA A 1 320 ? -5.843 6.788 23.061 1.00 93.44 320 ALA A C 1
ATOM 2469 O O . ALA A 1 320 ? -6.624 6.656 24.000 1.00 93.44 320 ALA A O 1
ATOM 2470 N N . VAL A 1 321 ? -5.527 7.987 22.563 1.00 95.81 321 VAL A N 1
ATOM 2471 C CA . VAL A 1 321 ? -6.066 9.258 23.073 1.00 95.81 321 VAL A CA 1
ATOM 2472 C C . VAL A 1 321 ? -7.592 9.318 22.937 1.00 95.81 321 VAL A C 1
ATOM 2474 O O . VAL A 1 321 ? -8.270 9.714 23.881 1.00 95.81 321 VAL A O 1
ATOM 2477 N N . THR A 1 322 ? -8.140 8.865 21.806 1.00 96.88 322 THR A N 1
ATOM 2478 C CA . THR A 1 322 ? -9.594 8.811 21.574 1.00 96.88 322 THR A CA 1
ATOM 2479 C C . THR A 1 322 ? -10.273 7.857 22.555 1.00 96.88 322 THR A C 1
ATOM 2481 O O . THR A 1 322 ? -11.293 8.207 23.140 1.00 96.88 322 THR A O 1
ATOM 2484 N N . VAL A 1 323 ? -9.710 6.663 22.768 1.00 95.19 323 VAL A N 1
ATOM 2485 C CA . VAL A 1 323 ? -10.272 5.669 23.696 1.00 95.19 323 VAL A CA 1
ATOM 2486 C C . VAL A 1 323 ? -10.205 6.162 25.139 1.00 95.19 323 VAL A C 1
ATOM 2488 O O . VAL A 1 323 ? -11.186 6.015 25.859 1.00 95.19 323 VAL A O 1
ATOM 2491 N N . MET A 1 324 ? -9.096 6.780 25.558 1.00 95.88 324 MET A N 1
ATOM 2492 C CA . MET A 1 324 ? -8.975 7.344 26.906 1.00 95.88 324 MET A CA 1
ATOM 2493 C C . MET A 1 324 ? -9.952 8.504 27.122 1.00 95.88 324 MET A C 1
ATOM 2495 O O . MET A 1 324 ? -10.726 8.465 28.071 1.00 95.88 324 MET A O 1
ATOM 2499 N N . GLY A 1 325 ? -9.975 9.497 26.225 1.00 96.56 325 GLY A N 1
ATOM 2500 C CA . GLY A 1 325 ? -10.887 10.640 26.341 1.00 96.56 325 GLY A CA 1
ATOM 2501 C C . GLY A 1 325 ? -12.358 10.224 26.277 1.00 96.56 325 GLY A C 1
ATOM 2502 O O . GLY A 1 325 ? -13.148 10.596 27.139 1.00 96.56 325 GLY A O 1
ATOM 2503 N N . GLY A 1 326 ? -12.724 9.389 25.302 1.00 95.50 326 GLY A N 1
ATOM 2504 C CA . GLY A 1 326 ? -14.096 8.898 25.148 1.00 95.50 326 GLY A CA 1
ATOM 2505 C C . GLY A 1 326 ? -14.525 7.977 26.290 1.00 95.50 326 GLY A C 1
ATOM 2506 O O . GLY A 1 326 ? -15.660 8.059 26.751 1.00 95.50 326 GLY A O 1
ATOM 2507 N N . GLY A 1 327 ? -13.612 7.140 26.787 1.00 95.25 327 GLY A N 1
ATOM 2508 C CA . GLY A 1 327 ? -13.841 6.281 27.945 1.00 95.25 327 GLY A CA 1
ATOM 2509 C C . GLY A 1 327 ? -14.134 7.083 29.210 1.00 95.25 327 GLY A C 1
ATOM 2510 O O . GLY A 1 327 ? -15.100 6.764 29.898 1.00 95.25 327 GLY A O 1
ATOM 2511 N N . SER A 1 328 ? -13.368 8.147 29.476 1.00 97.25 328 SER A N 1
ATOM 2512 C CA . SER A 1 328 ? -13.623 9.048 30.608 1.00 97.25 328 SER A CA 1
ATOM 2513 C C . SER A 1 328 ? -14.968 9.766 30.484 1.00 97.25 328 SER A C 1
ATOM 2515 O O . SER A 1 328 ? -15.744 9.748 31.431 1.00 97.25 328 SER A O 1
ATOM 2517 N N . VAL A 1 329 ? -15.302 10.305 29.302 1.00 97.06 329 VAL A N 1
ATOM 2518 C CA . VAL A 1 329 ? -16.604 10.964 29.067 1.00 97.06 329 VAL A CA 1
ATOM 2519 C C . VAL A 1 329 ? -17.771 10.006 29.329 1.00 97.06 329 VAL A C 1
ATOM 2521 O O . VAL A 1 329 ? -18.740 10.368 29.995 1.00 97.06 329 VAL A O 1
ATOM 2524 N N . VAL A 1 330 ? -17.684 8.768 28.831 1.00 96.94 330 VAL A N 1
ATOM 2525 C CA . VAL A 1 330 ? -18.714 7.746 29.070 1.00 96.94 330 VAL A CA 1
ATOM 2526 C C . VAL A 1 330 ? -18.765 7.353 30.546 1.00 96.94 330 VAL A C 1
ATOM 2528 O O . VAL A 1 330 ? -19.852 7.186 31.091 1.00 96.94 330 VAL A O 1
ATOM 2531 N N . TYR A 1 331 ? -17.613 7.213 31.202 1.00 97.38 331 TYR A N 1
ATOM 2532 C CA . TYR A 1 331 ? -17.539 6.870 32.619 1.00 97.38 331 TYR A CA 1
ATOM 2533 C C . TYR A 1 331 ? -18.207 7.930 33.505 1.00 97.38 331 TYR A C 1
ATOM 2535 O O . TYR A 1 331 ? -19.061 7.575 34.318 1.00 97.38 331 TYR A O 1
ATOM 2543 N N . ASP A 1 332 ? -17.894 9.212 33.305 1.00 96.75 332 ASP A N 1
ATOM 2544 C CA . ASP A 1 332 ? -18.495 10.314 34.068 1.00 96.75 332 ASP A CA 1
ATOM 2545 C C . ASP A 1 332 ? -20.001 10.406 33.821 1.00 96.75 332 ASP A C 1
ATOM 2547 O O . ASP A 1 332 ? -20.784 10.511 34.768 1.00 96.75 332 ASP A O 1
ATOM 2551 N N . SER A 1 333 ? -20.420 10.243 32.560 1.00 96.44 333 SER A N 1
ATOM 2552 C CA . SER A 1 333 ? -21.837 10.203 32.195 1.00 96.44 333 SER A CA 1
ATOM 2553 C C . SER A 1 333 ? -22.593 9.058 32.876 1.00 96.44 333 SER A C 1
ATOM 2555 O O . SER A 1 333 ? -23.769 9.226 33.190 1.00 96.44 333 SER A O 1
ATOM 2557 N N . LEU A 1 334 ? -21.957 7.902 33.099 1.00 96.69 334 LEU A N 1
ATOM 2558 C CA . LEU A 1 334 ? -22.576 6.760 33.782 1.00 96.69 334 LEU A CA 1
ATOM 2559 C C . LEU A 1 334 ? -22.652 6.942 35.302 1.00 96.69 334 LEU A C 1
ATOM 2561 O O . LEU A 1 334 ? -23.542 6.376 35.930 1.00 96.69 334 LEU A O 1
ATOM 2565 N N . GLN A 1 335 ? -21.737 7.716 35.886 1.00 97.75 335 GLN A N 1
ATOM 2566 C CA . GLN A 1 335 ? -21.735 8.036 37.317 1.00 97.75 335 GLN A CA 1
ATOM 2567 C C . GLN A 1 335 ? -22.644 9.227 37.664 1.00 97.75 335 GLN A C 1
ATOM 2569 O O . GLN A 1 335 ? -22.797 9.557 38.836 1.00 97.75 335 GLN A O 1
ATOM 2574 N N . GLY A 1 336 ? -23.245 9.883 36.664 1.00 97.56 336 GLY A N 1
ATOM 2575 C CA . GLY A 1 336 ? -24.039 11.099 36.863 1.00 97.56 336 GLY A CA 1
ATOM 2576 C C . GLY A 1 336 ? -23.195 12.330 37.210 1.00 97.56 336 GLY A C 1
ATOM 2577 O O . GLY A 1 336 ? -23.739 13.335 37.665 1.00 97.56 336 GLY A O 1
ATOM 2578 N N . ASN A 1 337 ? -21.878 12.265 36.997 1.00 97.94 337 ASN A N 1
ATOM 2579 C CA . ASN A 1 337 ? -20.987 13.402 37.183 1.00 97.94 337 ASN A CA 1
ATOM 2580 C C . ASN A 1 337 ? -21.104 14.364 35.987 1.00 97.94 337 ASN A C 1
ATOM 2582 O O . ASN A 1 337 ? -21.349 13.920 34.859 1.00 97.94 337 ASN A O 1
ATOM 2586 N N . PRO A 1 338 ? -20.906 15.681 36.189 1.00 97.75 338 PRO A N 1
ATOM 2587 C CA . PRO A 1 338 ? -20.767 16.604 35.070 1.00 97.75 338 PRO A CA 1
ATOM 2588 C C . PRO A 1 338 ? -19.538 16.218 34.237 1.00 97.75 338 PRO A C 1
ATOM 2590 O O . PRO A 1 338 ? -18.466 15.968 34.782 1.00 97.75 338 PRO A O 1
ATOM 2593 N N . VAL A 1 339 ? -19.699 16.165 32.913 1.00 97.06 339 VAL A N 1
ATOM 2594 C CA . VAL A 1 339 ? -18.616 15.801 31.988 1.00 97.06 339 VAL A CA 1
ATOM 2595 C C . VAL A 1 339 ? -17.533 16.878 32.017 1.00 97.06 339 VAL A C 1
ATOM 2597 O O . VAL A 1 339 ? -17.809 18.037 31.702 1.00 97.06 339 VAL A O 1
ATOM 2600 N N . ASP A 1 340 ? -16.298 16.492 32.338 1.00 95.62 340 ASP A N 1
ATOM 2601 C CA . ASP A 1 340 ? -15.161 17.408 32.281 1.00 95.62 340 ASP A CA 1
ATOM 2602 C C . ASP A 1 340 ? -14.840 17.783 30.822 1.00 95.62 340 ASP A C 1
ATOM 2604 O O . ASP A 1 340 ? -14.647 16.930 29.943 1.00 95.62 340 ASP A O 1
ATOM 2608 N N . HIS A 1 341 ? -14.759 19.087 30.558 1.00 94.75 341 HIS A N 1
ATOM 2609 C CA . HIS A 1 341 ? -14.376 19.619 29.256 1.00 94.75 341 HIS A CA 1
ATOM 2610 C C . HIS A 1 341 ? -12.977 19.154 28.825 1.00 94.75 341 HIS A C 1
ATOM 2612 O O . HIS A 1 341 ? -12.733 19.038 27.621 1.00 94.75 341 HIS A O 1
ATOM 2618 N N . GLU A 1 342 ? -12.068 18.853 29.760 1.00 94.69 342 GLU A N 1
ATOM 2619 C CA . GLU A 1 342 ? -10.732 18.345 29.431 1.00 94.69 342 GLU A CA 1
ATOM 2620 C C . GLU A 1 342 ? -10.787 16.984 28.721 1.00 94.69 342 GLU A C 1
ATOM 2622 O O . GLU A 1 342 ? -10.111 16.787 27.705 1.00 94.69 342 GLU A O 1
ATOM 2627 N N . PHE A 1 343 ? -11.640 16.062 29.182 1.00 95.50 343 PHE A N 1
ATOM 2628 C CA . PHE A 1 343 ? -11.805 14.754 28.540 1.00 95.50 343 PHE A CA 1
ATOM 2629 C C . PHE A 1 343 ? -12.460 14.864 27.166 1.00 95.50 343 PHE A C 1
ATOM 2631 O O . PHE A 1 343 ? -12.080 14.145 26.236 1.00 95.50 343 PHE A O 1
ATOM 2638 N N . LEU A 1 344 ? -13.386 15.810 27.006 1.00 95.88 344 LEU A N 1
ATOM 2639 C CA . LEU A 1 344 ? -14.011 16.094 25.721 1.00 95.88 344 LEU A CA 1
ATOM 2640 C C . LEU A 1 344 ? -12.989 16.640 24.706 1.00 95.88 344 LEU A C 1
ATOM 2642 O O . LEU A 1 344 ? -12.933 16.173 23.566 1.00 95.88 344 LEU A O 1
ATOM 2646 N N . TRP A 1 345 ? -12.128 17.576 25.119 1.00 96.25 345 TRP A N 1
ATOM 2647 C CA . TRP A 1 345 ? -11.033 18.077 24.281 1.00 96.25 345 TRP A CA 1
ATOM 2648 C C . TRP A 1 345 ? -10.035 16.982 23.915 1.00 96.25 345 TRP A C 1
ATOM 2650 O O . TRP A 1 345 ? -9.613 16.902 22.759 1.00 96.25 345 TRP A O 1
ATOM 2660 N N . LEU A 1 346 ? -9.685 16.115 24.868 1.00 95.38 346 LEU A N 1
ATOM 2661 C CA . LEU A 1 346 ? -8.803 14.976 24.626 1.00 95.38 346 LEU A CA 1
ATOM 2662 C C . LEU A 1 346 ? -9.403 14.022 23.582 1.00 95.38 346 LEU A C 1
ATOM 2664 O O . LEU A 1 346 ? -8.711 13.608 22.652 1.00 95.38 346 LEU A O 1
ATOM 2668 N N . PHE A 1 347 ? -10.702 13.733 23.683 1.00 96.31 347 PHE A N 1
ATOM 2669 C CA . PHE A 1 347 ? -11.426 12.920 22.709 1.00 96.31 347 PHE A CA 1
ATOM 2670 C C . PHE A 1 347 ? -11.383 13.531 21.299 1.00 96.31 347 PHE A C 1
ATOM 2672 O O . PHE A 1 347 ? -10.993 12.854 20.343 1.00 96.31 347 PHE A O 1
ATOM 2679 N N . PHE A 1 348 ? -11.702 14.822 21.159 1.00 96.94 348 PHE A N 1
ATOM 2680 C CA . PHE A 1 348 ? -11.657 15.504 19.861 1.00 96.94 348 PHE A CA 1
ATOM 2681 C C . PHE A 1 348 ? -10.238 15.627 19.295 1.00 96.94 348 PHE A C 1
ATOM 2683 O O . PHE A 1 348 ? -10.052 15.481 18.085 1.00 96.94 348 PHE A O 1
ATOM 2690 N N . ALA A 1 349 ? -9.226 15.829 20.142 1.00 95.88 349 ALA A N 1
ATOM 2691 C CA . ALA A 1 349 ? -7.826 15.796 19.725 1.00 95.88 349 ALA A CA 1
ATOM 2692 C C . ALA A 1 349 ? -7.443 14.417 19.159 1.00 95.88 349 ALA A C 1
ATOM 2694 O O . ALA A 1 349 ? -6.770 14.330 18.127 1.00 95.88 349 ALA A O 1
ATOM 2695 N N . GLY A 1 350 ? -7.928 13.341 19.786 1.00 95.94 350 GLY A N 1
ATOM 2696 C CA . GLY A 1 350 ? -7.814 11.977 19.274 1.00 95.94 350 GLY A CA 1
ATOM 2697 C C . GLY A 1 350 ? -8.443 11.817 17.884 1.00 95.94 350 GLY A C 1
ATOM 2698 O O . GLY A 1 350 ? -7.767 11.380 16.951 1.00 95.94 350 GLY A O 1
ATOM 2699 N N . LEU A 1 351 ? -9.692 12.257 17.700 1.00 96.25 351 LEU A N 1
ATOM 2700 C CA . LEU A 1 351 ? -10.376 12.212 16.399 1.00 96.25 351 LEU A CA 1
ATOM 2701 C C . LEU A 1 351 ? -9.649 13.024 15.315 1.00 96.25 351 LEU A C 1
ATOM 2703 O O . LEU A 1 351 ? -9.491 12.552 14.186 1.00 96.25 351 LEU A O 1
ATOM 2707 N N . GLY A 1 352 ? -9.161 14.219 15.656 1.00 95.62 352 GLY A N 1
ATOM 2708 C CA . GLY A 1 352 ? -8.375 15.053 14.746 1.00 95.62 352 GLY A CA 1
ATOM 2709 C C . GLY A 1 352 ? -7.099 14.350 14.282 1.00 95.62 352 GLY A C 1
ATOM 2710 O O . GLY A 1 352 ? -6.775 14.349 13.094 1.00 95.62 352 GLY A O 1
ATOM 2711 N N . GLY A 1 353 ? -6.406 13.669 15.194 1.00 95.44 353 GLY A N 1
ATOM 2712 C CA . GLY A 1 353 ? -5.227 12.885 14.847 1.00 95.44 353 GLY A CA 1
ATOM 2713 C C . GLY A 1 353 ? -5.534 11.646 13.987 1.00 95.44 353 GLY A C 1
ATOM 2714 O O . GLY A 1 353 ? -4.782 11.357 13.052 1.00 95.44 353 GLY A O 1
ATOM 2715 N N . LEU A 1 354 ? -6.678 10.976 14.191 1.00 95.56 354 LEU A N 1
ATOM 2716 C CA . LEU A 1 354 ? -7.144 9.904 13.296 1.00 95.56 354 LEU A CA 1
ATOM 2717 C C . LEU A 1 354 ? -7.386 10.424 11.869 1.00 95.56 354 LEU A C 1
ATOM 2719 O O . LEU A 1 354 ? -6.988 9.778 10.895 1.00 95.56 354 LEU A O 1
ATOM 2723 N N . PHE A 1 355 ? -7.970 11.617 11.729 1.00 94.88 355 PHE A N 1
ATOM 2724 C CA . PHE A 1 355 ? -8.165 12.260 10.428 1.00 94.88 355 PHE A CA 1
ATOM 2725 C C . PHE A 1 355 ? -6.833 12.624 9.749 1.00 94.88 355 PHE A C 1
ATOM 2727 O O . PHE A 1 355 ? -6.642 12.338 8.564 1.00 94.88 355 PHE A O 1
ATOM 2734 N N . ILE A 1 356 ? -5.874 13.183 10.498 1.00 93.62 356 ILE A N 1
ATOM 2735 C CA . ILE A 1 356 ? -4.521 13.478 9.994 1.00 93.62 356 ILE A CA 1
ATOM 2736 C C . ILE A 1 356 ? -3.819 12.195 9.538 1.00 93.62 356 ILE A C 1
ATOM 2738 O O . ILE A 1 356 ? -3.205 12.177 8.470 1.00 93.62 356 ILE A O 1
ATOM 2742 N N . SER A 1 357 ? -3.936 11.104 10.297 1.00 95.19 357 SER A N 1
ATOM 2743 C CA . SER A 1 357 ? -3.379 9.808 9.905 1.00 95.19 357 SER A CA 1
ATOM 2744 C C . SER A 1 357 ? -3.986 9.292 8.593 1.00 95.19 357 SER A C 1
ATOM 2746 O O . SER A 1 357 ? -3.258 8.865 7.688 1.00 95.19 357 SER A O 1
ATOM 2748 N N . TRP A 1 358 ? -5.308 9.408 8.432 1.00 94.38 358 TRP A N 1
ATOM 2749 C CA . TRP A 1 358 ? -5.996 9.052 7.190 1.00 94.38 358 TRP A CA 1
ATOM 2750 C C . TRP A 1 358 ? -5.505 9.882 5.990 1.00 94.38 358 TRP A C 1
ATOM 2752 O O . TRP A 1 358 ? -5.224 9.328 4.920 1.00 94.38 358 TRP A O 1
ATOM 2762 N N . LEU A 1 359 ? -5.312 11.194 6.171 1.00 91.56 359 LEU A N 1
ATOM 2763 C CA . LEU A 1 359 ? -4.703 12.062 5.156 1.00 91.56 359 LEU A CA 1
ATOM 2764 C C . LEU A 1 359 ? -3.252 11.669 4.852 1.00 91.56 359 LEU A C 1
ATOM 2766 O O . LEU A 1 359 ? -2.860 11.641 3.683 1.00 91.56 359 LEU A O 1
ATOM 2770 N N . GLY A 1 360 ? -2.472 11.307 5.872 1.00 90.62 360 GLY A N 1
ATOM 2771 C CA . GLY A 1 360 ? -1.108 10.800 5.727 1.00 90.62 360 GLY A CA 1
ATOM 2772 C C . GLY A 1 360 ? -1.052 9.554 4.842 1.00 90.62 360 GLY A C 1
ATOM 2773 O O . GLY A 1 360 ? -0.248 9.486 3.911 1.00 90.62 360 GLY A O 1
ATOM 2774 N N . HIS A 1 361 ? -1.978 8.615 5.037 1.00 90.81 361 HIS A N 1
ATOM 2775 C CA . HIS A 1 361 ? -2.111 7.433 4.185 1.00 90.81 361 HIS A CA 1
ATOM 2776 C C . HIS A 1 361 ? -2.526 7.781 2.741 1.00 90.81 361 HIS A C 1
ATOM 2778 O O . HIS A 1 361 ? -2.046 7.178 1.779 1.00 90.81 361 HIS A O 1
ATOM 2784 N N . LYS A 1 362 ? -3.374 8.798 2.543 1.00 88.88 362 LYS A N 1
ATOM 2785 C CA . LYS A 1 362 ? -3.709 9.300 1.197 1.00 88.88 362 LYS A CA 1
ATOM 2786 C C . LYS A 1 362 ? -2.496 9.949 0.510 1.00 88.88 362 LYS A C 1
ATOM 2788 O O . LYS A 1 362 ? -2.284 9.740 -0.687 1.00 88.88 362 LYS A O 1
ATOM 2793 N N . CYS A 1 363 ? -1.686 10.697 1.261 1.00 89.88 363 CYS A N 1
ATOM 2794 C CA . CYS A 1 363 ? -0.451 11.319 0.783 1.00 89.88 363 CYS A CA 1
ATOM 2795 C C . CYS A 1 363 ? 0.607 10.269 0.400 1.00 89.88 363 CYS A C 1
ATOM 2797 O O . CYS A 1 363 ? 1.210 10.361 -0.670 1.00 89.88 363 CYS A O 1
ATOM 2799 N N . GLU A 1 364 ? 0.761 9.215 1.205 1.00 92.88 364 GLU A N 1
ATOM 2800 C CA . GLU A 1 364 ? 1.659 8.081 0.942 1.00 92.88 364 GLU A CA 1
ATOM 2801 C C . GLU A 1 364 ? 1.422 7.461 -0.442 1.00 92.88 364 GLU A C 1
ATOM 2803 O O . GLU A 1 364 ? 2.364 7.298 -1.225 1.00 92.88 364 GLU A O 1
ATOM 2808 N N . ARG A 1 365 ? 0.154 7.223 -0.797 1.00 87.06 365 ARG A N 1
ATOM 2809 C CA . ARG A 1 365 ? -0.227 6.708 -2.121 1.00 87.06 365 ARG A CA 1
ATOM 2810 C C . ARG A 1 365 ? 0.164 7.657 -3.256 1.00 87.06 365 ARG A C 1
ATOM 2812 O O . ARG A 1 365 ? 0.617 7.206 -4.308 1.00 87.06 365 ARG A O 1
ATOM 2819 N N . SER A 1 366 ? 0.020 8.966 -3.039 1.00 88.81 366 SER A N 1
ATOM 2820 C CA . SER A 1 366 ? 0.418 10.002 -4.002 1.00 88.81 366 SER A CA 1
ATOM 2821 C C . SER A 1 366 ? 1.939 10.022 -4.208 1.00 88.81 366 SER A C 1
ATOM 2823 O O . SER A 1 366 ? 2.411 10.163 -5.338 1.00 88.81 366 SER A O 1
ATOM 2825 N N . LEU A 1 367 ? 2.725 9.826 -3.147 1.00 90.62 367 LEU A N 1
ATOM 2826 C CA . LEU A 1 367 ? 4.188 9.817 -3.226 1.00 90.62 367 LEU A CA 1
ATOM 2827 C C . LEU A 1 367 ? 4.737 8.558 -3.907 1.00 90.62 367 LEU A C 1
ATOM 2829 O O . LEU A 1 367 ? 5.709 8.645 -4.659 1.00 90.62 367 LEU A O 1
ATOM 2833 N N . ARG A 1 368 ? 4.113 7.396 -3.678 1.00 91.69 368 ARG A N 1
ATOM 2834 C CA . ARG A 1 368 ? 4.599 6.104 -4.182 1.00 91.69 368 ARG A CA 1
ATOM 2835 C C . ARG A 1 368 ? 4.550 5.988 -5.712 1.00 91.69 368 ARG A C 1
ATOM 2837 O O . ARG A 1 368 ? 5.458 5.393 -6.299 1.00 91.69 368 ARG A O 1
ATOM 2844 N N . ILE A 1 369 ? 3.512 6.536 -6.356 1.00 92.56 369 ILE A N 1
ATOM 2845 C CA . ILE A 1 369 ? 3.254 6.376 -7.798 1.00 92.56 369 ILE A CA 1
ATOM 2846 C C . ILE A 1 369 ? 3.439 7.718 -8.534 1.00 92.56 369 ILE A C 1
ATOM 2848 O O . ILE A 1 369 ? 2.706 8.677 -8.254 1.00 92.56 369 ILE A O 1
ATOM 2852 N N . PRO A 1 370 ? 4.376 7.806 -9.500 1.00 92.88 370 PRO A N 1
ATOM 2853 C CA . PRO A 1 370 ? 4.538 8.979 -10.361 1.00 92.88 370 PRO A CA 1
ATOM 2854 C C . PRO A 1 370 ? 3.239 9.338 -11.082 1.00 92.88 370 PRO A C 1
ATOM 2856 O O . PRO A 1 370 ? 2.523 8.443 -11.519 1.00 92.88 370 PRO A O 1
ATOM 2859 N N . SER A 1 371 ? 2.956 10.636 -11.236 1.00 91.25 371 SER A N 1
ATOM 2860 C CA . SER A 1 371 ? 1.701 11.124 -11.835 1.00 91.25 371 SER A CA 1
ATOM 2861 C C . SER A 1 371 ? 1.338 10.446 -13.168 1.00 91.25 371 SER A C 1
ATOM 2863 O O . SER A 1 371 ? 0.206 9.972 -13.268 1.00 91.25 371 SER A O 1
ATOM 2865 N N . PRO A 1 372 ? 2.271 10.284 -14.134 1.00 90.75 372 PRO A N 1
ATOM 2866 C CA . PRO A 1 372 ? 1.964 9.645 -15.419 1.00 90.75 372 PRO A CA 1
ATOM 2867 C C . PRO A 1 372 ? 1.513 8.185 -15.290 1.00 90.75 372 PRO A C 1
ATOM 2869 O O . PRO A 1 372 ? 0.697 7.717 -16.072 1.00 90.75 372 PRO A O 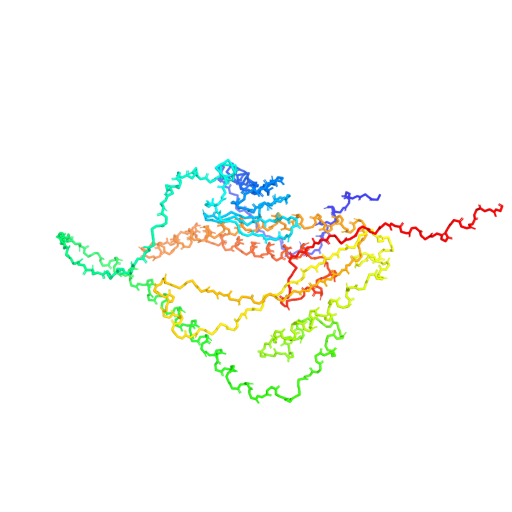1
ATOM 2872 N N . PHE A 1 373 ? 1.982 7.473 -14.261 1.00 91.81 373 PHE A N 1
ATOM 2873 C CA . PHE A 1 373 ? 1.676 6.053 -14.054 1.00 91.81 373 PHE A CA 1
ATOM 2874 C C . PHE A 1 373 ? 0.412 5.823 -13.218 1.00 91.81 373 PHE A C 1
ATOM 2876 O O . PHE A 1 373 ? -0.056 4.690 -13.098 1.00 91.81 373 PHE A O 1
ATOM 2883 N N . ARG A 1 374 ? -0.181 6.877 -12.639 1.00 89.31 374 ARG A N 1
ATOM 2884 C CA . ARG A 1 374 ? -1.418 6.754 -11.845 1.00 89.31 374 ARG A CA 1
ATOM 2885 C C . ARG A 1 374 ? -2.620 6.339 -12.691 1.00 89.31 374 ARG A C 1
ATOM 2887 O O . ARG A 1 374 ? -3.541 5.728 -12.164 1.00 89.31 374 ARG A O 1
ATOM 2894 N N . SER A 1 375 ? -2.607 6.650 -13.985 1.00 86.06 375 SER A N 1
ATOM 2895 C CA . SER A 1 375 ? -3.633 6.215 -14.939 1.00 86.06 375 SER A CA 1
ATOM 2896 C C . SER A 1 375 ? -3.520 4.728 -15.301 1.00 86.06 375 SER A C 1
ATOM 2898 O O . SER A 1 375 ? -4.499 4.132 -15.744 1.00 86.06 375 SER A O 1
ATOM 2900 N N . ILE A 1 376 ? -2.348 4.116 -15.093 1.00 86.50 376 ILE A N 1
ATOM 2901 C CA . ILE A 1 376 ? -2.108 2.685 -15.321 1.00 86.50 376 ILE A CA 1
ATOM 2902 C C . ILE A 1 376 ? -2.635 1.891 -14.122 1.00 86.50 376 ILE A C 1
ATOM 2904 O O . ILE A 1 376 ? -3.432 0.964 -14.276 1.00 86.50 376 ILE A O 1
ATOM 2908 N N . GLY A 1 377 ? -2.221 2.310 -12.922 1.00 74.94 377 GLY A N 1
ATOM 2909 C CA . GLY A 1 377 ? -2.625 1.755 -11.634 1.00 74.94 377 GLY A CA 1
ATOM 2910 C C . GLY A 1 377 ? -3.957 2.287 -11.141 1.00 74.94 377 GLY A C 1
ATOM 2911 O O . GLY A 1 377 ? -4.005 3.003 -10.141 1.00 74.94 377 GLY A O 1
ATOM 2912 N N . LEU A 1 378 ? -5.031 1.974 -11.853 1.00 73.88 378 LEU A N 1
ATOM 2913 C CA . LEU A 1 378 ? -6.375 2.328 -11.419 1.00 73.88 378 LEU A CA 1
ATOM 2914 C C . LEU A 1 378 ? -6.975 1.205 -10.582 1.00 73.88 378 LEU A C 1
ATOM 2916 O O . LEU A 1 378 ? -6.749 0.027 -10.853 1.00 73.88 378 LEU A O 1
ATOM 2920 N N . HIS A 1 379 ? -7.770 1.588 -9.579 1.00 76.62 379 HIS A N 1
ATOM 2921 C CA . HIS A 1 379 ? -8.510 0.645 -8.742 1.00 76.62 379 HIS A CA 1
ATOM 2922 C C . HIS A 1 379 ? -9.285 -0.334 -9.651 1.00 76.62 379 HIS A C 1
ATOM 2924 O O . HIS A 1 379 ? -10.031 0.147 -10.506 1.00 76.62 379 HIS A O 1
ATOM 2930 N N . PRO A 1 380 ? -9.100 -1.663 -9.503 1.00 86.25 380 PRO A N 1
ATOM 2931 C CA . PRO A 1 380 ? -8.608 -2.345 -8.312 1.00 86.25 380 PRO A CA 1
ATOM 2932 C C . PRO A 1 380 ? -7.139 -2.780 -8.355 1.00 86.25 380 PRO A C 1
ATOM 2934 O O . PRO A 1 380 ? -6.733 -3.528 -7.473 1.00 86.25 380 PRO A O 1
ATOM 2937 N N . PHE A 1 381 ? -6.332 -2.347 -9.323 1.00 90.94 381 PHE A N 1
ATOM 2938 C CA . PHE A 1 381 ? -4.905 -2.669 -9.345 1.00 90.94 381 PHE A CA 1
ATOM 2939 C C . PHE A 1 381 ? -4.102 -1.694 -8.485 1.00 90.94 381 PHE A C 1
ATOM 2941 O O . PHE A 1 381 ? -4.273 -0.477 -8.565 1.00 90.94 381 PHE A O 1
ATOM 2948 N N . TRP A 1 382 ? -3.180 -2.224 -7.686 1.00 91.88 382 TRP A N 1
ATOM 2949 C CA . TRP A 1 382 ? -2.211 -1.436 -6.935 1.00 91.88 382 TRP A CA 1
ATOM 2950 C C . TRP A 1 382 ? -0.783 -1.837 -7.272 1.00 91.88 382 TRP A C 1
ATOM 2952 O O . TRP A 1 382 ? -0.485 -2.963 -7.673 1.00 91.88 382 TRP A O 1
ATOM 2962 N N . LEU A 1 383 ? 0.123 -0.880 -7.093 1.00 93.81 383 LEU A N 1
ATOM 2963 C CA . LEU A 1 383 ? 1.541 -1.098 -7.313 1.00 93.81 383 LEU A CA 1
ATOM 2964 C C . LEU A 1 383 ? 2.115 -1.968 -6.188 1.00 93.81 383 LEU A C 1
ATOM 2966 O O . LEU A 1 383 ? 2.183 -1.534 -5.035 1.00 93.81 383 LEU A O 1
ATOM 2970 N N . SER A 1 384 ? 2.541 -3.180 -6.538 1.00 94.31 384 SER A N 1
ATOM 2971 C CA . SER A 1 384 ? 3.142 -4.139 -5.608 1.00 94.31 384 SER A CA 1
ATOM 2972 C C . SER A 1 384 ? 4.648 -3.952 -5.511 1.00 94.31 384 SER A C 1
ATOM 2974 O O . SER A 1 384 ? 5.196 -3.764 -4.424 1.00 94.31 384 SER A O 1
ATOM 2976 N N . ARG A 1 385 ? 5.334 -3.980 -6.659 1.00 94.31 385 ARG A N 1
ATOM 2977 C CA . ARG A 1 385 ? 6.797 -3.925 -6.728 1.00 94.31 385 ARG A CA 1
ATOM 2978 C C . ARG A 1 385 ? 7.254 -3.096 -7.912 1.00 94.31 385 ARG A C 1
ATOM 2980 O O . ARG A 1 385 ? 6.571 -3.012 -8.928 1.00 94.31 385 ARG A O 1
ATOM 2987 N N . VAL A 1 386 ? 8.443 -2.521 -7.768 1.00 94.44 386 VAL A N 1
ATOM 2988 C CA . VAL A 1 386 ? 9.166 -1.898 -8.872 1.00 94.44 386 VAL A CA 1
ATOM 2989 C C . VAL A 1 386 ? 10.602 -2.378 -8.845 1.00 94.44 386 VAL A C 1
ATOM 2991 O O . VAL A 1 386 ? 11.245 -2.329 -7.797 1.00 94.44 386 VAL A O 1
ATOM 2994 N N . TYR A 1 387 ? 11.103 -2.806 -9.993 1.00 94.38 387 TYR A N 1
ATOM 2995 C CA . TYR A 1 387 ? 12.477 -3.263 -10.162 1.00 94.38 387 TYR A CA 1
ATOM 2996 C C . TYR A 1 387 ? 13.052 -2.739 -11.477 1.00 94.38 387 TYR A C 1
ATOM 2998 O O . TYR A 1 387 ? 12.333 -2.289 -12.368 1.00 94.38 387 TYR A O 1
ATOM 3006 N N . VAL A 1 388 ? 14.379 -2.731 -11.565 1.00 93.81 388 VAL A N 1
ATOM 3007 C CA . VAL A 1 388 ? 15.100 -2.325 -12.773 1.00 93.81 388 VAL A CA 1
ATOM 3008 C C . VAL A 1 388 ? 15.345 -3.583 -13.593 1.00 93.81 388 VAL A C 1
ATOM 3010 O O . VAL A 1 388 ? 15.954 -4.517 -13.079 1.00 93.81 388 VAL A O 1
ATOM 3013 N N . ILE A 1 389 ? 14.863 -3.612 -14.836 1.00 90.56 389 ILE A N 1
ATOM 3014 C CA . ILE A 1 389 ? 15.085 -4.745 -15.746 1.00 90.56 389 ILE A CA 1
ATOM 3015 C C . ILE A 1 389 ? 16.496 -4.653 -16.325 1.00 90.56 389 ILE A C 1
ATOM 3017 O O . ILE A 1 389 ? 17.274 -5.599 -16.262 1.00 90.56 389 ILE A O 1
ATOM 3021 N N . ARG A 1 390 ? 16.830 -3.487 -16.890 1.00 87.56 390 ARG A N 1
ATOM 3022 C CA . ARG A 1 390 ? 18.098 -3.243 -17.577 1.00 87.56 390 ARG A CA 1
ATOM 3023 C C . ARG A 1 390 ? 18.511 -1.787 -17.409 1.00 87.56 390 ARG A C 1
ATOM 3025 O O . ARG A 1 390 ? 17.669 -0.887 -17.432 1.00 87.56 390 ARG A O 1
ATOM 3032 N N . LYS A 1 391 ? 19.813 -1.547 -17.267 1.00 84.75 391 LYS A N 1
ATOM 3033 C CA . LYS A 1 391 ? 20.383 -0.222 -17.525 1.00 84.75 391 LYS A CA 1
ATOM 3034 C C . LYS A 1 391 ? 20.523 -0.097 -19.040 1.00 84.75 391 LYS A C 1
ATOM 3036 O O . LYS A 1 391 ? 21.140 -0.962 -19.656 1.00 84.75 391 LYS A O 1
ATOM 3041 N N . CYS A 1 392 ? 19.898 0.912 -19.635 1.00 78.50 392 CYS A N 1
ATOM 3042 C CA . CYS A 1 392 ? 20.114 1.217 -21.040 1.00 78.50 392 CYS A CA 1
ATOM 3043 C C . CYS A 1 392 ? 21.505 1.831 -21.125 1.00 78.50 392 CYS A C 1
ATOM 3045 O O . CYS A 1 392 ? 21.717 2.967 -20.706 1.00 78.50 392 CYS A O 1
ATOM 3047 N N . GLU A 1 393 ? 22.464 1.041 -21.588 1.00 74.81 393 GLU A N 1
ATOM 3048 C CA . GLU A 1 393 ? 23.760 1.567 -21.978 1.00 74.81 393 GLU A CA 1
ATOM 3049 C C . GLU A 1 393 ? 23.481 2.551 -23.111 1.00 74.81 393 GLU A C 1
ATOM 3051 O O . GLU A 1 393 ? 22.846 2.187 -24.105 1.00 74.81 393 GLU A O 1
ATOM 3056 N N . SER A 1 394 ? 23.798 3.826 -22.888 1.00 62.31 394 SER A N 1
ATOM 3057 C CA . SER A 1 394 ? 23.466 4.891 -23.823 1.00 62.31 394 SER A CA 1
ATOM 3058 C C . SER A 1 394 ? 24.093 4.548 -25.167 1.00 62.31 394 SER A C 1
ATOM 3060 O O . SER A 1 394 ? 25.303 4.694 -25.342 1.00 62.31 394 SER A O 1
ATOM 3062 N N . ARG A 1 395 ? 23.282 4.088 -26.124 1.00 58.06 395 ARG A N 1
ATOM 3063 C CA . ARG A 1 395 ? 23.670 4.126 -27.528 1.00 58.06 395 ARG A CA 1
ATOM 3064 C C . ARG A 1 395 ? 23.711 5.601 -27.876 1.00 58.06 395 ARG A C 1
ATOM 3066 O O . ARG A 1 395 ? 22.693 6.177 -28.244 1.00 58.06 395 ARG A O 1
ATOM 3073 N N . VAL A 1 396 ? 24.866 6.225 -27.656 1.00 58.38 396 VAL A N 1
ATOM 3074 C CA . VAL A 1 396 ? 25.160 7.526 -28.244 1.00 58.38 396 VAL A CA 1
ATOM 3075 C C . VAL A 1 396 ? 24.930 7.319 -29.739 1.00 58.38 396 VAL A C 1
ATOM 3077 O O . VAL A 1 396 ? 25.558 6.417 -30.305 1.00 58.38 396 VAL A O 1
ATOM 3080 N N . PRO A 1 397 ? 23.966 8.020 -30.358 1.00 58.69 397 PRO A N 1
ATOM 3081 C CA . PRO A 1 397 ? 23.732 7.865 -31.779 1.00 58.69 397 PRO A CA 1
ATOM 3082 C C . PRO A 1 397 ? 25.055 8.154 -32.487 1.00 58.69 397 PRO A C 1
ATOM 3084 O O . PRO A 1 397 ? 25.632 9.229 -32.359 1.00 58.69 397 PRO A O 1
ATOM 3087 N N . VAL A 1 398 ? 25.574 7.149 -33.194 1.00 60.66 398 VAL A N 1
ATOM 3088 C CA . VAL A 1 398 ? 26.877 7.199 -33.882 1.00 60.66 398 VAL A CA 1
ATOM 3089 C C . VAL A 1 398 ? 26.881 8.259 -35.003 1.00 60.66 398 VAL A C 1
ATOM 3091 O O . VAL A 1 398 ? 27.931 8.569 -35.558 1.00 60.66 398 VAL A O 1
ATOM 3094 N N . SER A 1 399 ? 25.733 8.884 -35.289 1.00 59.12 399 SER A N 1
ATOM 3095 C CA . SER A 1 399 ? 25.549 9.897 -36.330 1.00 59.12 399 SER A CA 1
ATOM 3096 C C . SER A 1 399 ? 26.347 11.188 -36.131 1.00 59.12 399 SER A C 1
ATOM 3098 O O . SER A 1 399 ? 26.433 11.964 -37.072 1.00 59.12 399 SER A O 1
ATOM 3100 N N . GLU A 1 400 ? 26.962 11.426 -34.969 1.00 55.66 400 GLU A N 1
ATOM 3101 C CA . GLU A 1 400 ? 27.774 12.634 -34.735 1.00 55.66 400 GLU A CA 1
ATOM 3102 C C . GLU A 1 400 ? 29.295 12.400 -34.855 1.00 55.66 400 GLU A C 1
ATOM 3104 O O . GLU A 1 400 ? 30.078 13.338 -34.758 1.00 55.66 400 GLU A O 1
ATOM 3109 N N . ARG A 1 401 ? 29.751 11.165 -35.133 1.00 55.19 401 ARG A N 1
ATOM 3110 C CA . ARG A 1 401 ? 31.184 10.886 -35.384 1.00 55.19 401 ARG A CA 1
ATOM 3111 C C . ARG A 1 401 ? 31.614 10.954 -36.850 1.00 55.19 401 ARG A C 1
ATOM 3113 O O . ARG A 1 401 ? 32.804 10.839 -37.115 1.00 55.19 401 ARG A O 1
ATOM 3120 N N . ALA A 1 402 ? 30.696 11.160 -37.792 1.00 60.56 402 ALA A N 1
ATOM 3121 C CA . ALA A 1 402 ? 31.025 11.173 -39.222 1.00 60.56 402 ALA A CA 1
ATOM 3122 C C . ALA A 1 402 ? 31.400 12.564 -39.787 1.00 60.56 402 ALA A C 1
ATOM 3124 O O . ALA A 1 402 ? 31.621 12.679 -40.986 1.00 60.56 402 ALA A O 1
ATOM 3125 N N . GLY A 1 403 ? 31.471 13.619 -38.962 1.00 60.78 403 GLY A N 1
ATOM 3126 C CA . GLY A 1 403 ? 31.622 15.006 -39.434 1.00 60.78 403 GLY A CA 1
ATOM 3127 C C . GLY A 1 403 ? 32.981 15.686 -39.223 1.00 60.78 403 GLY A C 1
ATOM 3128 O O . GLY A 1 403 ? 33.105 16.852 -39.574 1.00 60.78 403 GLY A O 1
ATOM 3129 N N . VAL A 1 404 ? 33.995 15.019 -38.655 1.00 58.44 404 VAL A N 1
ATOM 3130 C CA . VAL A 1 404 ? 35.327 15.625 -38.423 1.00 58.44 404 VAL A CA 1
ATOM 3131 C C . VAL A 1 404 ? 36.388 14.866 -39.215 1.00 58.44 404 VAL A C 1
ATOM 3133 O O . VAL A 1 404 ? 37.206 14.129 -38.677 1.00 58.44 404 VAL A O 1
ATOM 3136 N N . SER A 1 405 ? 36.315 15.003 -40.533 1.00 59.84 405 SER A N 1
ATOM 3137 C CA . SER A 1 405 ? 37.442 14.781 -41.444 1.00 59.84 405 SER A CA 1
ATOM 3138 C C . SER A 1 405 ? 37.212 15.668 -42.665 1.00 59.84 405 SER A C 1
ATOM 3140 O O . SER A 1 405 ? 36.544 15.276 -43.617 1.00 59.84 405 SER A O 1
ATOM 3142 N N . GLY A 1 406 ? 37.691 16.905 -42.557 1.00 58.09 406 GLY A N 1
ATOM 3143 C CA . GLY A 1 406 ? 37.692 17.934 -43.589 1.00 58.09 406 GLY A CA 1
ATOM 3144 C C . GLY A 1 406 ? 38.739 18.968 -43.233 1.00 58.09 406 GLY A C 1
ATOM 3145 O O . GLY A 1 406 ? 38.574 19.565 -42.146 1.00 58.09 406 GLY A O 1
#

Organism: Pedosphaera parvula (strain Ellin514) (NCBI:txid320771)

Nearest PDB structures (foldseek):
  7a0g-assembly1_III  TM=7.749E-01  e=1.016E+00  Serratia marcescens
  6grj-assembly1_I  TM=3.663E-01  e=1.076E+00  Aeromonas hydrophila
  7a0g-assembly1_JJJ  TM=4.373E-01  e=1.355E+00  Serratia marcescens
  1ujw-assembly1_B  TM=4.758E-01  e=3.603E+00  Escherichia coli
  6zbf-assembly1_D  TM=4.092E-01  e=6.047E+00  Plasmodium falciparum